Protein AF-A0A964K9G8-F1 (afdb_monomer_lite)

Foldseek 3Di:
DVLVVCVVQVQCLQLVLVLVVLVCCLPPNDPPVVDPVSVVVCVSSVVVLVVQLVVCCVPPVGSQLVVLPDPVLVVVLVVCVLQLVCCLQQVDNDDDPPDPSVVVVVVVCCVLVVLVVVCVVPDPQPPSLVVLLCSLPPVQLCSQSVSVSRVVDDHSVSCPSVSVSVVVSLCSSLVRCCPPNDPVSVVVSVVVVVCSVVSNVVSCVLLVQLVVQLVVLLVVLLVVVVVVLVPFAFAEEEQEEEQDCPLDVSNVSLVCLLCVCVCQDPPNDPDNSVNRYLYQYAPSNDPDLVVSLVSLLVSLVSSVPDPDNGKYKYWYAQPVPSDIQIDICVRDPCLNVLSNCLNVQPGSVSSNVSSVVSNCVSCVVPVRSDDD

pLDDT: mean 81.02, std 13.66, range [33.75, 97.88]

Radius of gyration: 26.53 Å; chains: 1; bounding box: 64×42×74 Å

Secondary structure (DSSP, 8-state):
-HHHHHHHSTTHHHHHHHHHHHHHHHHHSSSGGGSHHHHHHHHHHHHHHHHHHHHHHHHHS-SS-GGG-SHHHHHHHHHHHHHHHHHHHH--SSPPTT--HHHHHHHHHHHHHHHHHHHHHH--PPTTHHHHHHIIIIIHHHHHHHHHHHH----GGG-HHHHHHHHHHHHHHHHHHHHHS-HHHHHHHHHHHHHHHHHHHHHHHHHHHHHHHHHHHHHHHHHHHHHHHHHSPTT-EEEEEPPPTTS-GGG-THHHHHHHHHHTSTTTSSS-HHHHSEEEE-GGGSSSHHHHHHHHHHHHHHHHHSTT---EEEEEE-TTT-PEEEEETTTSTTHHHHHHGGGG-SSHHHHHHHHHHHHHHHHHTSTT----

Sequence (372 aa):
MSCFLALFSKQSAIVLPVALVCWDLVHGGCPRLRTRAAWGALAPFVLLTVGYLILRLLLFSNAVREDLLGMGLVEQFLRRQPTYLVAALTGLERPVAGWDTLSVVLGLARLGGAFVVACVRRAVLPKGTWWRLLYLGPFWWLATVGPLAVVGYFTAHHLYLTSAGLALCCALLAWVPWDRGSRVARGSVAGGGLLLLLGSYALLRTTSGEWEAAGDFSSVIARDVREQLNAAPAGTLVVLGAPPTGSDPALRTWLWGFSSPFALLPPFSAVDFTQRAGVITRSEVHCCASQCADHVRSAVSTWRAAPGGLPVIVLGWDAGTQRLLKLTNQDTPGLRQQVEALLDAATAGDLSGGVDAVLMRLGENQARFRLD

Structure (mmCIF, N/CA/C/O backbone):
data_AF-A0A964K9G8-F1
#
_entry.id   AF-A0A964K9G8-F1
#
loop_
_atom_site.group_PDB
_atom_site.id
_atom_site.type_symbol
_atom_site.label_atom_id
_atom_site.label_alt_id
_atom_site.label_comp_id
_atom_site.label_asym_id
_atom_site.label_entity_id
_atom_site.label_seq_id
_atom_site.pdbx_PDB_ins_code
_atom_site.Cartn_x
_atom_site.Cartn_y
_atom_site.Cartn_z
_atom_site.occupancy
_atom_site.B_iso_or_equiv
_atom_site.auth_seq_id
_atom_site.auth_comp_id
_atom_site.auth_asym_id
_atom_site.auth_atom_id
_atom_site.pdbx_PDB_model_num
ATOM 1 N N . MET A 1 1 ? 6.099 -23.198 -14.004 1.00 35.66 1 MET A N 1
ATOM 2 C CA . MET A 1 1 ? 6.380 -22.191 -12.951 1.00 35.66 1 MET A CA 1
ATOM 3 C C . MET A 1 1 ? 5.973 -20.772 -13.351 1.00 35.66 1 MET A C 1
ATOM 5 O O . MET A 1 1 ? 5.290 -20.126 -12.570 1.00 35.66 1 MET A O 1
ATOM 9 N N . SER A 1 2 ? 6.279 -20.293 -14.564 1.00 33.75 2 SER A N 1
ATOM 10 C CA . SER A 1 2 ? 5.983 -18.908 -14.991 1.00 33.75 2 SER A CA 1
ATOM 11 C C . SER A 1 2 ? 4.490 -18.524 -15.014 1.00 33.75 2 SER A C 1
ATOM 13 O O . SER A 1 2 ? 4.158 -17.376 -14.747 1.00 33.75 2 SER A O 1
ATOM 15 N N . CYS A 1 3 ? 3.575 -19.476 -15.253 1.00 36.59 3 CYS A N 1
ATOM 16 C CA . CYS A 1 3 ? 2.122 -19.234 -15.191 1.00 36.59 3 CYS A CA 1
ATOM 17 C C . CYS A 1 3 ? 1.598 -18.989 -13.761 1.00 36.59 3 CYS A C 1
ATOM 19 O O . CYS A 1 3 ? 0.594 -18.309 -13.591 1.00 36.59 3 CYS A O 1
ATOM 21 N N . PHE A 1 4 ? 2.286 -19.500 -12.732 1.00 37.50 4 PHE A N 1
ATOM 22 C CA . PHE A 1 4 ? 1.888 -19.319 -11.331 1.00 37.50 4 PHE A CA 1
ATOM 23 C C . PHE A 1 4 ? 2.276 -17.925 -10.808 1.00 37.50 4 PHE A C 1
ATOM 25 O O . PHE A 1 4 ? 1.533 -17.312 -10.051 1.00 37.50 4 PHE A O 1
ATOM 32 N N . LEU A 1 5 ? 3.397 -17.370 -11.289 1.00 36.97 5 LEU A N 1
ATOM 33 C CA . LEU A 1 5 ? 3.830 -16.002 -10.968 1.00 36.97 5 LEU A CA 1
ATOM 34 C C . LEU A 1 5 ? 2.921 -14.928 -11.595 1.00 36.97 5 LEU A C 1
ATOM 36 O O . LEU A 1 5 ? 2.737 -13.863 -11.012 1.00 36.97 5 LEU A O 1
ATOM 40 N N . ALA A 1 6 ? 2.290 -15.219 -12.740 1.00 40.72 6 ALA A N 1
ATOM 41 C CA . ALA A 1 6 ? 1.332 -14.318 -13.386 1.00 40.72 6 ALA A CA 1
ATOM 42 C C . ALA A 1 6 ? 0.056 -14.093 -12.545 1.00 40.72 6 ALA A C 1
ATOM 44 O O . ALA A 1 6 ? -0.530 -13.014 -12.598 1.00 40.72 6 ALA A O 1
ATOM 45 N N . LEU A 1 7 ? -0.340 -15.065 -11.712 1.00 39.84 7 LEU A N 1
ATOM 46 C CA . LEU A 1 7 ? -1.484 -14.926 -10.799 1.00 39.84 7 LEU A CA 1
ATOM 47 C C . LEU A 1 7 ? -1.219 -13.932 -9.653 1.00 39.84 7 LEU A C 1
ATOM 49 O O . LEU A 1 7 ? -2.164 -13.321 -9.152 1.00 39.84 7 LEU A O 1
ATOM 53 N N . PHE A 1 8 ? 0.047 -13.724 -9.267 1.00 40.16 8 PHE A N 1
ATOM 54 C CA . PHE A 1 8 ? 0.419 -12.820 -8.172 1.00 40.16 8 PHE A CA 1
ATOM 55 C C . PHE A 1 8 ? 0.497 -11.344 -8.582 1.00 40.16 8 PHE A C 1
ATOM 57 O O . PHE A 1 8 ? 0.367 -10.471 -7.730 1.00 40.16 8 PHE A O 1
ATOM 64 N N . SER A 1 9 ? 0.613 -11.037 -9.878 1.00 51.78 9 SER A N 1
ATOM 65 C CA . SER A 1 9 ? 0.512 -9.664 -10.382 1.00 51.78 9 SER A CA 1
ATOM 66 C C . SER A 1 9 ? -0.598 -9.556 -11.422 1.00 51.78 9 SER A C 1
ATOM 68 O O . SER A 1 9 ? -0.365 -9.463 -12.629 1.00 51.78 9 SER A O 1
ATOM 70 N N . LYS A 1 10 ? -1.834 -9.579 -10.909 1.00 66.38 10 LYS A N 1
ATOM 71 C CA . LYS A 1 10 ? -3.098 -9.630 -11.665 1.00 66.38 10 LYS A CA 1
ATOM 72 C C . LYS A 1 10 ? -3.189 -8.628 -12.824 1.00 66.38 10 LYS A C 1
ATOM 74 O O . LYS A 1 10 ? -3.878 -8.904 -13.793 1.00 66.38 10 LYS A O 1
ATOM 79 N N . GLN A 1 11 ? -2.507 -7.485 -12.746 1.00 66.31 11 GLN A N 1
ATOM 80 C CA . GLN A 1 11 ? -2.568 -6.436 -13.771 1.00 66.31 11 GLN A CA 1
ATOM 81 C C . GLN A 1 11 ? -1.531 -6.614 -14.885 1.00 66.31 11 GLN A C 1
ATOM 83 O O . GLN A 1 11 ? -1.859 -6.510 -16.064 1.00 66.31 11 GLN A O 1
ATOM 88 N N . SER A 1 12 ? -0.293 -6.950 -14.525 1.00 65.44 12 SER A N 1
ATOM 89 C CA . SER A 1 12 ? 0.804 -7.170 -15.470 1.00 65.44 12 SER A CA 1
ATOM 90 C C . SER A 1 12 ? 0.556 -8.365 -16.390 1.00 65.44 12 SER A C 1
ATOM 92 O O . SER A 1 12 ? 0.916 -8.331 -17.564 1.00 65.44 12 SER A O 1
ATOM 94 N N . ALA A 1 13 ? -0.099 -9.412 -15.878 1.00 67.75 13 ALA A N 1
ATOM 95 C CA . ALA A 1 13 ? -0.448 -10.599 -16.657 1.00 67.75 13 ALA A CA 1
ATOM 96 C C . ALA A 1 13 ? -1.413 -10.301 -17.817 1.00 67.75 13 ALA A C 1
ATOM 98 O O . ALA A 1 13 ? -1.315 -10.942 -18.861 1.00 67.75 13 ALA A O 1
ATOM 99 N N . ILE A 1 14 ? -2.297 -9.311 -17.652 1.00 71.88 14 ILE A N 1
ATOM 100 C CA . ILE A 1 14 ? -3.284 -8.911 -18.666 1.00 71.88 14 ILE A CA 1
ATOM 101 C C . ILE A 1 14 ? -2.595 -8.198 -19.836 1.00 71.88 14 ILE A C 1
ATOM 103 O O . ILE A 1 14 ? -2.943 -8.408 -20.995 1.00 71.88 14 ILE A O 1
ATOM 107 N N . VAL A 1 15 ? -1.592 -7.366 -19.544 1.00 75.69 15 VAL A N 1
ATOM 108 C CA . VAL A 1 15 ? -0.948 -6.501 -20.547 1.00 75.69 15 VAL A CA 1
ATOM 109 C C . VAL A 1 15 ? 0.271 -7.131 -21.212 1.00 75.69 15 VAL A C 1
ATOM 111 O O . VAL A 1 15 ? 0.631 -6.748 -22.326 1.00 75.69 15 VAL A O 1
ATOM 114 N N . LEU A 1 16 ? 0.887 -8.130 -20.575 1.00 76.56 16 LEU A N 1
ATOM 115 C CA . LEU A 1 16 ? 2.102 -8.770 -21.074 1.00 76.56 16 LEU A CA 1
ATOM 116 C C . LEU A 1 16 ? 1.937 -9.421 -22.464 1.00 76.56 16 LEU A C 1
ATOM 118 O O . LEU A 1 16 ? 2.818 -9.206 -23.296 1.00 76.56 16 LEU A O 1
ATOM 122 N N . PRO A 1 17 ? 0.848 -10.154 -22.787 1.00 78.12 17 PRO A N 1
ATOM 123 C CA . PRO A 1 17 ? 0.669 -10.730 -24.123 1.00 78.12 17 PRO A CA 1
ATOM 124 C C . PRO A 1 17 ? 0.631 -9.664 -25.220 1.00 78.12 17 PRO A C 1
ATOM 126 O O . PRO A 1 17 ? 1.291 -9.811 -26.247 1.00 78.12 17 PRO A O 1
ATOM 129 N N . VAL A 1 18 ? -0.098 -8.569 -24.978 1.00 80.69 18 VAL A N 1
ATOM 130 C CA . VAL A 1 18 ? -0.206 -7.444 -25.917 1.00 80.69 18 VAL A CA 1
ATOM 131 C C . VAL A 1 18 ? 1.152 -6.775 -26.095 1.00 80.69 18 VAL A C 1
ATOM 133 O O . VAL A 1 18 ? 1.573 -6.544 -27.226 1.00 80.69 18 VAL A O 1
ATOM 136 N N . ALA A 1 19 ? 1.874 -6.535 -24.997 1.00 82.69 19 ALA A N 1
ATOM 137 C CA . ALA A 1 19 ? 3.218 -5.979 -25.049 1.00 82.69 19 ALA A CA 1
ATOM 138 C C . ALA A 1 19 ? 4.145 -6.860 -25.908 1.00 82.69 19 ALA A C 1
ATOM 140 O O . ALA A 1 19 ? 4.711 -6.387 -26.890 1.00 82.69 19 ALA A O 1
ATOM 141 N N . LEU A 1 20 ? 4.230 -8.164 -25.632 1.00 82.00 20 LEU A N 1
ATOM 142 C CA . LEU A 1 20 ? 5.091 -9.085 -26.387 1.00 82.00 20 LEU A CA 1
ATOM 143 C C . LEU A 1 20 ? 4.768 -9.112 -27.891 1.00 82.00 20 LEU A C 1
ATOM 145 O O . LEU A 1 20 ? 5.682 -9.075 -28.714 1.00 82.00 20 LEU A O 1
ATOM 149 N N . VAL A 1 21 ? 3.483 -9.110 -28.257 1.00 82.69 21 VAL A N 1
ATOM 150 C CA . VAL A 1 21 ? 3.055 -9.033 -29.663 1.00 82.69 21 VAL A CA 1
ATOM 151 C C . VAL A 1 21 ? 3.501 -7.720 -30.311 1.00 82.69 21 VAL A C 1
ATOM 153 O O . VAL A 1 21 ? 4.055 -7.719 -31.412 1.00 82.69 21 VAL A O 1
ATOM 156 N N . CYS A 1 22 ? 3.305 -6.594 -29.623 1.00 85.12 22 CYS A N 1
ATOM 157 C CA . CYS A 1 22 ? 3.734 -5.283 -30.099 1.00 85.12 22 CYS A CA 1
ATOM 158 C C . CYS A 1 22 ? 5.263 -5.180 -30.233 1.00 85.12 22 CYS A C 1
ATOM 160 O O . CYS A 1 22 ? 5.750 -4.560 -31.180 1.00 85.12 22 CYS A O 1
ATOM 162 N N . TRP A 1 23 ? 6.031 -5.826 -29.352 1.00 84.88 23 TRP A N 1
ATOM 163 C CA . TRP A 1 23 ? 7.488 -5.900 -29.473 1.00 84.88 23 TRP A CA 1
ATOM 164 C C . TRP A 1 23 ? 7.927 -6.633 -30.743 1.00 84.88 23 TRP A C 1
ATOM 166 O O . TRP A 1 23 ? 8.773 -6.127 -31.482 1.00 84.88 23 TRP A O 1
ATOM 176 N N . ASP A 1 24 ? 7.331 -7.792 -31.027 1.00 82.94 24 ASP A N 1
ATOM 177 C CA . ASP A 1 24 ? 7.651 -8.592 -32.214 1.00 82.94 24 ASP A CA 1
ATOM 178 C C . ASP A 1 24 ? 7.325 -7.845 -33.521 1.00 82.94 24 ASP A C 1
ATOM 180 O O . ASP A 1 24 ? 8.079 -7.934 -34.501 1.00 82.94 24 ASP A O 1
ATOM 184 N N . LEU A 1 25 ? 6.242 -7.058 -33.527 1.00 83.12 25 LEU A N 1
ATOM 185 C CA . LEU A 1 25 ? 5.896 -6.161 -34.635 1.00 83.12 25 LEU A CA 1
ATOM 186 C C . LEU A 1 25 ? 6.982 -5.100 -34.861 1.00 83.12 25 LEU A C 1
ATOM 188 O O . LEU A 1 25 ? 7.402 -4.883 -35.998 1.00 83.12 25 LEU A O 1
ATOM 192 N N . VAL A 1 26 ? 7.480 -4.488 -33.783 1.00 83.94 26 VAL A N 1
ATOM 193 C CA . VAL A 1 26 ? 8.521 -3.447 -33.824 1.00 83.94 26 VAL A CA 1
ATOM 194 C C . VAL A 1 26 ? 9.893 -4.001 -34.230 1.00 83.94 26 VAL A C 1
ATOM 196 O O . VAL A 1 26 ? 10.674 -3.292 -34.868 1.00 83.94 26 VAL A O 1
ATOM 199 N N . HIS A 1 27 ? 10.219 -5.247 -33.873 1.00 79.12 27 HIS A N 1
ATOM 200 C CA . HIS A 1 27 ? 11.567 -5.796 -34.056 1.00 79.12 27 HIS A CA 1
ATOM 201 C C . HIS A 1 27 ? 11.826 -6.507 -35.389 1.00 79.12 27 HIS A C 1
ATOM 203 O O . HIS A 1 27 ? 12.990 -6.595 -35.785 1.00 79.12 27 HIS A O 1
ATOM 209 N N . GLY A 1 28 ? 10.809 -7.024 -36.083 1.00 67.31 28 GLY A N 1
ATOM 210 C CA . GLY A 1 28 ? 11.083 -7.845 -37.270 1.00 67.31 28 GLY A CA 1
ATOM 211 C C . GLY A 1 28 ? 9.895 -8.288 -38.118 1.00 67.31 28 GLY A C 1
ATOM 212 O O . GLY A 1 28 ? 10.059 -9.221 -38.898 1.00 67.31 28 GLY A O 1
ATOM 213 N N . GLY A 1 29 ? 8.716 -7.666 -37.996 1.00 61.41 29 GLY A N 1
ATOM 214 C CA . GLY A 1 29 ? 7.602 -7.917 -38.923 1.00 61.41 29 GLY A CA 1
ATOM 215 C C . GLY A 1 29 ? 6.870 -9.258 -38.743 1.00 61.41 29 GLY A C 1
ATOM 216 O O . GLY A 1 29 ? 6.313 -9.785 -39.701 1.00 61.41 29 GLY A O 1
ATOM 217 N N . CYS A 1 30 ? 6.827 -9.809 -37.524 1.00 58.66 30 CYS A N 1
ATOM 218 C CA . CYS A 1 30 ? 6.029 -10.997 -37.168 1.00 58.66 30 CYS A CA 1
ATOM 219 C C . CYS A 1 30 ? 6.306 -12.343 -37.893 1.00 58.66 30 CYS A C 1
ATOM 221 O O . CYS A 1 30 ? 5.352 -13.030 -38.268 1.00 58.66 30 CYS A O 1
ATOM 223 N N . PRO A 1 31 ? 7.548 -12.853 -38.018 1.00 59.38 31 PRO A N 1
ATOM 224 C CA . PRO A 1 31 ? 7.750 -14.250 -38.421 1.00 59.38 31 PRO A CA 1
ATOM 225 C C . PRO A 1 31 ? 7.268 -15.240 -37.346 1.00 59.38 31 PRO A C 1
ATOM 227 O O . PRO A 1 31 ? 6.706 -16.284 -37.663 1.00 59.38 31 PRO A O 1
ATOM 230 N N . ARG A 1 32 ? 7.454 -14.904 -36.058 1.00 60.69 32 ARG A N 1
ATOM 231 C CA . ARG A 1 32 ? 7.154 -15.798 -34.924 1.00 60.69 32 ARG A CA 1
ATOM 232 C C . ARG A 1 32 ? 5.653 -16.003 -34.724 1.00 60.69 32 ARG A C 1
ATOM 234 O O . ARG A 1 32 ? 5.205 -17.144 -34.653 1.00 60.69 32 ARG A O 1
ATOM 241 N N . LEU A 1 33 ? 4.871 -14.923 -34.760 1.00 63.44 33 LEU A N 1
ATOM 242 C CA . LEU A 1 33 ? 3.408 -14.940 -34.601 1.00 63.44 33 LEU A CA 1
ATOM 243 C C . LEU A 1 33 ? 2.642 -15.575 -35.775 1.00 63.44 33 LEU A C 1
ATOM 245 O O . LEU A 1 33 ? 1.438 -15.796 -35.681 1.00 63.44 33 LEU A O 1
ATOM 249 N N . ARG A 1 34 ? 3.319 -15.917 -36.878 1.00 65.69 34 ARG A N 1
ATOM 250 C CA . ARG A 1 34 ? 2.720 -16.688 -37.981 1.00 65.69 34 ARG A CA 1
ATOM 251 C C . ARG A 1 34 ? 2.641 -18.187 -37.701 1.00 65.69 34 ARG A C 1
ATOM 253 O O . ARG A 1 34 ? 1.987 -18.913 -38.442 1.00 65.69 34 ARG A O 1
ATOM 260 N N . THR A 1 35 ? 3.295 -18.664 -36.645 1.00 76.81 35 THR A N 1
ATOM 261 C CA . THR A 1 35 ? 3.299 -20.086 -36.296 1.00 76.81 35 THR A CA 1
ATOM 262 C C . THR A 1 35 ? 2.208 -20.402 -35.277 1.00 76.81 35 THR A C 1
ATOM 264 O O . THR A 1 35 ? 1.998 -19.657 -34.319 1.00 76.81 35 THR A O 1
ATOM 267 N N . ARG A 1 36 ? 1.539 -21.554 -35.428 1.00 79.88 36 ARG A N 1
ATOM 268 C CA . ARG A 1 36 ? 0.609 -22.070 -34.403 1.00 79.88 36 ARG A CA 1
ATOM 269 C C . ARG A 1 36 ? 1.293 -22.232 -33.042 1.00 79.88 36 ARG A C 1
ATOM 271 O O . ARG A 1 36 ? 0.654 -22.031 -32.018 1.00 79.88 36 ARG A O 1
ATOM 278 N N . ALA A 1 37 ? 2.592 -22.540 -33.035 1.00 80.19 37 ALA A N 1
ATOM 279 C CA . ALA A 1 37 ? 3.390 -22.668 -31.820 1.00 80.19 37 ALA A CA 1
ATOM 280 C C . ALA A 1 37 ? 3.470 -21.354 -31.020 1.00 80.19 37 ALA A C 1
ATOM 282 O O . ALA A 1 37 ? 3.343 -21.382 -29.800 1.00 80.19 37 ALA A O 1
ATOM 283 N N . ALA A 1 38 ? 3.611 -20.201 -31.684 1.00 76.75 38 ALA A N 1
ATOM 284 C CA . ALA A 1 38 ? 3.632 -18.907 -31.000 1.00 76.75 38 ALA A CA 1
ATOM 285 C C . ALA A 1 38 ? 2.272 -18.543 -30.387 1.00 76.75 38 ALA A C 1
ATOM 287 O O . ALA A 1 38 ? 2.219 -18.080 -29.251 1.00 76.75 38 ALA A O 1
ATOM 288 N N . TRP A 1 39 ? 1.169 -18.822 -31.088 1.00 80.31 39 TRP A N 1
ATOM 289 C CA . TRP A 1 39 ? -0.174 -18.675 -30.513 1.00 80.31 39 TRP A CA 1
ATOM 290 C C . TRP A 1 39 ? -0.407 -19.639 -29.347 1.00 80.31 39 TRP A C 1
ATOM 292 O O . TRP A 1 39 ? -0.953 -19.241 -28.321 1.00 80.31 39 TRP A O 1
ATOM 302 N N . GLY A 1 40 ? 0.085 -20.876 -29.459 1.00 83.38 40 GLY A N 1
ATOM 303 C CA . GLY A 1 40 ? 0.083 -21.847 -28.366 1.00 83.38 40 GLY A CA 1
ATOM 304 C C . GLY A 1 40 ? 0.851 -21.360 -27.133 1.00 83.38 40 GLY A C 1
ATOM 305 O O . GLY A 1 40 ? 0.406 -21.592 -26.014 1.00 83.38 40 GLY A O 1
ATOM 306 N N . ALA A 1 41 ? 1.949 -20.621 -27.315 1.00 80.44 41 ALA A N 1
ATOM 307 C CA . ALA A 1 41 ? 2.710 -20.030 -26.212 1.00 80.44 41 ALA A CA 1
ATOM 308 C C . ALA A 1 41 ? 1.974 -18.868 -25.514 1.00 80.44 41 ALA A C 1
ATOM 310 O O . ALA A 1 41 ? 2.190 -18.636 -24.325 1.00 80.44 41 ALA A O 1
ATOM 311 N N . LEU A 1 42 ? 1.091 -18.156 -26.225 1.00 78.94 42 LEU A N 1
ATOM 312 C CA . LEU A 1 42 ? 0.257 -17.085 -25.663 1.00 78.94 42 LEU A CA 1
ATOM 313 C C . LEU A 1 42 ? -1.027 -17.610 -25.005 1.00 78.94 42 LEU A C 1
ATOM 315 O O . LEU A 1 42 ? -1.561 -16.957 -24.107 1.00 78.94 42 LEU A O 1
ATOM 319 N N . ALA A 1 43 ? -1.508 -18.785 -25.421 1.00 84.38 43 ALA A N 1
ATOM 320 C CA . ALA A 1 43 ? -2.772 -19.354 -24.961 1.00 84.38 43 ALA A CA 1
ATOM 321 C C . ALA A 1 43 ? -2.908 -19.428 -23.426 1.00 84.38 43 ALA A C 1
ATOM 323 O O . ALA A 1 43 ? -3.950 -18.999 -22.933 1.00 84.38 43 ALA A O 1
ATOM 324 N N . PRO A 1 44 ? -1.896 -19.854 -22.636 1.00 82.31 44 PRO A N 1
ATOM 325 C CA . PRO A 1 44 ? -2.015 -19.869 -21.177 1.00 82.31 44 PRO A CA 1
ATOM 326 C C . PRO A 1 44 ? -2.309 -18.488 -20.582 1.00 82.31 44 PRO A C 1
ATOM 328 O O . PRO A 1 44 ? -3.124 -18.374 -19.673 1.00 82.31 44 PRO A O 1
ATOM 331 N N . PHE A 1 45 ? -1.695 -17.427 -21.112 1.00 77.31 45 PHE A N 1
ATOM 332 C CA . PHE A 1 45 ? -1.894 -16.063 -20.617 1.00 77.31 45 PHE A CA 1
ATOM 333 C C . PHE A 1 45 ? -3.279 -15.523 -20.969 1.00 77.31 45 PHE A C 1
ATOM 335 O O . PHE A 1 45 ? -3.932 -14.901 -20.130 1.00 77.31 45 PHE A O 1
ATOM 342 N N . VAL A 1 46 ? -3.746 -15.794 -22.190 1.00 81.62 46 VAL A N 1
ATOM 343 C CA . VAL A 1 46 ? -5.095 -15.418 -22.631 1.00 81.62 46 VAL A CA 1
ATOM 344 C C . VAL A 1 46 ? -6.147 -16.161 -21.808 1.00 81.62 46 VAL A C 1
ATOM 346 O O . VAL A 1 46 ? -7.053 -15.529 -21.275 1.00 81.62 46 VAL A O 1
ATOM 349 N N . LEU A 1 47 ? -6.001 -17.478 -21.636 1.00 85.56 47 LEU A N 1
ATOM 350 C CA . LEU A 1 47 ? -6.928 -18.297 -20.851 1.00 85.56 47 LEU A CA 1
ATOM 351 C C . LEU A 1 47 ? -6.973 -17.863 -19.383 1.00 85.56 47 LEU A C 1
ATOM 353 O O . LEU A 1 47 ? -8.059 -17.735 -18.826 1.00 85.56 47 LEU A O 1
ATOM 357 N N . LEU A 1 48 ? -5.819 -17.581 -18.768 1.00 81.94 48 LEU A N 1
ATOM 358 C CA . LEU A 1 48 ? -5.756 -17.049 -17.403 1.00 81.94 48 LEU A CA 1
ATOM 359 C C . LEU A 1 48 ? -6.428 -15.678 -17.294 1.00 81.94 48 LEU A C 1
ATOM 361 O O . LEU A 1 48 ? -7.154 -15.434 -16.334 1.00 81.94 48 LEU A O 1
ATOM 365 N N . THR A 1 49 ? -6.223 -14.803 -18.279 1.00 79.38 49 THR A N 1
ATOM 366 C CA . THR A 1 49 ? -6.852 -13.476 -18.316 1.00 79.38 49 THR A CA 1
ATOM 367 C C . THR A 1 49 ? -8.370 -13.596 -18.415 1.00 79.38 49 THR A C 1
ATOM 369 O O . THR A 1 49 ? -9.085 -13.020 -17.602 1.00 79.38 49 THR A O 1
ATOM 372 N N . VAL A 1 50 ? -8.870 -14.394 -19.361 1.00 85.00 50 VAL A N 1
ATOM 373 C CA . VAL A 1 50 ? -10.308 -14.641 -19.537 1.00 85.00 50 VAL A CA 1
ATOM 374 C C . VAL A 1 50 ? -10.907 -15.282 -18.284 1.00 85.00 50 VAL A C 1
ATOM 376 O O . VAL A 1 50 ? -11.917 -14.799 -17.783 1.00 85.00 50 VAL A O 1
ATOM 379 N N . GLY A 1 51 ? -10.265 -16.313 -17.728 1.00 85.94 51 GLY A N 1
ATOM 380 C CA . GLY A 1 51 ? -10.718 -16.974 -16.504 1.00 85.94 51 GLY A CA 1
ATOM 381 C C . GLY A 1 51 ? -10.774 -16.027 -15.304 1.00 85.94 51 GLY A C 1
ATOM 382 O O . GLY A 1 51 ? -11.746 -16.044 -14.553 1.00 85.94 51 GLY A O 1
ATOM 383 N N . TYR A 1 52 ? -9.779 -15.150 -15.153 1.00 81.81 52 TYR A N 1
ATOM 384 C CA . TYR A 1 52 ? -9.776 -14.116 -14.120 1.00 81.81 52 TYR A CA 1
ATOM 385 C C . TYR A 1 52 ? -10.923 -13.111 -14.298 1.00 81.81 52 TYR A C 1
ATOM 387 O O . TYR A 1 52 ? -11.613 -12.801 -13.327 1.00 81.81 52 TYR A O 1
ATOM 395 N N . LEU A 1 53 ? -11.151 -12.625 -15.523 1.00 83.00 53 LEU A N 1
ATOM 396 C CA . LEU A 1 53 ? -12.236 -11.685 -15.817 1.00 83.00 53 LEU A CA 1
ATOM 397 C C . LEU A 1 53 ? -13.615 -12.315 -15.576 1.00 83.00 53 LEU A C 1
ATOM 399 O O . LEU A 1 53 ? -14.473 -11.670 -14.981 1.00 83.00 53 LEU A O 1
ATOM 403 N N . ILE A 1 54 ? -13.806 -13.584 -15.957 1.00 87.38 54 ILE A N 1
ATOM 404 C CA . ILE A 1 54 ? -15.033 -14.343 -15.670 1.00 87.38 54 ILE A CA 1
ATOM 405 C C . ILE A 1 54 ? -15.227 -14.492 -14.162 1.00 87.38 54 ILE A C 1
ATOM 407 O O . ILE A 1 54 ? -16.295 -14.173 -13.651 1.00 87.38 54 ILE A O 1
ATOM 411 N N . LEU A 1 55 ? -14.199 -14.937 -13.431 1.00 85.19 55 LEU A N 1
ATOM 412 C CA . LEU A 1 55 ? -14.282 -15.102 -11.980 1.00 85.19 55 LEU A CA 1
ATOM 413 C C . LEU A 1 55 ? -14.662 -13.785 -11.296 1.00 85.19 55 LEU A C 1
ATOM 415 O O . LEU A 1 55 ? -15.489 -13.766 -10.390 1.00 85.19 55 LEU A O 1
ATOM 419 N N . ARG A 1 56 ? -14.083 -12.672 -11.748 1.00 80.94 56 ARG A N 1
ATOM 420 C CA . ARG A 1 56 ? -14.388 -11.351 -11.206 1.00 80.94 56 ARG A CA 1
ATOM 421 C C . ARG A 1 56 ? -15.814 -10.908 -11.530 1.00 80.94 56 ARG A C 1
ATOM 423 O O . ARG A 1 56 ? -16.494 -10.425 -10.630 1.00 80.94 56 ARG A O 1
ATOM 430 N N . LEU A 1 57 ? -16.278 -11.137 -12.758 1.00 83.88 57 LEU A N 1
ATOM 431 C CA . LEU A 1 57 ? -17.658 -10.864 -13.151 1.00 83.88 57 LEU A CA 1
ATOM 432 C C . LEU A 1 57 ? -18.644 -11.646 -12.274 1.00 83.88 57 LEU A C 1
ATOM 434 O O . LEU A 1 57 ? -19.625 -11.079 -11.813 1.00 83.88 57 LEU A O 1
ATOM 438 N N . LEU A 1 58 ? -18.353 -12.916 -11.986 1.00 88.00 58 LEU A N 1
ATOM 439 C CA . LEU A 1 58 ? -19.196 -13.757 -11.133 1.00 88.00 58 LEU A CA 1
ATOM 440 C C . LEU A 1 58 ? -19.183 -13.322 -9.658 1.00 88.00 58 LEU A C 1
ATOM 442 O O . LEU A 1 58 ? -20.226 -13.346 -9.014 1.00 88.00 58 LEU A O 1
ATOM 446 N N . LEU A 1 59 ? -18.024 -12.931 -9.117 1.00 80.12 59 LEU A N 1
ATOM 447 C CA . LEU A 1 59 ? -17.881 -12.575 -7.697 1.00 80.12 59 LEU A CA 1
ATOM 448 C C . LEU A 1 59 ? -18.290 -11.132 -7.376 1.00 80.12 59 LEU A C 1
ATOM 450 O O . LEU A 1 59 ? -18.746 -10.860 -6.270 1.00 80.12 59 LEU A O 1
ATOM 454 N N . PHE A 1 60 ? -18.094 -10.203 -8.312 1.00 77.62 60 PHE A N 1
ATOM 455 C CA . PHE A 1 60 ? -18.231 -8.764 -8.067 1.00 77.62 60 PHE A CA 1
ATOM 456 C C . PHE A 1 60 ? -19.200 -8.068 -9.027 1.00 77.62 60 PHE A C 1
ATOM 458 O O . PHE A 1 60 ? -19.351 -6.852 -8.946 1.00 77.62 60 PHE A O 1
ATOM 465 N N . SER A 1 61 ? -19.839 -8.801 -9.949 1.00 82.88 61 SER A N 1
ATOM 466 C CA . SER A 1 61 ? -20.708 -8.237 -11.000 1.00 82.88 61 SER A CA 1
ATOM 467 C C . SER A 1 61 ? -20.021 -7.179 -11.879 1.00 82.88 61 SER A C 1
ATOM 469 O O . SER A 1 61 ? -20.684 -6.364 -12.511 1.00 82.88 61 SER A O 1
ATOM 471 N N . ASN A 1 62 ? -18.684 -7.191 -11.932 1.00 77.25 62 ASN A N 1
ATOM 472 C CA . ASN A 1 62 ? -17.861 -6.316 -12.765 1.00 77.25 62 ASN A CA 1
ATOM 473 C C . ASN A 1 62 ? -16.650 -7.089 -13.300 1.00 77.25 62 ASN A C 1
ATOM 475 O O . ASN A 1 62 ? -16.046 -7.879 -12.573 1.00 77.25 62 ASN A O 1
ATOM 479 N N . ALA A 1 63 ? -16.271 -6.874 -14.561 1.00 74.31 63 ALA A N 1
ATOM 480 C CA . ALA A 1 63 ? -15.076 -7.504 -15.125 1.00 74.31 63 ALA A CA 1
ATOM 481 C C . ALA A 1 63 ? -13.849 -6.596 -14.954 1.00 74.31 63 ALA A C 1
ATOM 483 O O . ALA A 1 63 ? -12.734 -7.074 -14.724 1.00 74.31 63 ALA A O 1
ATOM 484 N N . VAL A 1 64 ? -14.038 -5.276 -15.026 1.00 70.25 64 VAL A N 1
ATOM 485 C CA . VAL A 1 64 ? -12.934 -4.305 -15.046 1.00 70.25 64 VAL A CA 1
ATOM 486 C C . VAL A 1 64 ? -13.204 -3.078 -14.159 1.00 70.25 64 VAL A C 1
ATOM 488 O O . VAL A 1 64 ? -12.490 -2.097 -14.287 1.00 70.25 64 VAL A O 1
ATOM 491 N N . ARG A 1 65 ? -14.135 -3.126 -13.185 1.00 72.69 65 ARG A N 1
ATOM 492 C CA . ARG A 1 65 ? -14.542 -1.927 -12.396 1.00 72.69 65 ARG A CA 1
ATOM 493 C C . ARG A 1 65 ? -14.999 -0.800 -13.331 1.00 72.69 65 ARG A C 1
ATOM 495 O O . ARG A 1 65 ? -14.509 0.327 -13.295 1.00 72.69 65 ARG A O 1
ATOM 502 N N . GLU A 1 66 ? -15.896 -1.153 -14.242 1.00 74.69 66 GLU A N 1
ATOM 503 C CA . GLU A 1 66 ? -16.442 -0.267 -15.264 1.00 74.69 66 GLU A CA 1
ATOM 504 C C . GLU A 1 66 ? -17.128 0.962 -14.644 1.00 74.69 66 GLU A C 1
ATOM 506 O O . GLU A 1 66 ? -17.103 2.044 -15.220 1.00 74.69 66 GLU A O 1
ATOM 511 N N . ASP A 1 67 ? -17.654 0.808 -13.429 1.00 75.19 67 ASP A N 1
ATOM 512 C CA . ASP A 1 67 ? -18.251 1.841 -12.583 1.00 75.19 67 ASP A CA 1
ATOM 513 C C . ASP A 1 67 ? -17.268 2.943 -12.154 1.00 75.19 67 ASP A C 1
ATOM 515 O O . ASP A 1 67 ? -17.679 4.071 -11.886 1.00 75.19 67 ASP A O 1
ATOM 519 N N . LEU A 1 68 ? -15.965 2.650 -12.131 1.00 70.94 68 LEU A N 1
ATOM 520 C CA . LEU A 1 68 ? -14.923 3.624 -11.798 1.00 70.94 68 LEU A CA 1
ATOM 521 C C . LEU A 1 68 ? -14.357 4.343 -13.030 1.00 70.94 68 LEU A C 1
ATOM 523 O O . LEU A 1 68 ? -13.613 5.317 -12.883 1.00 70.94 68 LEU A O 1
ATOM 527 N N . LEU A 1 69 ? -14.677 3.883 -14.245 1.00 76.19 69 LEU A N 1
ATOM 528 C CA . LEU A 1 69 ? -14.166 4.458 -15.489 1.00 76.19 69 LEU A CA 1
ATOM 529 C C . LEU A 1 69 ? -14.901 5.768 -15.816 1.00 76.19 69 LEU A C 1
ATOM 531 O O . LEU A 1 69 ? -15.872 5.796 -16.565 1.00 76.19 69 LEU A O 1
ATOM 535 N N . GLY A 1 70 ? -14.408 6.878 -15.265 1.00 82.94 70 GLY A N 1
ATOM 536 C CA . GLY A 1 70 ? -14.899 8.229 -15.550 1.00 82.94 70 GLY A CA 1
ATOM 537 C C . GLY A 1 70 ? -13.779 9.223 -15.864 1.00 82.94 70 GLY A C 1
ATOM 538 O O . GLY A 1 70 ? -12.598 8.951 -15.647 1.00 82.94 70 GLY A O 1
ATOM 539 N N . MET A 1 71 ? -14.144 10.424 -16.327 1.00 87.00 71 MET A N 1
ATOM 540 C CA . MET A 1 71 ? -13.176 11.500 -16.609 1.00 87.00 71 MET A CA 1
ATOM 541 C C . MET A 1 71 ? -12.339 11.880 -15.379 1.00 87.00 71 MET A C 1
ATOM 543 O O . MET A 1 71 ? -11.150 12.162 -15.513 1.00 87.00 71 MET A O 1
ATOM 547 N N . GLY A 1 72 ? -12.924 11.803 -14.177 1.00 85.69 72 GLY A N 1
ATOM 548 C CA . GLY A 1 72 ? -12.195 12.020 -12.926 1.00 85.69 72 GLY A CA 1
ATOM 549 C C . GLY A 1 72 ? -11.072 11.001 -12.700 1.00 85.69 72 GLY A C 1
ATOM 550 O O . GLY A 1 72 ? -10.011 11.365 -12.197 1.00 85.69 72 GLY A O 1
ATOM 551 N N . LEU A 1 73 ? -11.248 9.748 -13.135 1.00 81.56 73 LEU A N 1
ATOM 552 C CA . LEU A 1 73 ? -10.200 8.729 -13.057 1.00 81.56 73 LEU A CA 1
ATOM 553 C C . LEU A 1 73 ? -9.047 9.041 -14.015 1.00 81.56 73 LEU A C 1
ATOM 555 O O . LEU A 1 73 ? -7.884 8.921 -13.638 1.00 81.56 73 LEU A O 1
ATOM 559 N N . VAL A 1 74 ? -9.366 9.472 -15.239 1.00 84.00 74 VAL A N 1
ATOM 560 C CA . VAL A 1 74 ? -8.364 9.878 -16.237 1.00 84.00 74 VAL A CA 1
ATOM 561 C C . VAL A 1 74 ? -7.563 11.073 -15.727 1.00 84.00 74 VAL A C 1
ATOM 563 O O . VAL A 1 74 ? -6.336 11.062 -15.790 1.00 84.00 74 VAL A O 1
ATOM 566 N N . GLU A 1 75 ? -8.230 12.077 -15.158 1.00 87.31 75 GLU A N 1
ATOM 567 C CA . GLU A 1 75 ? -7.559 13.228 -14.558 1.00 87.31 75 GLU A CA 1
ATOM 568 C C . GLU A 1 75 ? -6.636 12.810 -13.404 1.00 87.31 75 GLU A C 1
ATOM 570 O O . GLU A 1 75 ? -5.464 13.193 -13.378 1.00 87.31 75 GLU A O 1
ATOM 575 N N . GLN A 1 76 ? -7.127 11.986 -12.472 1.00 83.12 76 GLN A N 1
ATOM 576 C CA . GLN A 1 76 ? -6.310 11.465 -11.374 1.00 83.12 76 GLN A CA 1
ATOM 577 C C . GLN A 1 76 ? -5.111 10.665 -11.891 1.00 83.12 76 GLN A C 1
ATOM 579 O O . GLN A 1 76 ? -3.997 10.831 -11.393 1.00 83.12 76 GLN A O 1
ATOM 584 N N . PHE A 1 77 ? -5.310 9.831 -12.910 1.00 85.44 77 PHE A N 1
ATOM 585 C CA . PHE A 1 77 ? -4.243 9.068 -13.542 1.00 85.44 77 PHE A CA 1
ATOM 586 C C . PHE A 1 77 ? -3.172 9.978 -14.150 1.00 85.44 77 PHE A C 1
ATOM 588 O O . PHE A 1 77 ? -1.982 9.755 -13.919 1.00 85.44 77 PHE A O 1
ATOM 595 N N . LEU A 1 78 ? -3.572 11.023 -14.880 1.00 86.19 78 LEU A N 1
ATOM 596 C CA . LEU A 1 78 ? -2.651 11.997 -15.469 1.00 86.19 78 LEU A CA 1
ATOM 597 C C . LEU A 1 78 ? -1.885 12.777 -14.392 1.00 86.19 78 LEU A C 1
ATOM 599 O O . LEU A 1 78 ? -0.665 12.919 -14.485 1.00 86.19 78 LEU A O 1
ATOM 603 N N . ARG A 1 79 ? -2.566 13.205 -13.322 1.00 84.69 79 ARG A N 1
ATOM 604 C CA . ARG A 1 79 ? -1.935 13.880 -12.175 1.00 84.69 79 ARG A CA 1
ATOM 605 C C . ARG A 1 79 ? -0.937 12.982 -11.435 1.00 84.69 79 ARG A C 1
ATOM 607 O O . ARG A 1 79 ? 0.026 13.495 -10.874 1.00 84.69 79 ARG A O 1
ATOM 614 N N . ARG A 1 80 ? -1.128 11.657 -11.452 1.00 84.75 80 ARG A N 1
ATOM 615 C CA . ARG A 1 80 ? -0.241 10.677 -10.797 1.00 84.75 80 ARG A CA 1
ATOM 616 C C . ARG A 1 80 ? 0.991 10.283 -11.622 1.00 84.75 80 ARG A C 1
ATOM 618 O O . ARG A 1 80 ? 1.885 9.653 -11.066 1.00 84.75 80 ARG A O 1
ATOM 625 N N . GLN A 1 81 ? 1.097 10.657 -12.902 1.00 86.62 81 GLN A N 1
ATOM 626 C CA . GLN A 1 81 ? 2.254 10.298 -13.749 1.00 86.62 81 GLN A CA 1
ATOM 627 C C . GLN A 1 81 ? 3.618 10.694 -13.158 1.00 86.62 81 GLN A C 1
ATOM 629 O O . GLN A 1 81 ? 4.519 9.852 -13.167 1.00 86.62 81 GLN A O 1
ATOM 634 N N . PRO A 1 82 ? 3.799 11.901 -12.586 1.00 83.00 82 PRO A N 1
ATOM 635 C CA . PRO A 1 82 ? 5.065 12.264 -11.955 1.00 83.00 82 PRO A CA 1
ATOM 636 C C . PRO A 1 82 ? 5.384 11.377 -10.745 1.00 83.00 82 PRO A C 1
ATOM 638 O O . PRO A 1 82 ? 6.523 10.949 -10.579 1.00 83.00 82 PRO A O 1
ATOM 641 N N . THR A 1 83 ? 4.373 11.038 -9.940 1.00 82.25 83 THR A N 1
ATOM 642 C CA . THR A 1 83 ? 4.513 10.135 -8.790 1.00 82.25 83 THR A CA 1
ATOM 643 C C . THR A 1 83 ? 4.873 8.718 -9.231 1.00 82.25 83 THR A C 1
ATOM 645 O O . THR A 1 83 ? 5.777 8.122 -8.654 1.00 82.25 83 THR A O 1
ATOM 648 N N . TYR A 1 84 ? 4.234 8.194 -10.287 1.00 86.19 84 TYR A N 1
ATOM 649 C CA . TYR A 1 84 ? 4.618 6.913 -10.889 1.00 86.19 84 TYR A CA 1
ATOM 650 C C . TYR A 1 84 ? 6.072 6.941 -11.363 1.00 86.19 84 TYR A C 1
ATOM 652 O O . TYR A 1 84 ? 6.795 5.972 -11.160 1.00 86.19 84 TYR A O 1
ATOM 660 N N . LEU A 1 85 ? 6.520 8.038 -11.980 1.00 84.44 85 LEU A N 1
ATOM 661 C CA . LEU A 1 85 ? 7.880 8.135 -12.509 1.00 84.44 85 LEU A CA 1
ATOM 662 C C . LEU A 1 85 ? 8.913 8.175 -11.388 1.00 84.44 85 LEU A C 1
ATOM 664 O O . LEU A 1 85 ? 9.901 7.450 -11.458 1.00 84.44 85 LEU A O 1
ATOM 668 N N . VAL A 1 86 ? 8.663 8.953 -10.333 1.00 80.25 86 VAL A N 1
ATOM 669 C CA . VAL A 1 86 ? 9.511 8.936 -9.136 1.00 80.25 86 VAL A CA 1
ATOM 670 C C . VAL A 1 86 ? 9.547 7.533 -8.549 1.00 80.25 86 VAL A C 1
ATOM 672 O O . VAL A 1 86 ? 10.628 6.969 -8.447 1.00 80.25 86 VAL A O 1
ATOM 675 N N . ALA A 1 87 ? 8.396 6.924 -8.267 1.00 83.31 87 ALA A N 1
ATOM 676 C CA . ALA A 1 87 ? 8.336 5.593 -7.669 1.00 83.31 87 ALA A CA 1
ATOM 677 C C . ALA A 1 87 ? 9.017 4.512 -8.523 1.00 83.31 87 ALA A C 1
ATOM 679 O O . ALA A 1 87 ? 9.694 3.645 -7.979 1.00 83.31 87 ALA A O 1
ATOM 680 N N . ALA A 1 88 ? 8.904 4.575 -9.853 1.00 85.25 88 ALA A N 1
ATOM 681 C CA . ALA A 1 88 ? 9.568 3.635 -10.755 1.00 85.25 88 ALA A CA 1
ATOM 682 C C . ALA A 1 88 ? 11.102 3.779 -10.755 1.00 85.25 88 ALA A C 1
ATOM 684 O O . ALA A 1 88 ? 11.804 2.803 -11.028 1.00 85.25 88 ALA A O 1
ATOM 685 N N . LEU A 1 89 ? 11.621 4.979 -10.479 1.00 78.31 89 LEU A N 1
ATOM 686 C CA . LEU A 1 89 ? 13.054 5.287 -10.493 1.00 78.31 89 LEU A CA 1
ATOM 687 C C . LEU A 1 89 ? 13.711 5.157 -9.115 1.00 78.31 89 LEU A C 1
ATOM 689 O O . LEU A 1 89 ? 14.875 4.769 -9.023 1.00 78.31 89 LEU A O 1
ATOM 693 N N . THR A 1 90 ? 12.985 5.512 -8.057 1.00 75.44 90 THR A N 1
ATOM 694 C CA . THR A 1 90 ? 13.510 5.618 -6.691 1.00 75.44 90 THR A CA 1
ATOM 695 C C . THR A 1 90 ? 12.990 4.530 -5.762 1.00 75.44 90 THR A C 1
ATOM 697 O O . THR A 1 90 ? 13.581 4.315 -4.711 1.00 75.44 90 THR A O 1
ATOM 700 N N . GLY A 1 91 ? 11.885 3.865 -6.113 1.00 76.31 91 GLY A N 1
ATOM 701 C CA . GLY A 1 91 ? 11.150 2.978 -5.210 1.00 76.31 91 GLY A CA 1
ATOM 702 C C . GLY A 1 91 ? 10.311 3.714 -4.159 1.00 76.31 91 GLY A C 1
ATOM 703 O O . GLY A 1 91 ? 9.587 3.070 -3.402 1.00 76.31 91 GLY A O 1
ATOM 704 N N . LEU A 1 92 ? 10.363 5.050 -4.114 1.00 75.00 92 LEU A N 1
ATOM 705 C CA . LEU A 1 92 ? 9.656 5.843 -3.112 1.00 75.00 92 LEU A CA 1
ATOM 706 C C . LEU A 1 92 ? 8.198 6.074 -3.510 1.00 75.00 92 LEU A C 1
ATOM 708 O O . LEU A 1 92 ? 7.904 6.594 -4.583 1.00 75.00 92 LEU A O 1
ATOM 712 N N . GLU A 1 93 ? 7.274 5.748 -2.607 1.00 71.00 93 GLU A N 1
ATOM 713 C CA . GLU A 1 93 ? 5.838 5.991 -2.807 1.00 71.00 93 GLU A CA 1
ATOM 714 C C . GLU A 1 93 ? 5.450 7.460 -2.590 1.00 71.00 93 GLU A C 1
ATOM 716 O O . GLU A 1 93 ? 4.419 7.912 -3.090 1.00 71.00 93 GLU A O 1
ATOM 721 N N . ARG A 1 94 ? 6.282 8.213 -1.864 1.00 67.19 94 ARG A N 1
ATOM 722 C CA . ARG A 1 94 ? 6.131 9.651 -1.638 1.00 67.19 94 ARG A CA 1
ATOM 723 C C . ARG A 1 94 ? 7.433 10.361 -2.002 1.00 67.19 94 ARG A C 1
ATOM 725 O O . ARG A 1 94 ? 8.505 9.836 -1.703 1.00 67.19 94 ARG A O 1
ATOM 732 N N . PRO A 1 95 ? 7.371 11.539 -2.638 1.00 61.12 95 PRO A N 1
ATOM 733 C CA . PRO A 1 95 ? 8.568 12.337 -2.845 1.00 61.12 95 PRO A CA 1
ATOM 734 C C . PRO A 1 95 ? 9.184 12.726 -1.496 1.00 61.12 95 PRO A C 1
ATOM 736 O O . PRO A 1 95 ? 8.467 13.024 -0.540 1.00 61.12 95 PRO A O 1
ATOM 739 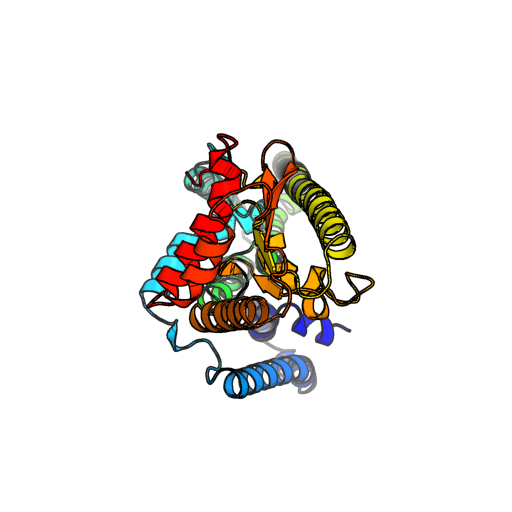N N . VAL A 1 96 ? 10.516 12.707 -1.423 1.00 60.97 96 VAL A N 1
ATOM 740 C CA . VAL A 1 96 ? 11.266 13.156 -0.241 1.00 60.97 96 VAL A CA 1
ATOM 741 C C . VAL A 1 96 ? 10.948 14.632 0.016 1.00 60.97 96 VAL A C 1
ATOM 743 O O . VAL A 1 96 ? 10.851 15.416 -0.929 1.00 60.97 96 VAL A O 1
ATOM 746 N N . ALA A 1 97 ? 10.786 15.030 1.280 1.00 55.59 97 ALA A N 1
ATOM 747 C CA . ALA A 1 97 ? 10.554 16.429 1.637 1.00 55.59 97 ALA A CA 1
ATOM 748 C C . ALA A 1 97 ? 11.638 17.338 1.019 1.00 55.59 97 ALA A C 1
ATOM 750 O O . ALA A 1 97 ? 12.833 17.070 1.136 1.00 55.59 97 ALA A O 1
ATOM 751 N N . GLY A 1 98 ? 11.215 18.395 0.317 1.00 56.50 98 GLY A N 1
ATOM 752 C CA . GLY A 1 98 ? 12.108 19.307 -0.410 1.00 56.50 98 GLY A CA 1
ATOM 753 C C . GLY A 1 98 ? 12.454 18.880 -1.843 1.00 56.50 98 GLY A C 1
ATOM 754 O O . GLY A 1 98 ? 13.041 19.670 -2.580 1.00 56.50 98 GLY A O 1
ATOM 755 N N . TRP A 1 99 ? 12.063 17.679 -2.282 1.00 60.69 99 TRP A N 1
ATOM 756 C CA . TRP A 1 99 ? 12.116 17.308 -3.694 1.00 60.69 99 TRP A CA 1
ATOM 757 C C . TRP A 1 99 ? 10.843 17.794 -4.368 1.00 60.69 99 TRP A C 1
ATOM 759 O O . TRP A 1 99 ? 9.788 17.162 -4.280 1.00 60.69 99 TRP A O 1
ATOM 769 N N . ASP A 1 100 ? 10.941 18.905 -5.092 1.00 65.31 100 ASP A N 1
ATOM 770 C CA . ASP A 1 100 ? 9.929 19.195 -6.092 1.00 65.31 100 ASP A CA 1
ATOM 771 C C . ASP A 1 100 ? 9.997 18.089 -7.156 1.00 65.31 100 ASP A C 1
ATOM 773 O O . ASP A 1 100 ? 10.946 17.982 -7.938 1.00 65.31 100 ASP A O 1
ATOM 777 N N . THR A 1 101 ? 8.993 17.214 -7.139 1.00 62.12 101 THR A N 1
ATOM 778 C CA . THR A 1 101 ? 8.865 16.084 -8.066 1.00 62.12 101 THR A CA 1
ATOM 779 C C . THR A 1 101 ? 8.955 16.565 -9.511 1.00 62.12 101 THR A C 1
ATOM 781 O O . THR A 1 101 ? 9.551 15.895 -10.355 1.00 62.12 101 THR A O 1
ATOM 784 N N . LEU A 1 102 ? 8.440 17.766 -9.786 1.00 64.50 102 LEU A N 1
ATOM 785 C CA . LEU A 1 102 ? 8.533 18.394 -11.091 1.00 64.50 102 LEU A CA 1
ATOM 786 C C . LEU A 1 102 ? 9.988 18.709 -11.457 1.00 64.50 102 LEU A C 1
ATOM 788 O O . LEU A 1 102 ? 10.401 18.422 -12.575 1.00 64.50 102 LEU A O 1
ATOM 792 N N . SER A 1 103 ? 10.795 19.210 -10.525 1.00 64.75 103 SER A N 1
ATOM 793 C CA . SER A 1 103 ? 12.216 19.506 -10.744 1.00 64.75 103 SER A CA 1
ATOM 794 C C . SER A 1 103 ? 13.051 18.256 -11.051 1.00 64.75 103 SER A C 1
ATOM 796 O O . SER A 1 103 ? 13.882 18.288 -11.961 1.00 64.75 103 SER A O 1
ATOM 798 N N . VAL A 1 104 ? 12.799 17.130 -10.371 1.00 65.06 104 VAL A N 1
ATOM 799 C CA . VAL A 1 104 ? 13.475 15.847 -10.664 1.00 65.06 104 VAL A CA 1
ATOM 800 C C . VAL A 1 104 ? 13.074 15.325 -12.044 1.00 65.06 104 VAL A C 1
ATOM 802 O O . VAL A 1 104 ? 13.937 14.979 -12.853 1.00 65.06 104 VAL A O 1
ATOM 805 N N . VAL A 1 105 ? 11.774 15.328 -12.351 1.00 64.12 105 VAL A N 1
ATOM 806 C CA . VAL A 1 105 ? 11.255 14.889 -13.654 1.00 64.12 105 VAL A CA 1
ATOM 807 C C . VAL A 1 105 ? 11.775 15.778 -14.785 1.00 64.12 105 VAL A C 1
ATOM 809 O O . VAL A 1 105 ? 12.240 15.263 -15.800 1.00 64.12 105 VAL A O 1
ATOM 812 N N . LEU A 1 106 ? 11.775 17.101 -14.609 1.00 68.19 106 LEU A N 1
ATOM 813 C CA . LEU A 1 106 ? 12.326 18.052 -15.576 1.00 68.19 106 LEU A CA 1
ATOM 814 C C . LEU A 1 106 ? 13.841 17.894 -15.732 1.00 68.19 106 LEU A C 1
ATOM 816 O O . LEU A 1 106 ? 14.344 18.004 -16.849 1.00 68.19 106 LEU A O 1
ATOM 820 N N . GLY A 1 107 ? 14.571 17.611 -14.652 1.00 69.31 107 GLY A N 1
ATOM 821 C CA . GLY A 1 107 ? 16.004 17.321 -14.692 1.00 69.31 107 GLY A CA 1
ATOM 822 C C . GLY A 1 107 ? 16.310 16.081 -15.531 1.00 69.31 107 GLY A C 1
ATOM 823 O O . GLY A 1 107 ? 17.128 16.138 -16.451 1.00 69.31 107 GLY A O 1
ATOM 824 N N . LEU A 1 108 ? 15.588 14.986 -15.285 1.00 67.19 108 LEU A N 1
ATOM 825 C CA . LEU A 1 108 ? 15.713 13.744 -16.050 1.00 67.19 108 LEU A CA 1
ATOM 826 C C . LEU A 1 108 ? 15.274 13.913 -17.507 1.00 67.19 108 LEU A C 1
ATOM 828 O O . LEU A 1 108 ? 15.957 13.434 -18.409 1.00 67.19 108 LEU A O 1
ATOM 832 N N . ALA A 1 109 ? 14.185 14.641 -17.758 1.00 67.19 109 ALA A N 1
ATOM 833 C CA . ALA A 1 109 ? 13.707 14.934 -19.106 1.00 67.19 109 ALA A CA 1
ATOM 834 C C . ALA A 1 109 ? 14.696 15.812 -19.887 1.00 67.19 109 ALA A C 1
ATOM 836 O O . ALA A 1 109 ? 14.923 15.573 -21.071 1.00 67.19 109 ALA A O 1
ATOM 837 N N . ARG A 1 110 ? 15.334 16.796 -19.239 1.00 71.12 110 ARG A N 1
ATOM 838 C CA . ARG A 1 110 ? 16.384 17.626 -19.852 1.00 71.12 110 ARG A CA 1
ATOM 839 C C . ARG A 1 110 ? 17.648 16.825 -20.127 1.00 71.12 110 ARG A C 1
ATOM 841 O O . ARG A 1 110 ? 18.201 16.962 -21.212 1.00 71.12 110 ARG A O 1
ATOM 848 N N . LEU A 1 111 ? 18.087 15.977 -19.197 1.00 66.25 111 LEU A N 1
ATOM 849 C CA . LEU A 1 111 ? 19.248 15.104 -19.391 1.00 66.25 111 LEU A CA 1
ATOM 850 C C . LEU A 1 111 ? 18.997 14.085 -20.506 1.00 66.25 111 LEU A C 1
ATOM 852 O O . LEU A 1 111 ? 19.806 13.975 -21.424 1.00 66.25 111 LEU A O 1
ATOM 856 N N . GLY A 1 112 ? 17.848 13.407 -20.479 1.00 68.69 112 GLY A N 1
ATOM 857 C CA . GLY A 1 112 ? 17.425 12.475 -21.521 1.00 68.69 112 GLY A CA 1
ATOM 858 C C . GLY A 1 112 ? 17.249 13.165 -22.873 1.00 68.69 112 GLY A C 1
ATOM 859 O O . GLY A 1 112 ? 17.764 12.685 -23.877 1.00 68.69 112 GLY A O 1
ATOM 860 N N . GLY A 1 113 ? 16.604 14.332 -22.904 1.00 69.44 113 GLY A N 1
ATOM 861 C CA . GLY A 1 113 ? 16.406 15.134 -24.111 1.00 69.44 113 GLY A CA 1
ATOM 862 C C . GLY A 1 113 ? 17.716 15.650 -24.703 1.00 69.44 113 GLY A C 1
ATOM 863 O O . GLY A 1 113 ? 17.953 15.484 -25.896 1.00 69.44 113 GLY A O 1
ATOM 864 N N . ALA A 1 114 ? 18.611 16.209 -23.886 1.00 66.81 114 ALA A N 1
ATOM 865 C CA . ALA A 1 114 ? 19.930 16.662 -24.324 1.00 66.81 114 ALA A CA 1
ATOM 866 C C . ALA A 1 114 ? 20.787 15.497 -24.833 1.00 66.81 114 ALA A C 1
ATOM 868 O O . ALA A 1 114 ? 21.469 15.630 -25.849 1.00 66.81 114 ALA A O 1
ATOM 869 N N . PHE A 1 115 ? 20.710 14.340 -24.175 1.00 66.56 115 PHE A N 1
ATOM 870 C CA . PHE A 1 115 ? 21.390 13.122 -24.594 1.00 66.56 115 PHE A CA 1
ATOM 871 C C . PHE A 1 115 ? 20.843 12.580 -25.922 1.00 66.56 115 PHE A C 1
ATOM 873 O O . PHE A 1 115 ? 21.622 12.273 -26.823 1.00 66.56 115 PHE A O 1
ATOM 880 N N . VAL A 1 116 ? 19.516 12.518 -26.083 1.00 66.56 116 VAL A N 1
ATOM 881 C CA . VAL A 1 116 ? 18.854 12.126 -27.336 1.00 66.56 116 VAL A CA 1
ATOM 882 C C . VAL A 1 116 ? 19.240 13.089 -28.452 1.00 66.56 116 VAL A C 1
ATOM 884 O O . VAL A 1 116 ? 19.679 12.641 -29.504 1.00 66.56 116 VAL A O 1
ATOM 887 N N . VAL A 1 117 ? 19.169 14.401 -28.223 1.00 70.75 117 VAL A N 1
ATOM 888 C CA . VAL A 1 117 ? 19.570 15.419 -29.205 1.00 70.75 117 VAL A CA 1
ATOM 889 C C . VAL A 1 117 ? 21.051 15.289 -29.560 1.00 70.75 117 VAL A C 1
ATOM 891 O O . VAL A 1 117 ? 21.398 15.361 -30.736 1.00 70.75 117 VAL A O 1
ATOM 894 N N . ALA A 1 118 ? 21.933 15.048 -28.588 1.00 66.75 118 ALA A N 1
ATOM 895 C CA . ALA A 1 118 ? 23.356 14.834 -28.839 1.00 66.75 118 ALA A CA 1
ATOM 896 C C . ALA A 1 118 ? 23.616 13.551 -29.646 1.00 66.75 118 ALA A C 1
ATOM 898 O O . ALA A 1 118 ? 24.436 13.571 -30.565 1.00 66.75 118 ALA A O 1
ATOM 899 N N . CYS A 1 119 ? 22.899 12.462 -29.352 1.00 62.25 119 CYS A N 1
ATOM 900 C CA . CYS A 1 119 ? 22.986 11.206 -30.094 1.00 62.25 119 CYS A CA 1
ATOM 901 C C . CYS A 1 119 ? 22.441 11.353 -31.517 1.00 62.25 119 CYS A C 1
ATOM 903 O O . CYS A 1 119 ? 23.108 10.937 -32.452 1.00 62.25 119 CYS A O 1
ATOM 905 N N . VAL A 1 120 ? 21.293 12.007 -31.701 1.00 65.44 120 VAL A N 1
ATOM 906 C CA . VAL A 1 120 ? 20.697 12.284 -33.021 1.00 65.44 120 VAL A CA 1
ATOM 907 C C . VAL A 1 120 ? 21.597 13.185 -33.859 1.00 65.44 120 VAL A C 1
ATOM 909 O O . VAL A 1 120 ? 21.761 12.955 -35.052 1.00 65.44 120 VAL A O 1
ATOM 912 N N . ARG A 1 121 ? 22.211 14.202 -33.243 1.00 69.44 121 ARG A N 1
ATOM 913 C CA . ARG A 1 121 ? 23.111 15.132 -33.938 1.00 69.44 121 ARG A CA 1
ATOM 914 C C . ARG A 1 121 ? 24.457 14.510 -34.309 1.00 69.44 121 ARG A C 1
ATOM 916 O O . ARG A 1 121 ? 25.081 14.990 -35.248 1.00 69.44 121 ARG A O 1
ATOM 923 N N . ARG A 1 122 ? 24.935 13.500 -33.572 1.00 64.50 122 ARG A N 1
ATOM 924 C CA . ARG A 1 122 ? 26.278 12.912 -33.767 1.00 64.50 122 ARG A CA 1
ATOM 925 C C . ARG A 1 122 ? 26.283 11.499 -34.346 1.00 64.50 122 ARG A C 1
ATOM 927 O O . ARG A 1 122 ? 27.324 11.068 -34.828 1.00 64.50 122 ARG A O 1
ATOM 934 N N . ALA A 1 123 ? 25.171 10.774 -34.305 1.00 56.72 123 ALA A N 1
ATOM 935 C CA . ALA A 1 123 ? 25.093 9.391 -34.746 1.00 56.72 123 ALA A CA 1
ATOM 936 C C . ALA A 1 123 ? 23.823 9.147 -35.564 1.00 56.72 123 ALA A C 1
ATOM 938 O O . ALA A 1 123 ? 22.705 9.391 -35.112 1.00 56.72 123 ALA A O 1
ATOM 939 N N . VAL A 1 124 ? 23.996 8.562 -36.752 1.00 66.44 124 VAL A N 1
ATOM 940 C CA . VAL A 1 124 ? 22.910 7.854 -37.432 1.00 66.44 124 VAL A CA 1
ATOM 941 C C . VAL A 1 124 ? 22.552 6.678 -36.533 1.00 66.44 124 VAL A C 1
ATOM 943 O O . VAL A 1 124 ? 23.286 5.688 -36.447 1.00 66.44 124 VAL A O 1
ATOM 946 N N . LEU A 1 125 ? 21.460 6.813 -35.788 1.00 74.94 125 LEU A N 1
ATOM 947 C CA . LEU A 1 125 ? 20.944 5.712 -34.994 1.00 74.94 125 LEU A CA 1
ATOM 948 C C . LEU A 1 125 ? 20.693 4.518 -35.913 1.00 74.94 125 LEU A C 1
ATOM 950 O O . LEU A 1 125 ? 20.201 4.709 -37.030 1.00 74.94 125 LEU A O 1
ATOM 954 N N . PRO A 1 126 ? 21.037 3.292 -35.479 1.00 80.00 126 PRO A N 1
ATOM 955 C CA . PRO A 1 126 ? 20.737 2.109 -36.266 1.00 80.00 126 PRO A CA 1
ATOM 956 C C . PRO A 1 126 ? 19.268 2.108 -36.703 1.00 80.00 126 PRO A C 1
ATOM 958 O O . PRO A 1 126 ? 18.381 2.534 -35.952 1.00 80.00 126 PRO A O 1
ATOM 961 N N . LYS A 1 127 ? 19.006 1.639 -37.929 1.00 83.31 127 LYS A N 1
ATOM 962 C CA . LYS A 1 127 ? 17.637 1.532 -38.449 1.00 83.31 127 LYS A CA 1
ATOM 963 C C . LYS A 1 127 ? 16.765 0.783 -37.433 1.00 83.31 127 LYS A C 1
ATOM 965 O O . LYS A 1 127 ? 17.136 -0.287 -36.961 1.00 83.31 127 LYS A O 1
ATOM 970 N N . GLY A 1 128 ? 15.618 1.365 -37.087 1.00 84.38 128 GLY A N 1
ATOM 971 C CA . GLY A 1 128 ? 14.659 0.783 -36.144 1.00 84.38 128 GLY A CA 1
ATOM 972 C C . GLY A 1 128 ? 14.879 1.119 -34.663 1.00 84.38 128 GLY A C 1
ATOM 973 O O . GLY A 1 128 ? 13.980 0.859 -33.867 1.00 84.38 128 GLY A O 1
ATOM 974 N N . THR A 1 129 ? 15.991 1.753 -34.265 1.00 85.00 129 THR A N 1
ATOM 975 C CA . THR A 1 129 ? 16.206 2.145 -32.855 1.00 85.00 129 THR A CA 1
ATOM 976 C C . THR A 1 129 ? 15.120 3.095 -32.345 1.00 85.00 129 THR A C 1
ATOM 978 O O . THR A 1 129 ? 14.676 2.950 -31.211 1.00 85.00 129 THR A O 1
ATOM 981 N N . TRP A 1 130 ? 14.625 4.011 -33.185 1.00 85.12 130 TRP A N 1
ATOM 982 C CA . TRP A 1 130 ? 13.536 4.931 -32.818 1.00 85.12 130 TRP A CA 1
ATOM 983 C C . TRP A 1 130 ? 12.260 4.196 -32.417 1.00 85.12 130 TRP A C 1
ATOM 985 O O . TRP A 1 130 ? 11.667 4.511 -31.390 1.00 85.12 130 TRP A O 1
ATOM 995 N N . TRP A 1 131 ? 11.879 3.164 -33.170 1.00 87.88 131 TRP A N 1
ATOM 996 C CA . TRP A 1 131 ? 10.702 2.364 -32.839 1.00 87.88 131 TRP A CA 1
ATOM 997 C C . TRP A 1 131 ? 10.887 1.569 -31.551 1.00 87.88 131 TRP A C 1
ATOM 999 O O . TRP A 1 131 ? 9.953 1.464 -30.764 1.00 87.88 131 TRP A O 1
ATOM 1009 N N . ARG A 1 132 ? 12.104 1.084 -31.278 1.00 89.50 132 ARG A N 1
ATOM 1010 C CA . ARG A 1 132 ? 12.427 0.415 -30.009 1.00 89.50 132 ARG A CA 1
ATOM 1011 C C . ARG A 1 132 ? 12.344 1.369 -28.820 1.00 89.50 132 ARG A C 1
ATOM 1013 O O . ARG A 1 132 ? 11.843 0.966 -27.778 1.00 89.50 132 ARG A O 1
ATOM 1020 N N . LEU A 1 133 ? 12.795 2.615 -28.976 1.00 88.38 133 LEU A N 1
ATOM 1021 C CA . LEU A 1 133 ? 12.700 3.644 -27.935 1.00 88.38 133 LEU A CA 1
ATOM 1022 C C . LEU A 1 133 ? 11.250 4.067 -27.684 1.00 88.38 133 LEU A C 1
ATOM 1024 O O . LEU A 1 133 ? 10.837 4.159 -26.533 1.00 88.38 133 LEU A O 1
ATOM 1028 N N . LEU A 1 134 ? 10.456 4.271 -28.739 1.00 89.00 134 LEU A N 1
ATOM 1029 C CA . LEU A 1 134 ? 9.025 4.569 -28.607 1.00 89.00 134 LEU A CA 1
ATOM 1030 C C . LEU A 1 134 ? 8.259 3.403 -27.971 1.00 89.00 134 LEU A C 1
ATOM 1032 O O . LEU A 1 134 ? 7.365 3.620 -27.155 1.00 89.00 134 LEU A O 1
ATOM 1036 N N . TYR A 1 135 ? 8.643 2.171 -28.305 1.00 92.12 135 TYR A N 1
ATOM 1037 C CA . TYR A 1 135 ? 8.073 0.985 -27.693 1.00 92.12 135 TYR A CA 1
ATOM 1038 C C . TYR A 1 135 ? 8.448 0.875 -26.206 1.00 92.12 135 TYR A C 1
ATOM 1040 O O . TYR A 1 135 ? 7.554 0.826 -25.373 1.00 92.12 135 TYR A O 1
ATOM 1048 N N . LEU A 1 136 ? 9.742 0.869 -25.853 1.00 90.88 136 LEU A N 1
ATOM 1049 C CA . LEU A 1 136 ? 10.218 0.663 -24.472 1.00 90.88 136 LEU A CA 1
ATOM 1050 C C . LEU A 1 136 ? 9.996 1.869 -23.550 1.00 90.88 136 LEU A C 1
ATOM 1052 O O . LEU A 1 136 ? 10.016 1.715 -22.333 1.00 90.88 136 LEU A O 1
ATOM 1056 N N . GLY A 1 137 ? 9.816 3.062 -24.116 1.00 89.62 137 GLY A N 1
ATOM 1057 C CA . GLY A 1 137 ? 9.475 4.276 -23.385 1.00 89.62 137 GLY A CA 1
ATOM 1058 C C . GLY A 1 137 ? 7.957 4.442 -23.260 1.00 89.62 137 GLY A C 1
ATOM 1059 O O . GLY A 1 137 ? 7.341 3.771 -22.433 1.00 89.62 137 GLY A O 1
ATOM 1060 N N . PRO A 1 138 ? 7.329 5.332 -24.050 1.00 90.12 138 PRO A N 1
ATOM 1061 C CA . PRO A 1 138 ? 5.939 5.737 -23.846 1.00 90.12 138 PRO A CA 1
ATOM 1062 C C . PRO A 1 138 ? 4.924 4.600 -24.004 1.00 90.12 138 PRO A C 1
ATOM 1064 O O . PRO A 1 138 ? 3.994 4.518 -23.207 1.00 90.12 138 PRO A O 1
ATOM 1067 N N . PHE A 1 139 ? 5.079 3.707 -24.987 1.00 91.19 139 PHE A N 1
ATOM 1068 C CA . PHE A 1 139 ? 4.120 2.611 -25.164 1.00 91.19 139 PHE A CA 1
ATOM 1069 C C . PHE A 1 139 ? 4.178 1.621 -23.997 1.00 91.19 139 PHE A C 1
ATOM 1071 O O . PHE A 1 139 ? 3.151 1.310 -23.402 1.00 91.19 139 PHE A O 1
ATOM 1078 N N . TRP A 1 140 ? 5.376 1.163 -23.632 1.00 91.31 140 TRP A N 1
ATOM 1079 C CA . TRP A 1 140 ? 5.579 0.258 -22.505 1.00 91.31 140 TRP A CA 1
ATOM 1080 C C . TRP A 1 140 ? 5.114 0.881 -21.191 1.00 91.31 140 TRP A C 1
ATOM 1082 O O . TRP A 1 140 ? 4.465 0.218 -20.383 1.00 91.31 140 TRP A O 1
ATOM 1092 N N . TRP A 1 141 ? 5.398 2.169 -20.994 1.00 91.19 141 TRP A N 1
ATOM 1093 C CA . TRP A 1 141 ? 4.898 2.941 -19.865 1.00 91.19 141 TRP A CA 1
ATOM 1094 C C . TRP A 1 141 ? 3.370 2.895 -19.794 1.00 91.19 141 TRP A C 1
ATOM 1096 O O . TRP A 1 141 ? 2.819 2.452 -18.793 1.00 91.19 141 TRP A O 1
ATOM 1106 N N . LEU A 1 142 ? 2.671 3.265 -20.871 1.00 89.25 142 LEU A N 1
ATOM 1107 C CA . LEU A 1 142 ? 1.206 3.244 -20.903 1.00 89.25 142 LEU A CA 1
ATOM 1108 C C . LEU A 1 142 ? 0.640 1.831 -20.722 1.00 89.25 142 LEU A C 1
ATOM 1110 O O . LEU A 1 142 ? -0.331 1.657 -19.992 1.00 89.25 142 LEU A O 1
ATOM 1114 N N . ALA A 1 143 ? 1.262 0.822 -21.332 1.00 87.25 143 ALA A N 1
ATOM 1115 C CA . ALA A 1 143 ? 0.833 -0.566 -21.213 1.00 87.25 143 ALA A CA 1
ATOM 1116 C C . ALA A 1 143 ? 0.978 -1.099 -19.780 1.00 87.25 143 ALA A C 1
ATOM 1118 O O . ALA A 1 143 ? 0.123 -1.843 -19.317 1.00 87.25 143 ALA A O 1
ATOM 1119 N N . THR A 1 144 ? 2.039 -0.720 -19.064 1.00 86.75 144 THR A N 1
ATOM 1120 C CA . THR A 1 144 ? 2.318 -1.236 -17.712 1.00 86.75 144 THR A CA 1
ATOM 1121 C C . THR A 1 144 ? 1.684 -0.402 -16.600 1.00 86.75 144 THR A C 1
ATOM 1123 O O . THR A 1 144 ? 1.267 -0.960 -15.589 1.00 86.75 144 THR A O 1
ATOM 1126 N N . VAL A 1 145 ? 1.555 0.913 -16.789 1.00 87.44 145 VAL A N 1
ATOM 1127 C CA . VAL A 1 145 ? 0.987 1.842 -15.798 1.00 87.44 145 VAL A CA 1
ATOM 1128 C C . VAL A 1 145 ? -0.519 2.030 -15.999 1.00 87.44 145 VAL A C 1
ATOM 1130 O O . VAL A 1 145 ? -1.241 2.219 -15.026 1.00 87.44 145 VAL A O 1
ATOM 1133 N N . GLY A 1 146 ? -1.028 1.932 -17.231 1.00 85.56 146 GLY A N 1
ATOM 1134 C CA . GLY A 1 146 ? -2.450 2.108 -17.560 1.00 85.56 146 GLY A CA 1
ATOM 1135 C C . GLY A 1 146 ? -3.416 1.270 -16.708 1.00 85.56 146 GLY A C 1
ATOM 1136 O O . GLY A 1 146 ? -4.371 1.835 -16.174 1.00 85.56 146 GLY A O 1
ATOM 1137 N N . PRO A 1 147 ? -3.165 -0.036 -16.484 1.00 82.00 147 PRO A N 1
ATOM 1138 C CA . PRO A 1 147 ? -3.996 -0.857 -15.599 1.00 82.00 147 PRO A CA 1
ATOM 1139 C C . PRO A 1 147 ? -4.118 -0.319 -14.164 1.00 82.00 147 PRO A C 1
ATOM 1141 O O . PRO A 1 147 ? -5.157 -0.505 -13.527 1.00 82.00 147 PRO A O 1
ATOM 1144 N N . LEU A 1 148 ? -3.105 0.407 -13.673 1.00 79.94 148 LEU A N 1
ATOM 1145 C CA . LEU A 1 148 ? -3.115 0.988 -12.327 1.00 79.94 148 LEU A CA 1
ATOM 1146 C C . LEU A 1 148 ? -4.132 2.118 -12.187 1.00 79.94 148 LEU A C 1
ATOM 1148 O O . LEU A 1 148 ? -4.592 2.368 -11.074 1.00 79.94 148 LEU A O 1
ATOM 1152 N N . ALA A 1 149 ? -4.523 2.762 -13.294 1.00 75.94 149 ALA A N 1
ATOM 1153 C CA . ALA A 1 149 ? -5.623 3.719 -13.296 1.00 75.94 149 ALA A CA 1
ATOM 1154 C C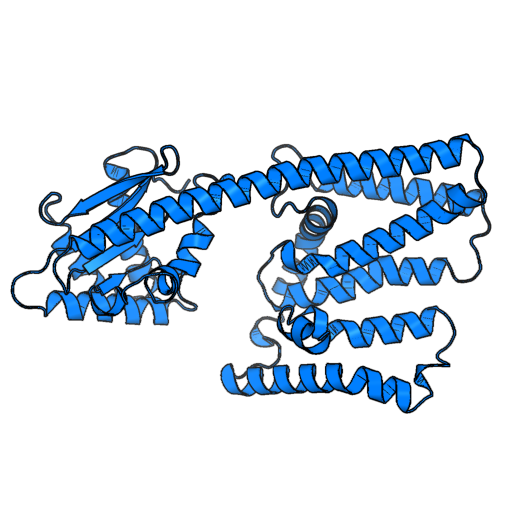 . ALA A 1 149 ? -6.908 3.044 -12.807 1.00 75.94 149 ALA A C 1
ATOM 1156 O O . ALA A 1 149 ? -7.557 3.519 -11.887 1.00 75.94 149 ALA A O 1
ATOM 1157 N N . VAL A 1 150 ? -7.227 1.883 -13.376 1.00 73.00 150 VAL A N 1
ATOM 1158 C CA . VAL A 1 150 ? -8.491 1.166 -13.160 1.00 73.00 150 VAL A CA 1
ATOM 1159 C C . VAL A 1 150 ? -8.608 0.598 -11.743 1.00 73.00 150 VAL A C 1
ATOM 1161 O O . VAL A 1 150 ? -9.696 0.470 -11.181 1.00 73.00 150 VAL A O 1
ATOM 1164 N N . VAL A 1 151 ? -7.480 0.236 -11.137 1.00 69.81 151 VAL A N 1
ATOM 1165 C CA . VAL A 1 151 ? -7.469 -0.437 -9.835 1.00 69.81 151 VAL A CA 1
ATOM 1166 C C . VAL A 1 151 ? -7.537 0.538 -8.651 1.00 69.81 151 VAL A C 1
ATOM 1168 O O . VAL A 1 151 ? -7.872 0.130 -7.537 1.00 69.81 151 VAL A O 1
ATOM 1171 N N . GLY A 1 152 ? -7.330 1.834 -8.882 1.00 65.44 152 GLY A N 1
ATOM 1172 C CA . GLY A 1 152 ? -7.632 2.898 -7.917 1.00 65.44 152 GLY A CA 1
ATOM 1173 C C . GLY A 1 152 ? -6.642 3.041 -6.754 1.00 65.44 152 GLY A C 1
ATOM 1174 O O . GLY A 1 152 ? -6.565 4.121 -6.168 1.00 65.44 152 GLY A O 1
ATOM 1175 N N . TYR A 1 153 ? -5.820 2.028 -6.458 1.00 65.12 153 TYR A N 1
ATOM 1176 C CA . TYR A 1 153 ? -4.764 2.110 -5.444 1.00 65.12 153 TYR A CA 1
ATOM 1177 C C . TYR A 1 153 ? -3.362 2.184 -6.070 1.00 65.12 153 TYR A C 1
ATOM 1179 O O . TYR A 1 153 ? -3.071 1.563 -7.092 1.00 65.12 153 TYR A O 1
ATOM 1187 N N . PHE A 1 154 ? -2.493 2.986 -5.454 1.00 70.62 154 PHE A N 1
ATOM 1188 C CA . PHE A 1 154 ? -1.116 3.232 -5.882 1.00 70.62 154 PHE A CA 1
ATOM 1189 C C . PHE A 1 154 ? -0.151 2.529 -4.927 1.00 70.62 154 PHE A C 1
ATOM 1191 O O . PHE A 1 154 ? -0.219 2.746 -3.722 1.00 70.62 154 PHE A O 1
ATOM 1198 N N . THR A 1 155 ? 0.767 1.725 -5.459 1.00 72.12 155 THR A N 1
ATOM 1199 C CA . THR A 1 155 ? 1.958 1.279 -4.722 1.00 72.12 155 THR A CA 1
ATOM 1200 C C . THR A 1 155 ? 3.087 1.014 -5.708 1.00 72.12 155 THR A C 1
ATOM 1202 O O . THR A 1 155 ? 2.855 0.463 -6.793 1.00 72.12 155 THR A O 1
ATOM 1205 N N . ALA A 1 156 ? 4.308 1.403 -5.330 1.00 75.50 156 ALA A N 1
ATOM 1206 C CA . ALA A 1 156 ? 5.509 1.247 -6.152 1.00 75.50 156 ALA A CA 1
ATOM 1207 C C . ALA A 1 156 ? 5.739 -0.219 -6.565 1.00 75.50 156 ALA A C 1
ATOM 1209 O O . ALA A 1 156 ? 6.268 -0.491 -7.642 1.00 75.50 156 ALA A O 1
ATOM 1210 N N . HIS A 1 157 ? 5.237 -1.171 -5.771 1.00 74.25 157 HIS A N 1
ATOM 1211 C CA . HIS A 1 157 ? 5.309 -2.605 -6.048 1.00 74.25 157 HIS A CA 1
ATOM 1212 C C . HIS A 1 157 ? 4.651 -3.047 -7.358 1.00 74.25 157 HIS A C 1
ATOM 1214 O O . HIS A 1 157 ? 4.922 -4.154 -7.807 1.00 74.25 157 HIS A O 1
ATOM 1220 N N . HIS A 1 158 ? 3.802 -2.233 -7.993 1.00 81.56 158 HIS A N 1
ATOM 1221 C CA . HIS A 1 158 ? 3.236 -2.571 -9.307 1.00 81.56 158 HIS A CA 1
ATOM 1222 C C . HIS A 1 158 ? 4.060 -2.042 -10.486 1.00 81.56 158 HIS A C 1
ATOM 1224 O O . HIS A 1 158 ? 3.761 -2.369 -11.631 1.00 81.56 158 HIS A O 1
ATOM 1230 N N . LEU A 1 159 ? 5.104 -1.251 -10.231 1.00 87.31 159 LEU A N 1
ATOM 1231 C CA . LEU A 1 159 ? 5.880 -0.578 -11.272 1.00 87.31 159 LEU A CA 1
ATOM 1232 C C . LEU A 1 159 ? 7.110 -1.369 -11.724 1.00 87.31 159 LEU A C 1
ATOM 1234 O O . LEU A 1 159 ? 7.841 -0.894 -12.581 1.00 87.31 159 LEU A O 1
ATOM 1238 N N . TYR A 1 160 ? 7.339 -2.587 -11.224 1.00 85.56 160 TYR A N 1
ATOM 1239 C CA . TYR A 1 160 ? 8.526 -3.381 -11.576 1.00 85.56 160 TYR A CA 1
ATOM 1240 C C . TYR A 1 160 ? 8.670 -3.619 -13.092 1.00 85.56 160 TYR A C 1
ATOM 1242 O O . TYR A 1 160 ? 9.773 -3.498 -13.626 1.00 85.56 160 TYR A O 1
ATOM 1250 N N . LEU A 1 161 ? 7.571 -3.899 -13.814 1.00 86.81 161 LEU A N 1
ATOM 1251 C CA . LEU A 1 161 ? 7.617 -4.004 -15.279 1.00 86.81 161 LEU A CA 1
ATOM 1252 C C . LEU A 1 161 ? 7.921 -2.652 -15.918 1.00 86.81 161 LEU A C 1
ATOM 1254 O O . LEU A 1 161 ? 8.731 -2.584 -16.840 1.00 86.81 161 LEU A O 1
ATOM 1258 N N . THR A 1 162 ? 7.300 -1.578 -15.435 1.00 89.88 162 THR A N 1
ATOM 1259 C CA . THR A 1 162 ? 7.553 -0.212 -15.904 1.00 89.88 162 THR A CA 1
ATOM 1260 C C . THR A 1 162 ? 9.032 0.148 -15.755 1.00 89.88 162 THR A C 1
ATOM 1262 O O . THR A 1 162 ? 9.661 0.556 -16.731 1.00 89.88 162 THR A O 1
ATOM 1265 N N . SER A 1 163 ? 9.618 -0.100 -14.581 1.00 88.69 163 SER A N 1
ATOM 1266 C CA . SER A 1 163 ? 11.040 0.097 -14.293 1.00 88.69 163 SER A CA 1
ATOM 1267 C C . SER A 1 163 ? 11.935 -0.737 -15.211 1.00 88.69 163 SER A C 1
ATOM 1269 O O . SER A 1 163 ? 12.935 -0.223 -15.707 1.00 88.69 163 SER A O 1
ATOM 1271 N N . ALA A 1 164 ? 11.568 -1.989 -15.514 1.00 89.12 164 ALA A N 1
ATOM 1272 C CA . ALA A 1 164 ? 12.320 -2.823 -16.454 1.00 89.12 164 ALA A CA 1
ATOM 1273 C C . ALA A 1 164 ? 12.347 -2.228 -17.875 1.00 89.12 164 ALA A C 1
ATOM 1275 O O . ALA A 1 164 ? 13.403 -2.179 -18.506 1.00 89.12 164 ALA A O 1
ATOM 1276 N N . GLY A 1 165 ? 11.214 -1.722 -18.372 1.00 90.00 165 GLY A N 1
ATOM 1277 C CA . GLY A 1 165 ? 11.152 -1.057 -19.679 1.00 90.00 165 GLY A CA 1
ATOM 1278 C C . GLY A 1 165 ? 11.965 0.234 -19.726 1.00 90.00 165 GLY A C 1
ATOM 1279 O O . GLY A 1 165 ? 12.727 0.443 -20.671 1.00 90.00 165 GLY A O 1
ATOM 1280 N N . LEU A 1 166 ? 11.888 1.051 -18.670 1.00 88.62 166 LEU A N 1
ATOM 1281 C CA . LEU A 1 166 ? 12.722 2.246 -18.529 1.00 88.62 166 LEU A CA 1
ATOM 1282 C C . LEU A 1 166 ? 14.214 1.899 -18.510 1.00 88.62 166 LEU A C 1
ATOM 1284 O O . LEU A 1 166 ? 14.990 2.542 -19.212 1.00 88.62 166 LEU A O 1
ATOM 1288 N N . ALA A 1 167 ? 14.618 0.857 -17.780 1.00 89.12 167 ALA A N 1
ATOM 1289 C CA . ALA A 1 167 ? 16.004 0.399 -17.744 1.00 89.12 167 ALA A CA 1
ATOM 1290 C C . ALA A 1 167 ? 16.496 -0.042 -19.133 1.00 89.12 167 ALA A C 1
ATOM 1292 O O . ALA A 1 167 ? 17.584 0.351 -19.555 1.00 89.12 167 ALA A O 1
ATOM 1293 N N . LEU A 1 168 ? 15.680 -0.793 -19.881 1.00 90.62 168 LEU A N 1
ATOM 1294 C CA . LEU A 1 168 ? 15.990 -1.186 -21.259 1.00 90.62 168 LEU A CA 1
ATOM 1295 C C . LEU A 1 168 ? 16.070 0.025 -22.199 1.00 90.62 168 LEU A C 1
ATOM 1297 O O . LEU A 1 168 ? 16.966 0.092 -23.040 1.00 90.62 168 LEU A O 1
ATOM 1301 N N . CYS A 1 169 ? 15.172 0.999 -22.047 1.00 88.94 169 CYS A N 1
ATOM 1302 C CA . CYS A 1 169 ? 15.202 2.250 -22.802 1.00 88.94 169 CYS A CA 1
ATOM 1303 C C . CYS A 1 169 ? 16.502 3.027 -22.530 1.00 88.94 169 CYS A C 1
ATOM 1305 O O . CYS A 1 169 ? 17.213 3.394 -23.467 1.00 88.94 169 CYS A O 1
ATOM 1307 N N . CYS A 1 170 ? 16.878 3.184 -21.257 1.00 85.06 170 CYS A N 1
ATOM 1308 C CA . CYS A 1 170 ? 18.138 3.799 -20.841 1.00 85.06 170 CYS A CA 1
ATOM 1309 C C . CYS A 1 170 ? 19.358 3.046 -21.388 1.00 85.06 170 CYS A C 1
ATOM 1311 O O . CYS A 1 170 ? 20.293 3.678 -21.874 1.00 85.06 170 CYS A O 1
ATOM 1313 N N . ALA A 1 171 ? 19.344 1.711 -21.368 1.00 87.75 171 ALA A N 1
ATOM 1314 C CA . ALA A 1 171 ? 20.423 0.895 -21.917 1.00 87.75 171 ALA A CA 1
ATOM 1315 C C . ALA A 1 171 ? 20.574 1.082 -23.436 1.00 87.75 171 ALA A C 1
ATOM 1317 O O . ALA A 1 171 ? 21.691 1.239 -23.925 1.00 87.75 171 ALA A O 1
ATOM 1318 N N . LEU A 1 172 ? 19.468 1.130 -24.190 1.00 87.31 172 LEU A N 1
ATOM 1319 C CA . LEU A 1 172 ? 19.500 1.405 -25.632 1.00 87.31 172 LEU A CA 1
ATOM 1320 C C . LEU A 1 172 ? 20.023 2.807 -25.948 1.00 87.31 172 LEU A C 1
ATOM 1322 O O . LEU A 1 172 ? 20.768 2.981 -26.912 1.00 87.31 172 LEU A O 1
ATOM 1326 N N . LEU A 1 173 ? 19.639 3.796 -25.141 1.00 83.94 173 LEU A N 1
ATOM 1327 C CA . LEU A 1 173 ? 20.159 5.154 -25.246 1.00 83.94 173 LEU A CA 1
ATOM 1328 C C . LEU A 1 173 ? 21.671 5.167 -24.978 1.00 83.94 173 LEU A C 1
ATOM 1330 O O . LEU A 1 173 ? 22.432 5.673 -25.800 1.00 83.94 173 LEU A O 1
ATOM 1334 N N . ALA A 1 174 ? 22.116 4.540 -23.890 1.00 84.75 174 ALA A N 1
ATOM 1335 C CA . ALA A 1 174 ? 23.521 4.446 -23.502 1.00 84.75 174 ALA A CA 1
ATOM 1336 C C . ALA A 1 174 ? 24.386 3.651 -24.497 1.00 84.75 174 ALA A C 1
ATOM 1338 O O . ALA A 1 174 ? 25.574 3.944 -24.639 1.00 84.75 174 ALA A O 1
ATOM 1339 N N . TRP A 1 175 ? 23.801 2.685 -25.213 1.00 86.81 175 TRP A N 1
ATOM 1340 C CA . TRP A 1 175 ? 24.518 1.806 -26.139 1.00 86.81 175 TRP A CA 1
ATOM 1341 C C . TRP A 1 175 ? 25.258 2.567 -27.243 1.00 86.81 175 TRP A C 1
ATOM 1343 O O . TRP A 1 175 ? 26.392 2.234 -27.568 1.00 86.81 175 TRP A O 1
ATOM 1353 N N . VAL A 1 176 ? 24.655 3.610 -27.819 1.00 81.31 176 VAL A N 1
ATOM 1354 C CA . VAL A 1 176 ? 25.255 4.336 -28.954 1.00 81.31 176 VAL A CA 1
ATOM 1355 C C . VAL A 1 176 ? 26.551 5.072 -28.582 1.00 81.31 176 VAL A C 1
ATOM 1357 O O . VAL A 1 176 ? 27.563 4.840 -29.248 1.00 81.31 176 VAL A O 1
ATOM 1360 N N . PRO A 1 177 ? 26.591 5.932 -27.544 1.00 81.38 177 PRO A N 1
ATOM 1361 C CA . PRO A 1 177 ? 27.848 6.527 -27.093 1.00 81.38 177 PRO A CA 1
ATOM 1362 C C . PRO A 1 177 ? 28.790 5.519 -26.435 1.00 81.38 177 PRO A C 1
ATOM 1364 O O . PRO A 1 177 ? 29.990 5.779 -26.381 1.00 81.38 177 PRO A O 1
ATOM 1367 N N . TRP A 1 178 ? 28.286 4.380 -25.956 1.00 86.44 178 TRP A N 1
ATOM 1368 C CA . TRP A 1 178 ? 29.139 3.302 -25.471 1.00 86.44 178 TRP A CA 1
ATOM 1369 C C . TRP A 1 178 ? 29.926 2.626 -26.604 1.00 86.44 178 TRP A C 1
ATOM 1371 O O . TRP A 1 178 ? 31.148 2.535 -26.532 1.00 86.44 178 TRP A O 1
ATOM 1381 N N . ASP A 1 179 ? 29.236 2.202 -27.663 1.00 86.81 179 ASP A N 1
ATOM 1382 C CA . ASP A 1 179 ? 29.799 1.469 -28.804 1.00 86.81 179 ASP A CA 1
ATOM 1383 C C . ASP A 1 179 ? 30.647 2.374 -29.711 1.00 86.81 179 ASP A C 1
ATOM 1385 O O . ASP A 1 179 ? 31.751 2.018 -30.120 1.00 86.81 179 ASP A O 1
ATOM 1389 N N . ARG A 1 180 ? 30.151 3.584 -30.004 1.00 83.50 180 ARG A N 1
ATOM 1390 C CA . ARG A 1 180 ? 30.711 4.464 -31.050 1.00 83.50 180 ARG A CA 1
ATOM 1391 C C . ARG A 1 180 ? 31.233 5.799 -30.533 1.00 83.50 180 ARG A C 1
ATOM 1393 O O . ARG A 1 180 ? 31.678 6.633 -31.318 1.00 83.50 180 ARG A O 1
ATOM 1400 N N . GLY A 1 181 ? 31.134 6.048 -29.230 1.00 80.69 181 GLY A N 1
ATOM 1401 C CA . GLY A 1 181 ? 31.521 7.324 -28.640 1.00 80.69 181 GLY A CA 1
ATOM 1402 C C . GLY A 1 181 ? 33.019 7.453 -28.367 1.00 80.69 181 GLY A C 1
ATOM 1403 O O . GLY A 1 181 ? 33.784 6.487 -28.306 1.00 80.69 181 GLY A O 1
ATOM 1404 N N . SER A 1 182 ? 33.447 8.696 -28.138 1.00 85.62 182 SER A N 1
ATOM 1405 C CA . SER A 1 182 ? 34.794 8.993 -27.647 1.00 85.62 182 SER A CA 1
ATOM 1406 C C . SER A 1 182 ? 35.037 8.367 -26.263 1.00 85.62 182 SER A C 1
ATOM 1408 O O . SER A 1 182 ? 34.105 7.952 -25.572 1.00 85.62 182 SER A O 1
ATOM 1410 N N . ARG A 1 183 ? 36.299 8.322 -25.807 1.00 87.25 183 ARG A N 1
ATOM 1411 C CA . ARG A 1 183 ? 36.619 7.895 -24.426 1.00 87.25 183 ARG A CA 1
ATOM 1412 C C . ARG A 1 183 ? 35.850 8.711 -23.380 1.00 87.25 183 ARG A C 1
ATOM 1414 O O . ARG A 1 183 ? 35.373 8.138 -22.410 1.00 87.25 183 ARG A O 1
ATOM 1421 N N . VAL A 1 184 ? 35.680 10.015 -23.619 1.00 80.69 184 VAL A N 1
ATOM 1422 C CA . VAL A 1 184 ? 34.896 10.903 -22.747 1.00 80.69 184 VAL A CA 1
ATOM 1423 C C . VAL A 1 184 ? 33.431 10.470 -22.712 1.00 80.69 184 VAL A C 1
ATOM 1425 O O . VAL A 1 184 ? 32.885 10.312 -21.630 1.00 80.69 184 VAL A O 1
ATOM 1428 N N . ALA A 1 185 ? 32.813 10.198 -23.867 1.00 79.06 185 ALA A N 1
ATOM 1429 C CA . ALA A 1 185 ? 31.418 9.757 -23.929 1.00 79.06 185 ALA A CA 1
ATOM 1430 C C . ALA A 1 185 ? 31.194 8.423 -23.194 1.00 79.06 185 ALA A C 1
ATOM 1432 O O . ALA A 1 185 ? 30.245 8.299 -22.423 1.00 79.06 185 ALA A O 1
ATOM 1433 N N . ARG A 1 186 ? 32.103 7.455 -23.366 1.00 84.50 186 ARG A N 1
ATOM 1434 C CA . ARG A 1 186 ? 32.084 6.188 -22.617 1.00 84.50 186 ARG A CA 1
ATOM 1435 C C . ARG A 1 186 ? 32.247 6.403 -21.114 1.00 84.50 186 ARG A C 1
ATOM 1437 O O . ARG A 1 186 ? 31.501 5.816 -20.337 1.00 84.50 186 ARG A O 1
ATOM 1444 N N . GLY A 1 187 ? 33.176 7.272 -20.716 1.00 79.62 187 GLY A N 1
ATOM 1445 C CA . GLY A 1 187 ? 33.369 7.667 -19.321 1.00 79.62 187 GLY A CA 1
ATOM 1446 C C . GLY A 1 187 ? 32.118 8.309 -18.718 1.00 79.62 187 GLY A C 1
ATOM 1447 O O . GLY A 1 187 ? 31.742 7.967 -17.604 1.00 79.62 187 GLY A O 1
ATOM 1448 N N . SER A 1 188 ? 31.419 9.165 -19.469 1.00 79.25 188 SER A N 1
ATOM 1449 C CA . SER A 1 188 ? 30.148 9.760 -19.039 1.00 79.25 188 SER A CA 1
ATOM 1450 C C . SER A 1 188 ? 29.035 8.723 -18.887 1.00 79.25 188 SER A C 1
ATOM 1452 O O . SER A 1 188 ? 28.292 8.788 -17.914 1.00 79.25 188 SER A O 1
ATOM 1454 N N . VAL A 1 189 ? 28.925 7.754 -19.805 1.00 82.25 189 VAL A N 1
ATOM 1455 C CA . VAL A 1 189 ? 27.959 6.646 -19.687 1.00 82.25 189 VAL A CA 1
ATOM 1456 C C . VAL A 1 189 ? 28.259 5.795 -18.453 1.00 82.25 189 VAL A C 1
ATOM 1458 O O . VAL A 1 189 ? 27.356 5.541 -17.661 1.00 82.25 189 VAL A O 1
ATOM 1461 N N . ALA A 1 190 ? 29.520 5.397 -18.255 1.00 85.75 190 ALA A N 1
ATOM 1462 C CA . ALA A 1 190 ? 29.935 4.616 -17.091 1.00 85.75 190 ALA A CA 1
ATOM 1463 C C . ALA A 1 190 ? 29.703 5.379 -15.778 1.00 85.75 190 ALA A C 1
ATOM 1465 O O . ALA A 1 190 ? 29.122 4.834 -14.845 1.00 85.75 190 ALA A O 1
ATOM 1466 N N . GLY A 1 191 ? 30.103 6.653 -15.723 1.00 80.69 191 GLY A N 1
ATOM 1467 C CA . GLY A 1 191 ? 29.899 7.518 -14.564 1.00 80.69 191 GLY A CA 1
ATOM 1468 C C . GLY A 1 191 ? 28.419 7.739 -14.256 1.00 80.69 191 GLY A C 1
ATOM 1469 O O . GLY A 1 191 ? 28.012 7.605 -13.108 1.00 80.69 191 GLY A O 1
ATOM 1470 N N . GLY A 1 192 ? 27.592 7.999 -15.273 1.00 79.88 192 GLY A N 1
ATOM 1471 C CA . GLY A 1 192 ? 26.142 8.126 -15.118 1.00 79.88 192 GLY A CA 1
ATOM 1472 C C . GLY A 1 192 ? 25.482 6.830 -14.643 1.00 79.88 192 GLY A C 1
ATOM 1473 O O . GLY A 1 192 ? 24.644 6.867 -13.748 1.00 79.88 192 GLY A O 1
ATOM 1474 N N . GLY A 1 193 ? 25.899 5.681 -15.184 1.00 81.19 193 GLY A N 1
ATOM 1475 C CA . GLY A 1 193 ? 25.438 4.366 -14.737 1.00 81.19 193 GLY A CA 1
ATOM 1476 C C . GLY A 1 193 ? 25.826 4.065 -13.287 1.00 81.19 193 GLY A C 1
ATOM 1477 O O . GLY A 1 193 ? 24.991 3.595 -12.519 1.00 81.19 193 GLY A O 1
ATOM 1478 N N . LEU A 1 194 ? 27.059 4.395 -12.888 1.00 83.06 194 LEU A N 1
ATOM 1479 C CA . LEU A 1 194 ? 27.523 4.249 -11.508 1.00 83.06 194 LEU A CA 1
ATOM 1480 C C . LEU A 1 194 ? 26.754 5.168 -10.550 1.00 83.06 194 LEU A C 1
ATOM 1482 O O . LEU A 1 194 ? 26.326 4.716 -9.493 1.00 83.06 194 LEU A O 1
ATOM 1486 N N . LEU A 1 195 ? 26.541 6.434 -10.920 1.00 79.12 195 LEU A N 1
ATOM 1487 C CA . LEU A 1 195 ? 25.751 7.378 -10.125 1.00 79.12 195 LEU A CA 1
ATOM 1488 C C . LEU A 1 195 ? 24.304 6.908 -9.962 1.00 79.12 195 LEU A C 1
ATOM 1490 O O . LEU A 1 195 ? 23.771 6.975 -8.857 1.00 79.12 195 LEU A O 1
ATOM 1494 N N . LEU A 1 196 ? 23.688 6.395 -11.032 1.00 81.12 196 LEU A N 1
ATOM 1495 C CA . LEU A 1 196 ? 22.347 5.818 -10.973 1.00 81.12 196 LEU A CA 1
ATOM 1496 C C . LEU A 1 196 ? 22.314 4.616 -10.023 1.00 81.12 196 LEU A C 1
ATOM 1498 O O . LEU A 1 196 ? 21.451 4.558 -9.156 1.00 81.12 196 LEU A O 1
ATOM 1502 N N . LEU A 1 197 ? 23.280 3.700 -10.134 1.00 81.88 197 LEU A N 1
ATOM 1503 C CA . LEU A 1 197 ? 23.369 2.522 -9.272 1.00 81.88 197 LEU A CA 1
ATOM 1504 C C . LEU A 1 197 ? 23.535 2.899 -7.793 1.00 81.88 197 LEU A C 1
ATOM 1506 O O . LEU A 1 197 ? 22.800 2.389 -6.950 1.00 81.88 197 LEU A O 1
ATOM 1510 N N . LEU A 1 198 ? 24.475 3.794 -7.472 1.00 82.69 198 LEU A N 1
ATOM 1511 C CA . LEU A 1 198 ? 24.720 4.242 -6.098 1.00 82.69 198 LEU A CA 1
ATOM 1512 C C . LEU A 1 198 ? 23.523 5.015 -5.533 1.00 82.69 198 LEU A C 1
ATOM 1514 O O . LEU A 1 198 ? 23.150 4.800 -4.382 1.00 82.69 198 LEU A O 1
ATOM 1518 N N . GLY A 1 199 ? 22.896 5.871 -6.345 1.00 80.88 199 GLY A N 1
ATOM 1519 C CA . GLY A 1 199 ? 21.686 6.600 -5.970 1.00 80.88 199 GLY A CA 1
ATOM 1520 C C . GLY A 1 199 ? 20.516 5.661 -5.682 1.00 80.88 199 GLY A C 1
ATOM 1521 O O . GLY A 1 199 ? 19.906 5.751 -4.619 1.00 80.88 199 GLY A O 1
ATOM 1522 N N . SER A 1 200 ? 20.242 4.709 -6.579 1.00 79.44 200 SER A N 1
ATOM 1523 C CA . SER A 1 200 ? 19.210 3.687 -6.377 1.00 79.44 200 SER A CA 1
ATOM 1524 C C . SER A 1 200 ? 19.505 2.803 -5.165 1.00 79.44 200 SER A C 1
ATOM 1526 O O . SER A 1 200 ? 18.586 2.492 -4.417 1.00 79.44 200 SER A O 1
ATOM 1528 N N . TYR A 1 201 ? 20.766 2.431 -4.925 1.00 83.00 201 TYR A N 1
ATOM 1529 C CA . TYR A 1 201 ? 21.154 1.657 -3.744 1.00 83.00 201 TYR A CA 1
ATOM 1530 C C . TYR A 1 201 ? 20.928 2.433 -2.440 1.00 83.00 201 TYR A C 1
ATOM 1532 O O . TYR A 1 201 ? 20.385 1.878 -1.486 1.00 83.00 201 TYR A O 1
ATOM 1540 N N . ALA A 1 202 ? 21.302 3.715 -2.395 1.00 83.56 202 ALA A N 1
ATOM 1541 C CA . ALA A 1 202 ? 21.072 4.564 -1.228 1.00 83.56 202 ALA A CA 1
ATOM 1542 C C . ALA A 1 202 ? 19.572 4.718 -0.929 1.00 83.56 202 ALA A C 1
ATOM 1544 O O . ALA A 1 202 ? 19.155 4.541 0.212 1.00 83.56 202 ALA A O 1
ATOM 1545 N N . LEU A 1 203 ? 18.761 4.966 -1.962 1.00 81.69 203 LEU A N 1
ATOM 1546 C CA . LEU A 1 203 ? 17.305 5.065 -1.835 1.00 81.69 203 LEU A CA 1
ATOM 1547 C C . LEU A 1 203 ? 16.683 3.744 -1.378 1.00 81.69 203 LEU A C 1
ATOM 1549 O O . LEU A 1 203 ? 15.888 3.737 -0.441 1.00 81.69 203 LEU A O 1
ATOM 1553 N N . LEU A 1 204 ? 17.107 2.622 -1.968 1.00 81.94 204 LEU A N 1
ATOM 1554 C CA . LEU A 1 204 ? 16.664 1.293 -1.562 1.00 81.94 204 LEU A CA 1
ATOM 1555 C C . LEU A 1 204 ? 17.000 1.021 -0.094 1.00 81.94 204 LEU A C 1
ATOM 1557 O O . LEU A 1 204 ? 16.152 0.517 0.627 1.00 81.94 204 LEU A O 1
ATOM 1561 N N . ARG A 1 205 ? 18.200 1.383 0.377 1.00 83.94 205 ARG A N 1
ATOM 1562 C CA . ARG A 1 205 ? 18.584 1.240 1.791 1.00 83.94 205 ARG A CA 1
ATOM 1563 C C . ARG A 1 205 ? 17.658 2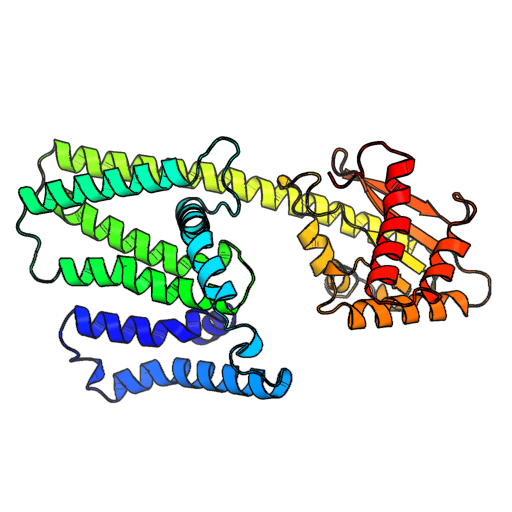.024 2.719 1.00 83.94 205 ARG A C 1
ATOM 1565 O O . ARG A 1 205 ? 17.272 1.489 3.752 1.00 83.94 205 ARG A O 1
ATOM 1572 N N . THR A 1 206 ? 17.288 3.251 2.353 1.00 81.69 206 THR A N 1
ATOM 1573 C CA . THR A 1 206 ? 16.332 4.055 3.126 1.00 81.69 206 THR A CA 1
ATOM 1574 C C . THR A 1 206 ? 14.951 3.406 3.145 1.00 81.69 206 THR A C 1
ATOM 1576 O O . THR A 1 206 ? 14.403 3.181 4.218 1.00 81.69 206 THR A O 1
ATOM 1579 N N . THR A 1 207 ? 14.412 3.038 1.979 1.00 78.06 207 THR A N 1
ATOM 1580 C CA . THR A 1 207 ? 13.084 2.416 1.888 1.00 78.06 207 THR A CA 1
ATOM 1581 C C . THR A 1 207 ? 13.038 1.069 2.603 1.00 78.06 207 THR A C 1
ATOM 1583 O O . THR A 1 207 ? 12.097 0.813 3.346 1.00 78.06 207 THR A O 1
ATOM 1586 N N . SER A 1 208 ? 14.053 0.217 2.439 1.00 83.44 208 SER A N 1
ATOM 1587 C CA . SER A 1 208 ? 14.152 -1.053 3.166 1.00 83.44 208 SER A CA 1
ATOM 1588 C C . SER A 1 208 ? 14.207 -0.837 4.676 1.00 83.44 208 SER A C 1
ATOM 1590 O O . SER A 1 208 ? 13.530 -1.561 5.394 1.00 83.44 208 SER A O 1
ATOM 1592 N N . GLY A 1 209 ? 14.929 0.182 5.154 1.00 84.06 209 GLY A N 1
ATOM 1593 C CA . GLY A 1 209 ? 14.961 0.527 6.577 1.00 84.06 209 GLY A CA 1
ATOM 1594 C C . GLY A 1 209 ? 13.587 0.913 7.140 1.00 84.06 209 GLY A C 1
ATOM 1595 O O . GLY A 1 209 ? 13.250 0.506 8.246 1.00 84.06 209 GLY A O 1
ATOM 1596 N N . GLU A 1 210 ? 12.757 1.633 6.375 1.00 80.31 210 GLU A N 1
ATOM 1597 C CA . GLU A 1 210 ? 11.362 1.913 6.765 1.00 80.31 210 GLU A CA 1
ATOM 1598 C C . GLU A 1 210 ? 10.525 0.628 6.862 1.00 80.31 210 GLU A C 1
ATOM 1600 O O . GLU A 1 210 ? 9.733 0.465 7.789 1.00 80.31 210 GLU A O 1
ATOM 1605 N N . TRP A 1 211 ? 10.689 -0.299 5.912 1.00 82.56 211 TRP A N 1
ATOM 1606 C CA . TRP A 1 211 ? 9.989 -1.589 5.936 1.00 82.56 211 TRP A CA 1
ATOM 1607 C C . TRP A 1 211 ? 10.442 -2.480 7.094 1.00 82.56 211 TRP A C 1
ATOM 1609 O O . TRP A 1 211 ? 9.600 -3.121 7.721 1.00 82.56 211 TRP A O 1
ATOM 1619 N N . GLU A 1 212 ? 11.741 -2.502 7.394 1.00 86.56 212 GLU A N 1
ATOM 1620 C CA . GLU A 1 212 ? 12.309 -3.199 8.552 1.00 86.56 212 GLU A CA 1
ATOM 1621 C C . GLU A 1 212 ? 11.740 -2.620 9.855 1.00 86.56 212 GLU A C 1
ATOM 1623 O O . GLU A 1 212 ? 11.162 -3.364 10.645 1.00 86.56 212 GLU A O 1
ATOM 1628 N N . ALA A 1 213 ? 11.765 -1.293 10.028 1.00 84.38 213 ALA A N 1
ATOM 1629 C CA . ALA A 1 213 ? 11.208 -0.627 11.207 1.00 84.38 213 ALA A CA 1
ATOM 1630 C C . ALA A 1 213 ? 9.700 -0.888 11.383 1.00 84.38 213 ALA A C 1
ATOM 1632 O O . ALA A 1 213 ? 9.229 -1.138 12.496 1.00 84.38 213 ALA A O 1
ATOM 1633 N N . ALA A 1 214 ? 8.931 -0.874 10.290 1.00 82.94 214 ALA A N 1
ATOM 1634 C CA . ALA A 1 214 ? 7.511 -1.214 10.313 1.00 82.94 214 ALA A CA 1
ATOM 1635 C C . ALA A 1 214 ? 7.269 -2.691 10.679 1.00 82.94 214 ALA A C 1
ATOM 1637 O O . ALA A 1 214 ? 6.309 -3.002 11.391 1.00 82.94 214 ALA A O 1
ATOM 1638 N N . GLY A 1 215 ? 8.127 -3.604 10.214 1.00 86.44 215 GLY A N 1
ATOM 1639 C CA . GLY A 1 215 ? 8.088 -5.027 10.558 1.00 86.44 215 GLY A CA 1
ATOM 1640 C C . GLY A 1 215 ? 8.410 -5.289 12.032 1.00 86.44 215 GLY A C 1
ATOM 1641 O O . GLY A 1 215 ? 7.684 -6.033 12.702 1.00 86.44 215 GLY A O 1
ATOM 1642 N N . ASP A 1 216 ? 9.436 -4.622 12.558 1.00 88.56 216 ASP A N 1
ATOM 1643 C CA . ASP A 1 216 ? 9.813 -4.682 13.972 1.00 88.56 216 ASP A CA 1
ATOM 1644 C C . ASP A 1 216 ? 8.676 -4.167 14.859 1.00 88.56 216 ASP A C 1
ATOM 1646 O O . ASP A 1 216 ? 8.252 -4.842 15.803 1.00 88.56 216 ASP A O 1
ATOM 1650 N N . PHE A 1 217 ? 8.094 -3.016 14.510 1.00 87.19 217 PHE A N 1
ATOM 1651 C CA . PHE A 1 217 ? 6.978 -2.462 15.267 1.00 87.19 217 PHE A CA 1
ATOM 1652 C C . PHE A 1 217 ? 5.716 -3.330 15.161 1.00 87.19 217 PHE A C 1
ATOM 1654 O O . PHE A 1 217 ? 5.055 -3.588 16.164 1.00 87.19 217 PHE A O 1
ATOM 1661 N N . SER A 1 218 ? 5.412 -3.879 13.983 1.00 86.88 218 SER A N 1
ATOM 1662 C CA . SER A 1 218 ? 4.304 -4.833 13.816 1.00 86.88 218 SER A CA 1
ATOM 1663 C C . SER A 1 218 ? 4.478 -6.080 14.690 1.00 86.88 218 SER A C 1
ATOM 1665 O O . SER A 1 218 ? 3.496 -6.606 15.216 1.00 86.88 218 SER A O 1
ATOM 1667 N N . SER A 1 219 ? 5.720 -6.531 14.890 1.00 88.81 219 SER A N 1
ATOM 1668 C CA . SER A 1 219 ? 6.045 -7.655 15.774 1.00 88.81 219 SER A CA 1
ATOM 1669 C C . SER A 1 219 ? 5.810 -7.314 17.248 1.00 88.81 219 SER A C 1
ATOM 1671 O O . SER A 1 219 ? 5.288 -8.150 17.989 1.00 88.81 219 SER A O 1
ATOM 1673 N N . VAL A 1 220 ? 6.126 -6.080 17.663 1.00 90.94 220 VAL A N 1
ATOM 1674 C CA . VAL A 1 220 ? 5.778 -5.543 18.992 1.00 90.94 220 VAL A CA 1
ATOM 1675 C C . VAL A 1 220 ? 4.263 -5.533 19.182 1.00 90.94 220 VAL A C 1
ATOM 1677 O O . VAL A 1 220 ? 3.773 -6.131 20.136 1.00 90.94 220 VAL A O 1
ATOM 1680 N N . ILE A 1 221 ? 3.516 -4.957 18.236 1.00 90.75 221 ILE A N 1
ATOM 1681 C CA . ILE A 1 221 ? 2.050 -4.899 18.290 1.00 90.75 221 ILE A CA 1
ATOM 1682 C C . ILE A 1 221 ? 1.456 -6.313 18.396 1.00 90.75 221 ILE A C 1
ATOM 1684 O O . ILE A 1 221 ? 0.643 -6.582 19.277 1.00 90.75 221 ILE A O 1
ATOM 1688 N N . ALA A 1 222 ? 1.883 -7.247 17.540 1.00 91.69 222 ALA A N 1
ATOM 1689 C CA . ALA A 1 222 ? 1.376 -8.620 17.545 1.00 91.69 222 ALA A CA 1
ATOM 1690 C C . ALA A 1 222 ? 1.665 -9.356 18.865 1.00 91.69 222 ALA A C 1
ATOM 1692 O O . ALA A 1 222 ? 0.812 -10.099 19.357 1.00 91.69 222 ALA A O 1
ATOM 1693 N N . ARG A 1 223 ? 2.855 -9.156 19.449 1.00 93.31 223 ARG A N 1
ATOM 1694 C CA . ARG A 1 223 ? 3.209 -9.708 20.763 1.00 93.31 223 ARG A CA 1
ATOM 1695 C C . ARG A 1 223 ? 2.325 -9.113 21.857 1.00 93.31 223 ARG A C 1
ATOM 1697 O O . ARG A 1 223 ? 1.704 -9.873 22.593 1.00 93.31 223 ARG A O 1
ATOM 1704 N N . ASP A 1 224 ? 2.232 -7.791 21.930 1.00 95.38 224 ASP A N 1
ATOM 1705 C CA . ASP A 1 224 ? 1.494 -7.093 22.981 1.00 95.38 224 ASP A CA 1
ATOM 1706 C C . ASP A 1 224 ? -0.004 -7.450 22.931 1.00 95.38 224 ASP A C 1
ATOM 1708 O O . ASP A 1 224 ? -0.606 -7.776 23.953 1.00 95.38 224 ASP A O 1
ATOM 1712 N N . VAL A 1 225 ? -0.603 -7.487 21.735 1.00 94.31 225 VAL A N 1
ATOM 1713 C CA . VAL A 1 225 ? -1.996 -7.923 21.532 1.00 94.31 225 VAL A CA 1
ATOM 1714 C C . VAL A 1 225 ? -2.209 -9.351 22.027 1.00 94.31 225 VAL A C 1
ATOM 1716 O O . VAL A 1 225 ? -3.176 -9.620 22.741 1.00 94.31 225 VAL A O 1
ATOM 1719 N N . ARG A 1 226 ? -1.292 -10.265 21.695 1.00 95.00 226 ARG A N 1
ATOM 1720 C CA . ARG A 1 226 ? -1.347 -11.662 22.137 1.00 95.00 226 ARG A CA 1
ATOM 1721 C C . ARG A 1 226 ? -1.269 -11.776 23.657 1.00 95.00 226 ARG A C 1
ATOM 1723 O O . ARG A 1 226 ? -2.037 -12.529 24.248 1.00 95.00 226 ARG A O 1
ATOM 1730 N N . GLU A 1 227 ? -0.362 -11.037 24.288 1.00 95.94 227 GLU A N 1
ATOM 1731 C CA . GLU A 1 227 ? -0.226 -10.998 25.746 1.00 95.94 227 GLU A CA 1
ATOM 1732 C C . GLU A 1 227 ? -1.511 -10.491 26.411 1.00 95.94 227 GLU A C 1
ATOM 1734 O O . GLU A 1 227 ? -2.019 -11.134 27.332 1.00 95.94 227 GLU A O 1
ATOM 1739 N N . GLN A 1 228 ? -2.097 -9.401 25.901 1.00 96.50 228 GLN A N 1
ATOM 1740 C CA . GLN A 1 228 ? -3.341 -8.852 26.444 1.00 96.50 228 GLN A CA 1
ATOM 1741 C C . GLN A 1 228 ? -4.535 -9.797 26.255 1.00 96.50 228 GLN A C 1
ATOM 1743 O O . GLN A 1 228 ? -5.308 -9.993 27.190 1.00 96.50 228 GLN A O 1
ATOM 1748 N N . LEU A 1 229 ? -4.682 -10.422 25.085 1.00 95.44 229 LEU A N 1
ATOM 1749 C CA . LEU A 1 229 ? -5.787 -11.348 24.801 1.00 95.44 229 LEU A CA 1
ATOM 1750 C C . LEU A 1 229 ? -5.680 -12.671 25.571 1.00 95.44 229 LEU A C 1
ATOM 1752 O O . LEU A 1 229 ? -6.700 -13.249 25.954 1.00 95.44 229 LEU A O 1
ATOM 1756 N N . ASN A 1 230 ? -4.458 -13.144 25.825 1.00 95.62 230 ASN A N 1
ATOM 1757 C CA . ASN A 1 230 ? -4.224 -14.311 26.674 1.00 95.62 230 ASN A CA 1
ATOM 1758 C C . ASN A 1 230 ? -4.551 -14.018 28.143 1.00 95.62 230 ASN A C 1
ATOM 1760 O O . ASN A 1 230 ? -5.139 -14.867 28.814 1.00 95.62 230 ASN A O 1
ATOM 1764 N N . ALA A 1 231 ? -4.195 -12.826 28.632 1.00 96.06 231 ALA A N 1
ATOM 1765 C CA . ALA A 1 231 ? -4.487 -12.400 29.998 1.00 96.06 231 ALA A CA 1
ATOM 1766 C C . ALA A 1 231 ? -5.973 -12.056 30.217 1.00 96.06 231 ALA A C 1
ATOM 1768 O O . ALA A 1 231 ? -6.470 -12.149 31.339 1.00 96.06 231 ALA A O 1
ATOM 1769 N N . ALA A 1 232 ? -6.689 -11.659 29.163 1.00 95.75 232 ALA A N 1
ATOM 1770 C CA . ALA A 1 232 ? -8.097 -11.297 29.244 1.00 95.75 232 ALA A CA 1
ATOM 1771 C C . ALA A 1 232 ? -9.018 -12.530 29.395 1.00 95.75 232 ALA A C 1
ATOM 1773 O O . ALA A 1 232 ? -8.759 -13.582 28.789 1.00 95.75 232 ALA A O 1
ATOM 1774 N N . PRO A 1 233 ? -10.135 -12.409 30.143 1.00 95.50 233 PRO A N 1
ATOM 1775 C CA . PRO A 1 233 ? -11.193 -13.416 30.153 1.00 95.50 233 PRO A CA 1
ATOM 1776 C C . PRO A 1 233 ? -11.760 -13.667 28.750 1.00 95.50 233 PRO A C 1
ATOM 1778 O O . PRO A 1 233 ? -11.850 -12.748 27.931 1.00 95.50 233 PRO A O 1
ATOM 1781 N N . ALA A 1 234 ? -12.192 -14.899 28.477 1.00 94.88 234 ALA A N 1
ATOM 1782 C CA . ALA A 1 234 ? -12.910 -15.205 27.242 1.00 94.88 234 ALA A CA 1
ATOM 1783 C C . ALA A 1 234 ? -14.211 -14.382 27.146 1.00 94.88 234 ALA A C 1
ATOM 1785 O O . ALA A 1 234 ? -14.877 -14.137 28.150 1.00 94.88 234 ALA A O 1
ATOM 1786 N N . GLY A 1 235 ? -14.543 -13.937 25.935 1.00 95.56 235 GLY A N 1
ATOM 1787 C CA . GLY A 1 235 ? -15.662 -13.046 25.628 1.00 95.56 235 GLY A CA 1
ATOM 1788 C C . GLY A 1 235 ? -15.384 -11.555 25.861 1.00 95.56 235 GLY A C 1
ATOM 1789 O O . GLY A 1 235 ? -16.271 -10.739 25.625 1.00 95.56 235 GLY A O 1
ATOM 1790 N N . THR A 1 236 ? -14.179 -11.176 26.307 1.00 97.12 236 THR A N 1
ATOM 1791 C CA . THR A 1 236 ? -13.759 -9.764 26.393 1.00 97.12 236 THR A CA 1
ATOM 1792 C C . THR A 1 236 ? -13.923 -9.072 25.040 1.00 97.12 236 THR A C 1
ATOM 1794 O O . THR A 1 236 ? -13.644 -9.672 24.000 1.00 97.12 236 THR A O 1
ATOM 1797 N N . LEU A 1 237 ? -14.338 -7.804 25.054 1.00 97.88 237 LEU A N 1
ATOM 1798 C CA . LEU A 1 237 ? -14.339 -6.963 23.861 1.00 97.88 237 LEU A CA 1
ATOM 1799 C C . LEU A 1 237 ? -13.054 -6.140 23.810 1.00 97.88 237 LEU A C 1
ATOM 1801 O O . LEU A 1 237 ? -12.733 -5.410 24.749 1.00 97.88 237 LEU A O 1
ATOM 1805 N N . VAL A 1 238 ? -12.329 -6.256 22.706 1.00 97.25 238 VAL A N 1
ATOM 1806 C CA . VAL A 1 238 ? -11.096 -5.520 22.448 1.00 97.25 238 VAL A CA 1
ATOM 1807 C C . VAL A 1 238 ? -11.326 -4.538 21.311 1.00 97.25 238 VAL A C 1
ATOM 1809 O O . VAL A 1 238 ? -11.668 -4.940 20.203 1.00 97.25 238 VAL A O 1
ATOM 1812 N N . VAL A 1 239 ? -11.119 -3.252 21.582 1.00 96.25 239 VAL A N 1
ATOM 1813 C CA . VAL A 1 239 ? -11.092 -2.198 20.562 1.00 96.25 239 VAL A CA 1
ATOM 1814 C C . VAL A 1 239 ? -9.635 -1.907 20.236 1.00 96.25 239 VAL A C 1
ATOM 1816 O O . VAL A 1 239 ? -8.845 -1.569 21.115 1.00 96.25 239 VAL A O 1
ATOM 1819 N N . LEU A 1 240 ? -9.269 -2.086 18.977 1.00 93.19 240 LEU A N 1
ATOM 1820 C CA . LEU A 1 240 ? -7.892 -2.248 18.551 1.00 93.19 240 LEU A CA 1
ATOM 1821 C C . LEU A 1 240 ? -7.543 -1.208 17.488 1.00 93.19 240 LEU A C 1
ATOM 1823 O O . LEU A 1 240 ? -8.090 -1.220 16.384 1.00 93.19 240 LEU A O 1
ATOM 1827 N N . GLY A 1 241 ? -6.631 -0.299 17.829 1.00 86.88 241 GLY A N 1
ATOM 1828 C CA . GLY A 1 241 ? -6.203 0.778 16.945 1.00 86.88 241 GLY A CA 1
ATOM 1829 C C . GLY A 1 241 ? -4.693 0.826 16.802 1.00 86.88 241 GLY A C 1
ATOM 1830 O O . GLY A 1 241 ? -3.993 1.254 17.716 1.00 86.88 241 GLY A O 1
ATOM 1831 N N . ALA A 1 242 ? -4.183 0.464 15.626 1.00 77.00 242 ALA A N 1
ATOM 1832 C CA . ALA A 1 242 ? -2.834 0.873 15.255 1.00 77.00 242 ALA A CA 1
ATOM 1833 C C . ALA A 1 242 ? -2.776 2.407 15.103 1.00 77.00 242 ALA A C 1
ATOM 1835 O O . ALA A 1 242 ? -3.806 3.027 14.805 1.00 77.00 242 ALA A O 1
ATOM 1836 N N . PRO A 1 243 ? -1.596 3.028 15.290 1.00 69.00 243 PRO A N 1
ATOM 1837 C CA . PRO A 1 243 ? -1.422 4.450 15.028 1.00 69.00 243 PRO A CA 1
ATOM 1838 C C . PRO A 1 243 ? -1.944 4.799 13.630 1.00 69.00 243 PRO A C 1
ATOM 1840 O O . PRO A 1 243 ? -1.640 4.066 12.678 1.00 69.00 243 PRO A O 1
ATOM 1843 N N . PRO A 1 244 ? -2.731 5.875 13.483 1.00 62.19 244 PRO A N 1
ATOM 1844 C CA . PRO A 1 244 ? -3.304 6.236 12.200 1.00 62.19 244 PRO A CA 1
ATOM 1845 C C . PRO A 1 244 ? -2.248 6.509 11.126 1.00 62.19 244 PRO A C 1
ATOM 1847 O O . PRO A 1 244 ? -1.084 6.808 11.395 1.00 62.19 244 PRO A O 1
ATOM 1850 N N . THR A 1 245 ? -2.691 6.473 9.871 1.00 52.44 245 THR A N 1
ATOM 1851 C CA . THR A 1 245 ? -1.874 6.870 8.724 1.00 52.44 245 THR A CA 1
ATOM 1852 C C . THR A 1 245 ? -1.574 8.371 8.810 1.00 52.44 245 THR A C 1
ATOM 1854 O O . THR A 1 245 ? -2.443 9.178 8.514 1.00 52.44 245 THR A O 1
ATOM 1857 N N . GLY A 1 246 ? -0.361 8.763 9.209 1.00 50.56 246 GLY A N 1
ATOM 1858 C CA . GLY A 1 246 ? 0.045 10.178 9.205 1.00 50.56 246 GLY A CA 1
ATOM 1859 C C . GLY A 1 246 ? 0.955 10.622 10.347 1.00 50.56 246 GLY A C 1
ATOM 1860 O O . GLY A 1 246 ? 1.723 11.553 10.142 1.00 50.56 246 GLY A O 1
ATOM 1861 N N . SER A 1 247 ? 0.945 9.937 11.497 1.00 50.38 247 SER A N 1
ATOM 1862 C CA . SER A 1 247 ? 1.747 10.343 12.667 1.00 50.38 247 SER A CA 1
ATOM 1863 C C . SER A 1 247 ? 3.257 10.164 12.463 1.00 50.38 247 SER A C 1
ATOM 1865 O O . SER A 1 247 ? 4.049 10.921 13.012 1.00 50.38 247 SER A O 1
ATOM 1867 N N . ASP A 1 248 ? 3.649 9.182 11.649 1.00 54.41 248 ASP A N 1
ATOM 1868 C CA . ASP A 1 248 ? 4.978 9.069 11.045 1.00 54.41 248 ASP A CA 1
ATOM 1869 C C . ASP A 1 248 ? 4.874 8.147 9.810 1.00 54.41 248 ASP A C 1
ATOM 1871 O O . ASP A 1 248 ? 4.548 6.961 9.956 1.00 54.41 248 ASP A O 1
ATOM 1875 N N . PRO A 1 249 ? 5.098 8.643 8.578 1.00 55.28 249 PRO A N 1
ATOM 1876 C CA . PRO A 1 249 ? 5.069 7.804 7.383 1.00 55.28 249 PRO A CA 1
ATOM 1877 C C . PRO A 1 249 ? 6.078 6.643 7.420 1.00 55.28 249 PRO A C 1
ATOM 1879 O O . PRO A 1 249 ? 5.832 5.639 6.747 1.00 55.28 249 PRO A O 1
ATOM 1882 N N . ALA A 1 250 ? 7.150 6.733 8.218 1.00 53.97 250 ALA A N 1
ATOM 1883 C CA . ALA A 1 250 ? 8.147 5.674 8.360 1.00 53.97 250 ALA A CA 1
ATOM 1884 C C . ALA A 1 250 ? 7.602 4.425 9.070 1.00 53.97 250 ALA A C 1
ATOM 1886 O O . ALA A 1 250 ? 8.041 3.317 8.779 1.00 53.97 250 ALA A O 1
ATOM 1887 N N . LEU A 1 251 ? 6.611 4.569 9.957 1.00 59.06 251 LEU A N 1
ATOM 1888 C CA . LEU A 1 251 ? 6.107 3.440 10.748 1.00 59.06 251 LEU A CA 1
ATOM 1889 C C . LEU A 1 251 ? 5.161 2.521 9.967 1.00 59.06 251 LEU A C 1
ATOM 1891 O O . LEU A 1 251 ? 4.892 1.410 10.416 1.00 59.06 251 LEU A O 1
ATOM 1895 N N . ARG A 1 252 ? 4.633 2.980 8.819 1.00 69.88 252 ARG A N 1
ATOM 1896 C CA . ARG A 1 252 ? 3.710 2.241 7.928 1.00 69.88 252 ARG A CA 1
ATOM 1897 C C . ARG A 1 252 ? 2.621 1.441 8.672 1.00 69.88 252 ARG A C 1
ATOM 1899 O O . ARG A 1 252 ? 2.166 0.405 8.194 1.00 69.88 252 ARG A O 1
ATOM 1906 N N . THR A 1 253 ? 2.149 1.948 9.811 1.00 64.81 253 THR A N 1
ATOM 1907 C CA . THR A 1 253 ? 1.211 1.281 10.739 1.00 64.81 253 THR A CA 1
ATOM 1908 C C . THR A 1 253 ? -0.137 0.944 10.114 1.00 64.81 253 THR A C 1
ATOM 1910 O O . THR A 1 253 ? -0.832 0.043 10.579 1.00 64.81 253 THR A O 1
ATOM 1913 N N . TRP A 1 254 ? -0.481 1.605 9.007 1.00 69.44 254 TRP A N 1
ATOM 1914 C CA . TRP A 1 254 ? -1.626 1.257 8.172 1.00 69.44 254 TRP A CA 1
ATOM 1915 C C . TRP A 1 254 ? -1.591 -0.209 7.711 1.00 69.44 254 TRP A C 1
ATOM 1917 O O . TRP A 1 254 ? -2.638 -0.849 7.679 1.00 69.44 254 TRP A O 1
ATOM 1927 N N . LEU A 1 255 ? -0.406 -0.776 7.434 1.00 74.38 255 LEU A N 1
ATOM 1928 C CA . LEU A 1 255 ? -0.241 -2.193 7.076 1.00 74.38 255 LEU A CA 1
ATOM 1929 C C . LEU A 1 255 ? -0.756 -3.113 8.178 1.00 74.38 255 LEU A C 1
ATOM 1931 O O . LEU A 1 255 ? -1.361 -4.150 7.895 1.00 74.38 255 LEU A O 1
ATOM 1935 N N . TRP A 1 256 ? -0.530 -2.727 9.435 1.00 79.19 256 TRP A N 1
ATOM 1936 C CA . TRP A 1 256 ? -1.009 -3.493 10.568 1.00 79.19 256 TRP A CA 1
ATOM 1937 C C . TRP A 1 256 ? -2.536 -3.490 10.618 1.00 79.19 256 TRP A C 1
ATOM 1939 O O . TRP A 1 256 ? -3.133 -4.546 10.783 1.00 79.19 256 TRP A O 1
ATOM 1949 N N . GLY A 1 257 ? -3.175 -2.342 10.367 1.00 77.88 257 GLY A N 1
ATOM 1950 C CA . GLY A 1 257 ? -4.632 -2.259 10.227 1.00 77.88 257 GLY A CA 1
ATOM 1951 C C . GLY A 1 257 ? -5.169 -3.326 9.268 1.00 77.88 257 GLY A C 1
ATOM 1952 O O . GLY A 1 257 ? -5.920 -4.204 9.692 1.00 77.88 257 GLY A O 1
ATOM 1953 N N . PHE A 1 258 ? -4.694 -3.338 8.018 1.00 77.00 258 PHE A N 1
ATOM 1954 C CA . PHE A 1 258 ? -5.122 -4.313 7.001 1.00 77.00 258 PHE A CA 1
ATOM 1955 C C . PHE A 1 258 ? -4.818 -5.778 7.348 1.00 77.00 258 PHE A C 1
ATOM 1957 O O . PHE A 1 258 ? -5.523 -6.677 6.891 1.00 77.00 258 PHE A O 1
ATOM 1964 N N . SER A 1 259 ? -3.758 -6.038 8.114 1.00 85.25 259 SER A N 1
ATOM 1965 C CA . SER A 1 259 ? -3.319 -7.397 8.459 1.00 85.25 259 SER A CA 1
ATOM 1966 C C . SER A 1 259 ? -3.847 -7.893 9.805 1.00 85.25 259 SER A C 1
ATOM 1968 O O . SER A 1 259 ? -3.774 -9.093 10.074 1.00 85.25 259 SER A O 1
ATOM 1970 N N . SER A 1 260 ? -4.423 -7.012 10.624 1.00 86.69 260 SER A N 1
ATOM 1971 C CA . SER A 1 260 ? -4.873 -7.327 11.980 1.00 86.69 260 SER A CA 1
ATOM 1972 C C . SER A 1 260 ? -5.859 -8.499 12.068 1.00 86.69 260 SER A C 1
ATOM 1974 O O . SER A 1 260 ? -5.661 -9.325 12.960 1.00 86.69 260 SER A O 1
ATOM 1976 N N . PRO A 1 261 ? -6.828 -8.703 11.144 1.00 85.38 261 PRO A N 1
ATOM 1977 C CA . PRO A 1 261 ? -7.704 -9.873 11.220 1.00 85.38 261 PRO A CA 1
ATOM 1978 C C . PRO A 1 261 ? -6.929 -11.181 11.051 1.00 85.38 261 PRO A C 1
ATOM 1980 O O . PRO A 1 261 ? -7.234 -12.173 11.701 1.00 85.38 261 PRO A O 1
ATOM 1983 N N . PHE A 1 262 ? -5.893 -11.180 10.209 1.00 88.94 262 PHE A N 1
ATOM 1984 C CA . PHE A 1 262 ? -5.061 -12.355 9.956 1.00 88.94 262 PHE A CA 1
ATOM 1985 C C . PHE A 1 262 ? -4.037 -12.581 11.069 1.00 88.94 262 PHE A C 1
ATOM 1987 O O . PHE A 1 262 ? -3.761 -13.724 11.415 1.00 88.94 262 PHE A O 1
ATOM 1994 N N . ALA A 1 263 ? -3.503 -11.510 11.663 1.00 91.25 263 ALA A N 1
ATOM 1995 C CA . ALA A 1 263 ? -2.535 -11.585 12.758 1.00 91.25 263 ALA A CA 1
ATOM 1996 C C . ALA A 1 263 ? -3.103 -12.255 14.027 1.00 91.25 263 ALA A C 1
ATOM 1998 O O . ALA A 1 263 ? -2.347 -12.749 14.865 1.00 91.25 263 ALA A O 1
ATOM 1999 N N . LEU A 1 264 ? -4.431 -12.273 14.160 1.00 92.69 264 LEU A N 1
ATOM 2000 C CA . LEU A 1 264 ? -5.173 -12.863 15.276 1.00 92.69 264 LEU A CA 1
ATOM 2001 C C . LEU A 1 264 ? -5.580 -14.328 15.044 1.00 92.69 264 LEU A C 1
ATOM 2003 O O . LEU A 1 264 ? -6.175 -14.941 15.935 1.00 92.69 264 LEU A O 1
ATOM 2007 N N . LEU A 1 265 ? -5.264 -14.881 13.870 1.00 93.81 265 LEU A N 1
ATOM 2008 C CA . LEU A 1 265 ? -5.647 -16.222 13.436 1.00 93.81 265 LEU A CA 1
ATOM 2009 C C . LEU A 1 265 ? -4.415 -17.108 13.176 1.00 93.81 265 LEU A C 1
ATOM 2011 O O . LEU A 1 265 ? -3.357 -16.613 12.766 1.00 93.81 265 LEU A O 1
ATOM 2015 N N . PRO A 1 266 ? -4.537 -18.441 13.318 1.00 93.38 266 PRO A N 1
ATOM 2016 C CA . PRO A 1 266 ? -3.542 -19.364 12.786 1.00 93.38 266 PRO A CA 1
ATOM 2017 C C . PRO A 1 266 ? -3.330 -19.160 11.272 1.00 93.38 266 PRO A C 1
ATOM 2019 O O . PRO A 1 266 ? -4.300 -18.924 10.549 1.00 93.38 266 PRO A O 1
ATOM 2022 N N . PRO A 1 267 ? -2.088 -19.263 10.754 1.00 92.19 267 PRO A N 1
ATOM 2023 C CA . PRO A 1 267 ? -0.854 -19.668 11.440 1.00 92.19 267 PRO A CA 1
ATOM 2024 C C . PRO A 1 267 ? -0.075 -18.517 12.109 1.00 92.19 267 PRO A C 1
ATOM 2026 O O . PRO A 1 267 ? 1.017 -18.747 12.624 1.00 92.19 267 PRO A O 1
ATOM 2029 N N . PHE A 1 268 ? -0.582 -17.282 12.085 1.00 89.00 268 PHE A N 1
ATOM 2030 C CA . PHE A 1 268 ? 0.123 -16.112 12.630 1.00 89.00 268 PHE A CA 1
ATOM 2031 C C . PHE A 1 268 ? 0.000 -16.002 14.158 1.00 89.00 268 PHE A C 1
ATOM 2033 O O . PHE A 1 268 ? 0.850 -15.404 14.828 1.00 89.00 268 PHE A O 1
ATOM 2040 N N . SER A 1 269 ? -1.019 -16.646 14.722 1.00 90.31 269 SER A N 1
ATOM 2041 C CA . SER A 1 269 ? -1.167 -16.924 16.146 1.00 90.31 269 SER A CA 1
ATOM 2042 C C . SER A 1 269 ? -1.286 -18.431 16.402 1.00 90.31 269 SER A C 1
ATOM 2044 O O . SER A 1 269 ? -1.748 -19.199 15.562 1.00 90.31 269 SER A O 1
ATOM 2046 N N . ALA A 1 270 ? -0.887 -18.873 17.598 1.00 91.69 270 ALA A N 1
ATOM 2047 C CA . ALA A 1 270 ? -1.074 -20.266 18.018 1.00 91.69 270 ALA A CA 1
ATOM 2048 C C . ALA A 1 270 ? -2.549 -20.610 18.315 1.00 91.69 270 ALA A C 1
ATOM 2050 O O . ALA A 1 270 ? -2.916 -21.781 18.346 1.00 91.69 270 ALA A O 1
ATOM 2051 N N . VAL A 1 271 ? -3.381 -19.592 18.556 1.00 92.81 271 VAL A N 1
ATOM 2052 C CA . VAL A 1 271 ? -4.794 -19.706 18.933 1.00 92.81 271 VAL A CA 1
ATOM 2053 C C . VAL A 1 271 ? -5.602 -18.736 18.083 1.00 92.81 271 VAL A C 1
ATOM 2055 O O . VAL A 1 271 ? -5.157 -17.615 17.847 1.00 92.81 271 VAL A O 1
ATOM 2058 N N . ASP A 1 272 ? -6.794 -19.143 17.661 1.00 94.94 272 ASP A N 1
ATOM 2059 C CA . ASP A 1 272 ? -7.771 -18.239 17.058 1.00 94.94 272 ASP A CA 1
ATOM 2060 C C . ASP A 1 272 ? -8.317 -17.277 18.127 1.00 94.94 272 ASP A C 1
ATOM 2062 O O . ASP A 1 272 ? -9.179 -17.625 18.939 1.00 94.94 272 ASP A O 1
ATOM 2066 N N . PHE A 1 273 ? -7.785 -16.056 18.151 1.00 94.62 273 PHE A N 1
ATOM 2067 C CA . PHE A 1 273 ? -8.211 -15.040 19.106 1.00 94.62 273 PHE A CA 1
ATOM 2068 C C . PHE A 1 273 ? -9.580 -14.446 18.779 1.00 94.62 273 PHE A C 1
ATOM 2070 O O . PHE A 1 273 ? -10.238 -13.933 19.683 1.00 94.62 273 PHE A O 1
ATOM 2077 N N . THR A 1 274 ? -10.029 -14.551 17.527 1.00 92.56 274 THR A N 1
ATOM 2078 C CA . THR A 1 274 ? -11.329 -14.026 17.088 1.00 92.56 274 THR A CA 1
ATOM 2079 C C . THR A 1 274 ? -12.494 -14.850 17.638 1.00 92.56 274 THR A C 1
ATOM 2081 O O . THR A 1 274 ? -13.587 -14.326 17.825 1.00 92.56 274 THR A O 1
ATOM 2084 N N . GLN A 1 275 ? -12.250 -16.119 17.981 1.00 93.50 275 GLN A N 1
ATOM 2085 C CA . GLN A 1 275 ? -13.211 -16.965 18.697 1.00 93.50 275 GLN A CA 1
ATOM 2086 C C . GLN A 1 275 ? -13.195 -16.746 20.215 1.00 93.50 275 GLN A C 1
ATOM 2088 O O . GLN A 1 275 ? -14.177 -17.038 20.896 1.00 93.50 275 GLN A O 1
ATOM 2093 N N . ARG A 1 276 ? -12.080 -16.253 20.770 1.00 94.25 276 ARG A N 1
ATOM 2094 C CA . ARG A 1 276 ? -11.924 -16.029 22.216 1.00 94.25 276 ARG A CA 1
ATOM 2095 C C . ARG A 1 276 ? -12.441 -14.662 22.654 1.00 94.25 276 ARG A C 1
ATOM 2097 O O . ARG A 1 276 ? -12.932 -14.551 23.774 1.00 94.25 276 ARG A O 1
ATOM 2104 N N . ALA A 1 277 ? -12.290 -13.633 21.828 1.00 95.81 277 ALA A N 1
ATOM 2105 C CA . ALA A 1 277 ? -12.631 -12.253 22.151 1.00 95.81 277 ALA A CA 1
ATOM 2106 C C . ALA A 1 277 ? -13.356 -11.587 20.978 1.00 95.81 277 ALA A C 1
ATOM 2108 O O . ALA A 1 277 ? -13.036 -11.839 19.818 1.00 95.81 277 ALA A O 1
ATOM 2109 N N . GLY A 1 278 ? -14.293 -10.688 21.283 1.00 96.12 278 GLY A N 1
ATOM 2110 C CA . GLY A 1 278 ? -14.817 -9.776 20.272 1.00 96.12 278 GLY A CA 1
ATOM 2111 C C . GLY A 1 278 ? -13.732 -8.761 19.935 1.00 96.12 278 GLY A C 1
ATOM 2112 O O . GLY A 1 278 ? -13.208 -8.118 20.840 1.00 96.12 278 GLY A O 1
ATOM 2113 N N . VAL A 1 279 ? -13.375 -8.609 18.662 1.00 95.31 279 VAL A N 1
ATOM 2114 C CA . VAL A 1 279 ? -12.346 -7.650 18.244 1.00 95.31 279 VAL A CA 1
ATOM 2115 C C . VAL A 1 279 ? -12.957 -6.628 17.304 1.00 95.31 279 VAL A C 1
ATOM 2117 O O . VAL A 1 279 ? -13.458 -6.976 16.238 1.00 95.31 279 VAL A O 1
ATOM 2120 N N . ILE A 1 280 ? -12.904 -5.364 17.706 1.00 95.06 280 ILE A N 1
ATOM 2121 C CA . ILE A 1 280 ? -13.281 -4.215 16.892 1.00 95.06 280 ILE A CA 1
ATOM 2122 C C . ILE A 1 280 ? -12.005 -3.543 16.413 1.00 95.06 280 ILE A C 1
ATOM 2124 O O . ILE A 1 280 ? -11.138 -3.196 17.210 1.00 95.06 280 ILE A O 1
ATOM 2128 N N . THR A 1 281 ? -11.921 -3.328 15.112 1.00 91.44 281 THR A N 1
ATOM 2129 C CA . THR A 1 281 ? -10.864 -2.563 14.455 1.00 91.44 281 THR A CA 1
ATOM 2130 C C . THR A 1 281 ? -11.473 -1.342 13.782 1.00 91.44 281 THR A C 1
ATOM 2132 O O . THR A 1 281 ? -12.695 -1.226 13.670 1.00 91.44 281 THR A O 1
ATOM 2135 N N . ARG A 1 282 ? -10.629 -0.423 13.321 1.00 88.25 282 ARG A N 1
ATOM 2136 C CA . ARG A 1 282 ? -11.093 0.724 12.544 1.00 88.25 282 ARG A CA 1
ATOM 2137 C C . ARG A 1 282 ? -11.641 0.313 11.169 1.00 88.25 282 ARG A C 1
ATOM 2139 O O . ARG A 1 282 ? -11.421 -0.806 10.697 1.00 88.25 282 ARG A O 1
ATOM 2146 N N . SER A 1 283 ? -12.347 1.238 10.522 1.00 84.88 283 SER A N 1
ATOM 2147 C CA . SER A 1 283 ? -13.053 0.983 9.262 1.00 84.88 283 SER A CA 1
ATOM 2148 C C . SER A 1 283 ? -12.141 0.645 8.077 1.00 84.88 283 SER A C 1
ATOM 2150 O O . SER A 1 283 ? -12.583 -0.050 7.164 1.00 84.88 283 SER A O 1
ATOM 2152 N N . GLU A 1 284 ? -10.865 1.043 8.103 1.00 78.81 284 GLU A N 1
ATOM 2153 C CA . GLU A 1 284 ? -9.913 0.843 7.002 1.00 78.81 284 GLU A CA 1
ATOM 2154 C C . GLU A 1 284 ? -9.574 -0.634 6.761 1.00 78.81 284 GLU A C 1
ATOM 2156 O O . GLU A 1 284 ? -9.088 -0.993 5.691 1.00 78.81 284 GLU A O 1
ATOM 2161 N N . VAL A 1 285 ? -9.840 -1.503 7.741 1.00 79.12 285 VAL A N 1
ATOM 2162 C CA . VAL A 1 285 ? -9.626 -2.955 7.635 1.00 79.12 285 VAL A CA 1
ATOM 2163 C C . VAL A 1 285 ? -10.722 -3.634 6.806 1.00 79.12 285 VAL A C 1
ATOM 2165 O O . VAL A 1 285 ? -10.537 -4.733 6.279 1.00 79.12 285 VAL A O 1
ATOM 2168 N N . HIS A 1 286 ? -11.873 -2.981 6.669 1.00 81.00 286 HIS A N 1
ATOM 2169 C CA . HIS A 1 286 ? -13.035 -3.512 5.974 1.00 81.00 286 HIS A CA 1
ATOM 2170 C C . HIS A 1 286 ? -13.085 -2.990 4.537 1.00 81.00 286 HIS A C 1
ATOM 2172 O O . HIS A 1 286 ? -12.659 -1.875 4.245 1.00 81.00 286 HIS A O 1
ATOM 2178 N N . CYS A 1 287 ? -13.653 -3.774 3.613 1.00 75.94 287 CYS A N 1
ATOM 2179 C CA . CYS A 1 287 ? -13.800 -3.307 2.228 1.00 75.94 287 CYS A CA 1
ATOM 2180 C C . CYS A 1 287 ? -14.721 -2.090 2.120 1.00 75.94 287 CYS A C 1
ATOM 2182 O O . CYS A 1 287 ? -14.661 -1.340 1.146 1.00 75.94 287 CYS A O 1
ATOM 2184 N N . CYS A 1 288 ? -15.655 -1.995 3.067 1.00 82.31 288 CYS A N 1
ATOM 2185 C CA . CYS A 1 288 ? -16.913 -1.306 2.897 1.00 82.31 288 CYS A CA 1
ATOM 2186 C C . CYS A 1 288 ? -17.432 -0.838 4.263 1.00 82.31 288 CYS A C 1
ATOM 2188 O O . CYS A 1 288 ? -17.383 -1.588 5.242 1.00 82.31 288 CYS A O 1
ATOM 2190 N N . ALA A 1 289 ? -17.997 0.370 4.317 1.00 84.12 289 ALA A N 1
ATOM 2191 C CA . ALA A 1 289 ? -18.512 0.949 5.558 1.00 84.12 289 ALA A CA 1
ATOM 2192 C C . ALA A 1 289 ? -19.633 0.101 6.192 1.00 84.12 289 ALA A C 1
ATOM 2194 O O . ALA A 1 289 ? -19.676 -0.049 7.409 1.00 84.12 289 ALA A O 1
ATOM 2195 N N . SER A 1 290 ? -20.503 -0.511 5.380 1.00 87.06 290 SER A N 1
ATOM 2196 C CA . SER A 1 290 ? -21.547 -1.427 5.862 1.00 87.06 290 SER A CA 1
ATOM 2197 C C . SER A 1 290 ? -20.965 -2.671 6.531 1.00 87.06 290 SER A C 1
ATOM 2199 O O . SER A 1 290 ? -21.380 -3.012 7.630 1.00 87.06 290 SER A O 1
ATOM 2201 N N . GLN A 1 291 ? -19.947 -3.293 5.929 1.00 89.19 291 GLN A N 1
ATOM 2202 C CA . GLN A 1 291 ? -19.277 -4.462 6.502 1.00 89.19 291 GLN A CA 1
ATOM 2203 C C . GLN A 1 291 ? -18.633 -4.133 7.854 1.00 89.19 291 GLN A C 1
ATOM 2205 O O . GLN A 1 291 ? -18.755 -4.911 8.798 1.00 89.19 291 GLN A O 1
ATOM 2210 N N . CYS A 1 292 ? -17.969 -2.976 7.954 1.00 90.25 292 CYS A N 1
ATOM 2211 C CA . CYS A 1 292 ? -17.460 -2.480 9.231 1.00 90.25 292 CYS A CA 1
ATOM 2212 C C . CYS A 1 292 ? -18.602 -2.312 10.239 1.00 90.25 292 CYS A C 1
ATOM 2214 O O . CYS A 1 292 ? -18.478 -2.724 11.391 1.00 90.25 292 CYS A O 1
ATOM 2216 N N . ALA A 1 293 ? -19.724 -1.728 9.810 1.00 94.06 293 ALA A N 1
ATOM 2217 C CA . ALA A 1 293 ? -20.838 -1.452 10.699 1.00 94.06 293 ALA A CA 1
ATOM 2218 C C . ALA A 1 293 ? -21.516 -2.704 11.244 1.00 94.06 293 ALA A C 1
ATOM 2220 O O . ALA A 1 293 ? -21.781 -2.787 12.445 1.00 94.06 293 ALA A O 1
ATOM 2221 N N . ASP A 1 294 ? -21.734 -3.692 10.387 1.00 94.44 294 ASP A N 1
ATOM 2222 C CA . ASP A 1 294 ? -22.307 -4.974 10.773 1.00 94.44 294 ASP A CA 1
ATOM 2223 C C . ASP A 1 294 ? -21.370 -5.719 11.731 1.00 94.44 294 ASP A C 1
ATOM 2225 O O . ASP A 1 294 ? -21.812 -6.218 12.767 1.00 94.44 294 ASP A O 1
ATOM 2229 N N . HIS A 1 295 ? -20.061 -5.717 11.444 1.00 94.25 295 HIS A N 1
ATOM 2230 C CA . HIS A 1 295 ? -19.044 -6.327 12.305 1.00 94.25 295 HIS A CA 1
ATOM 2231 C C . HIS A 1 295 ? -19.014 -5.696 13.701 1.00 94.25 295 HIS A C 1
ATOM 2233 O O . HIS A 1 295 ? -19.113 -6.402 14.705 1.00 94.25 295 HIS A O 1
ATOM 2239 N N . VAL A 1 296 ? -18.937 -4.364 13.778 1.00 96.12 296 VAL A N 1
ATOM 2240 C CA . VAL A 1 296 ? -18.900 -3.633 15.052 1.00 96.12 296 VAL A CA 1
ATOM 2241 C C . VAL A 1 296 ? -20.185 -3.858 15.845 1.00 96.12 296 VAL A C 1
ATOM 2243 O O . VAL A 1 296 ? -20.115 -4.222 17.018 1.00 96.12 296 VAL A O 1
ATOM 2246 N N . ARG A 1 297 ? -21.364 -3.714 15.226 1.00 97.31 297 ARG A N 1
ATOM 2247 C CA . ARG A 1 297 ? -22.643 -3.939 15.920 1.00 97.31 297 ARG A CA 1
ATOM 2248 C C . ARG A 1 297 ? -22.773 -5.376 16.414 1.00 97.31 297 ARG A C 1
ATOM 2250 O O . ARG A 1 297 ? -23.212 -5.591 17.545 1.00 97.31 297 ARG A O 1
ATOM 2257 N N . SER A 1 298 ? -22.354 -6.356 15.615 1.00 96.81 298 SER A N 1
ATOM 2258 C CA . SER A 1 298 ? -22.340 -7.765 16.016 1.00 96.81 298 SER A CA 1
ATOM 2259 C C . SER A 1 298 ? -21.407 -8.006 17.208 1.00 96.81 298 SER A C 1
ATOM 2261 O O . SER A 1 298 ? -21.808 -8.636 18.188 1.00 96.81 298 SER A O 1
ATOM 2263 N N . ALA A 1 299 ? -20.186 -7.464 17.177 1.00 96.56 299 ALA A N 1
ATOM 2264 C CA . ALA A 1 299 ? -19.217 -7.617 18.260 1.00 96.56 299 ALA A CA 1
ATOM 2265 C C . ALA A 1 299 ? -19.698 -6.960 19.566 1.00 96.56 299 ALA A C 1
ATOM 2267 O O . ALA A 1 299 ? -19.669 -7.600 20.620 1.00 96.56 299 ALA A O 1
ATOM 2268 N N . VAL A 1 300 ? -20.196 -5.717 19.503 1.00 97.62 300 VAL A N 1
ATOM 2269 C CA . VAL A 1 300 ? -20.695 -4.992 20.685 1.00 97.62 300 VAL A CA 1
ATOM 2270 C C . VAL A 1 300 ? -21.953 -5.652 21.251 1.00 97.62 300 VAL A C 1
ATOM 2272 O O . VAL A 1 300 ? -22.047 -5.825 22.463 1.00 97.62 300 VAL A O 1
ATOM 2275 N N . SER A 1 301 ? -22.912 -6.053 20.410 1.00 97.25 301 SER A N 1
ATOM 2276 C CA . SER A 1 301 ? -24.144 -6.707 20.879 1.00 97.25 301 SER A CA 1
ATOM 2277 C C . SER A 1 301 ? -23.868 -8.060 21.538 1.00 97.25 301 SER A C 1
ATOM 2279 O O . SER A 1 301 ? -24.392 -8.321 22.622 1.00 97.25 301 SER A O 1
ATOM 2281 N N . THR A 1 302 ? -22.989 -8.876 20.946 1.00 96.00 302 THR A N 1
ATOM 2282 C CA . THR A 1 302 ? -22.568 -10.170 21.510 1.00 96.00 302 THR A CA 1
ATOM 2283 C C . THR A 1 302 ? -21.892 -9.986 22.865 1.00 96.00 302 THR A C 1
ATOM 2285 O O . THR A 1 302 ? -22.250 -10.651 23.835 1.00 96.00 302 THR A O 1
ATOM 2288 N N . TRP A 1 303 ? -20.950 -9.044 22.960 1.00 97.00 303 TRP A N 1
ATOM 2289 C CA . TRP A 1 303 ? -20.270 -8.740 24.216 1.00 97.00 303 TRP A CA 1
ATOM 2290 C C . TRP A 1 303 ? -21.227 -8.186 25.283 1.00 97.00 303 TRP A C 1
ATOM 2292 O O . TRP A 1 303 ? -21.165 -8.600 26.440 1.00 97.00 303 TRP A O 1
ATOM 2302 N N . ARG A 1 304 ? -22.150 -7.291 24.908 1.00 96.81 304 ARG A N 1
ATOM 2303 C CA . ARG A 1 304 ? -23.141 -6.709 25.826 1.00 96.81 304 ARG A CA 1
ATOM 2304 C C . ARG A 1 304 ? -24.083 -7.768 26.400 1.00 96.81 304 ARG A C 1
ATOM 2306 O O . ARG A 1 304 ? -24.467 -7.663 27.562 1.00 96.81 304 ARG A O 1
ATOM 2313 N N . ALA A 1 305 ? -24.456 -8.762 25.596 1.00 95.38 305 ALA A N 1
ATOM 2314 C CA . ALA A 1 305 ? -25.322 -9.862 26.012 1.00 95.38 305 ALA A CA 1
ATOM 2315 C C . ALA A 1 305 ? -24.607 -10.901 26.898 1.00 95.38 305 ALA A C 1
ATOM 2317 O O . ALA A 1 305 ? -25.273 -11.725 27.527 1.00 95.38 305 ALA A O 1
ATOM 2318 N N . ALA A 1 306 ? -23.271 -10.883 26.957 1.00 93.31 306 ALA A N 1
ATOM 2319 C CA . ALA A 1 306 ? -22.513 -11.858 27.723 1.00 93.31 306 ALA A CA 1
ATOM 2320 C C . ALA A 1 306 ? -22.727 -11.682 29.245 1.00 93.31 306 ALA A C 1
ATOM 2322 O O . ALA A 1 306 ? -22.646 -10.564 29.770 1.00 93.31 306 ALA A O 1
ATOM 2323 N N . PRO A 1 307 ? -22.975 -12.776 29.987 1.00 87.12 307 PRO A N 1
ATOM 2324 C CA . PRO A 1 307 ? -23.197 -12.716 31.426 1.00 87.12 307 PRO A CA 1
ATOM 2325 C C . PRO A 1 307 ? -21.935 -12.267 32.178 1.00 87.12 307 PRO A C 1
ATOM 2327 O O . PRO A 1 307 ? -20.811 -12.561 31.780 1.00 87.12 307 PRO A O 1
ATOM 2330 N N . GLY A 1 308 ? -22.121 -11.571 33.303 1.00 81.56 308 GLY A N 1
ATOM 2331 C CA . GLY A 1 308 ? -21.023 -11.226 34.217 1.00 81.56 308 GLY A CA 1
ATOM 2332 C C . GLY A 1 308 ? -20.257 -9.941 33.893 1.00 81.56 308 GLY A C 1
ATOM 2333 O O . GLY A 1 308 ? -19.240 -9.681 34.525 1.00 81.56 308 GLY A O 1
ATOM 2334 N N . GLY A 1 309 ? -20.736 -9.116 32.954 1.00 83.75 309 GLY A N 1
ATOM 2335 C CA . GLY A 1 309 ? -20.174 -7.781 32.731 1.00 83.75 309 GLY A CA 1
ATOM 2336 C C . GLY A 1 309 ? -18.713 -7.819 32.282 1.00 83.75 309 GLY A C 1
ATOM 2337 O O . GLY A 1 309 ? -17.870 -7.147 32.874 1.00 83.75 309 GLY A O 1
ATOM 2338 N N . LEU A 1 310 ? -18.428 -8.592 31.228 1.00 94.44 310 LEU A N 1
ATOM 2339 C CA . LEU A 1 310 ? -17.078 -8.773 30.687 1.00 94.44 310 LEU A CA 1
ATOM 2340 C C . LEU A 1 310 ? -16.383 -7.430 30.395 1.00 94.44 310 LEU A C 1
ATOM 2342 O O . LEU A 1 310 ? -17.058 -6.456 30.033 1.00 94.44 310 LEU A O 1
ATOM 2346 N N . PRO A 1 311 ? -15.049 -7.357 30.555 1.00 95.75 311 PRO A N 1
ATOM 2347 C CA . PRO A 1 311 ? -14.326 -6.107 30.395 1.00 95.75 311 PRO A CA 1
ATOM 2348 C C . PRO A 1 311 ? -14.322 -5.630 28.940 1.00 95.75 311 PRO A C 1
ATOM 2350 O O . PRO A 1 311 ? -14.500 -6.410 28.000 1.00 95.75 311 PRO A O 1
ATOM 2353 N N . VAL A 1 312 ? -14.087 -4.328 28.783 1.00 97.12 312 VAL A N 1
ATOM 2354 C CA . VAL A 1 312 ? -13.670 -3.711 27.521 1.00 97.12 312 VAL A CA 1
ATOM 2355 C C . VAL A 1 312 ? -12.213 -3.327 27.672 1.00 97.12 312 VAL A C 1
ATOM 2357 O O . VAL A 1 312 ? -11.848 -2.681 28.658 1.00 97.12 312 VAL A O 1
ATOM 2360 N N . ILE A 1 313 ? -11.397 -3.690 26.689 1.00 97.31 313 ILE A N 1
ATOM 2361 C CA . ILE A 1 313 ? -9.999 -3.281 26.614 1.00 97.31 313 ILE A CA 1
ATOM 2362 C C . ILE A 1 313 ? -9.802 -2.491 25.324 1.00 97.31 313 ILE A C 1
ATOM 2364 O O . ILE A 1 313 ? -10.104 -2.982 24.242 1.00 97.31 313 ILE A O 1
ATOM 2368 N N . VAL A 1 314 ? -9.279 -1.274 25.429 1.00 96.75 314 VAL A N 1
ATOM 2369 C CA . VAL A 1 314 ? -8.857 -0.481 24.270 1.00 96.75 314 VAL A CA 1
ATOM 2370 C C . VAL A 1 314 ? -7.342 -0.541 24.198 1.00 96.75 314 VAL A C 1
ATOM 2372 O O . VAL A 1 314 ? -6.670 -0.213 25.178 1.00 96.75 314 VAL A O 1
ATOM 2375 N N . LEU A 1 315 ? -6.813 -0.977 23.060 1.00 95.38 315 LEU A N 1
ATOM 2376 C CA . LEU A 1 315 ? -5.381 -1.103 22.809 1.00 95.38 315 LEU A CA 1
ATOM 2377 C C . LEU A 1 315 ? -4.976 -0.187 21.656 1.00 95.38 315 LEU A C 1
ATOM 2379 O O . LEU A 1 315 ? -5.599 -0.197 20.591 1.00 95.38 315 LEU A O 1
ATOM 2383 N N . GLY A 1 316 ? -3.894 0.554 21.860 1.00 91.81 316 GLY A N 1
ATOM 2384 C CA . GLY A 1 316 ? -3.185 1.252 20.797 1.00 91.81 316 GLY A CA 1
ATOM 2385 C C . GLY A 1 316 ? -1.721 1.436 21.152 1.00 91.81 316 GLY A C 1
ATOM 2386 O O . GLY A 1 316 ? -1.271 0.953 22.184 1.00 91.81 316 GLY A O 1
ATOM 2387 N N . TRP A 1 317 ? -0.954 2.109 20.302 1.00 90.19 317 TRP A N 1
ATOM 2388 C CA . TRP A 1 317 ? 0.486 2.268 20.510 1.00 90.19 317 TRP A CA 1
ATOM 2389 C C . TRP A 1 317 ? 0.904 3.704 20.257 1.00 90.19 317 TRP A C 1
ATOM 2391 O O . TRP A 1 317 ? 0.478 4.307 19.280 1.00 90.19 317 TRP A O 1
ATOM 2401 N N . ASP A 1 318 ? 1.744 4.264 21.118 1.00 84.94 318 ASP A N 1
ATOM 2402 C CA . ASP A 1 318 ? 2.310 5.587 20.868 1.00 84.94 318 ASP A CA 1
ATOM 2403 C C . ASP A 1 318 ? 3.295 5.510 19.692 1.00 84.94 318 ASP A C 1
ATOM 2405 O O . ASP A 1 318 ? 4.225 4.706 19.709 1.00 84.94 318 ASP A O 1
ATOM 2409 N N . ALA A 1 319 ? 3.103 6.340 18.664 1.00 77.50 319 ALA A N 1
ATOM 2410 C CA . ALA A 1 319 ? 3.930 6.293 17.457 1.00 77.50 319 ALA A CA 1
ATOM 2411 C C . ALA A 1 319 ? 5.405 6.637 17.738 1.00 77.50 319 ALA A C 1
ATOM 2413 O O . ALA A 1 319 ? 6.299 6.055 17.132 1.00 77.50 319 ALA A O 1
ATOM 2414 N N . GLY A 1 320 ? 5.680 7.550 18.676 1.00 79.56 320 GLY A N 1
ATOM 2415 C CA . GLY A 1 320 ? 7.046 8.007 18.948 1.00 79.56 320 GLY A CA 1
ATOM 2416 C C . GLY A 1 320 ? 7.863 7.047 19.815 1.00 79.56 320 GLY A C 1
ATOM 2417 O O . GLY A 1 320 ? 9.067 6.912 19.628 1.00 79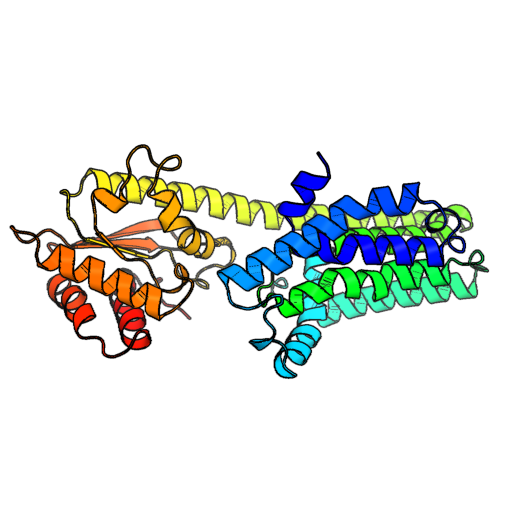.56 320 GLY A O 1
ATOM 2418 N N . THR A 1 321 ? 7.224 6.398 20.784 1.00 85.38 321 THR A N 1
ATOM 2419 C CA . THR A 1 321 ? 7.872 5.507 21.759 1.00 85.38 321 THR A CA 1
ATOM 2420 C C . THR A 1 321 ? 7.612 4.031 21.487 1.00 85.38 321 THR A C 1
ATOM 2422 O O . THR A 1 321 ? 8.232 3.187 22.131 1.00 85.38 321 THR A O 1
ATOM 2425 N N . GLN A 1 322 ? 6.693 3.717 20.568 1.00 86.19 322 GLN A N 1
ATOM 2426 C CA . GLN A 1 322 ? 6.241 2.365 20.228 1.00 86.19 322 GLN A CA 1
ATOM 2427 C C . GLN A 1 322 ? 5.684 1.579 21.425 1.00 86.19 322 GLN A C 1
ATOM 2429 O O . GLN A 1 322 ? 5.600 0.352 21.401 1.00 86.19 322 GLN A O 1
ATOM 2434 N N . ARG A 1 323 ? 5.296 2.278 22.497 1.00 90.75 323 ARG A N 1
ATOM 2435 C CA . ARG A 1 323 ? 4.776 1.662 23.718 1.00 90.75 323 ARG A CA 1
ATOM 2436 C C . ARG A 1 323 ? 3.284 1.396 23.605 1.00 90.75 323 ARG A C 1
ATOM 2438 O O . ARG A 1 323 ? 2.543 2.237 23.100 1.00 90.75 323 ARG A O 1
ATOM 2445 N N . LEU A 1 324 ? 2.855 0.257 24.146 1.00 93.06 324 LEU A N 1
ATOM 2446 C CA . LEU A 1 324 ? 1.444 -0.069 24.310 1.00 93.06 324 LEU A CA 1
ATOM 2447 C C . LEU A 1 324 ? 0.751 0.972 25.203 1.00 93.06 324 LEU A C 1
ATOM 2449 O O . LEU A 1 324 ? 1.143 1.200 26.348 1.00 93.06 324 LEU A O 1
ATOM 2453 N N . LEU A 1 325 ? -0.321 1.546 24.674 1.00 93.19 325 LEU A N 1
ATOM 2454 C CA . LEU A 1 325 ? -1.328 2.318 25.379 1.00 93.19 325 LEU A CA 1
ATOM 2455 C C . LEU A 1 325 ? -2.534 1.408 25.612 1.00 93.19 325 LEU A C 1
ATOM 2457 O O . LEU A 1 325 ? -3.016 0.738 24.696 1.00 93.19 325 LEU A O 1
ATOM 2461 N N . LYS A 1 326 ? -3.024 1.380 26.848 1.00 95.25 326 LYS A N 1
ATOM 2462 C CA . LYS A 1 326 ? -4.126 0.513 27.256 1.00 95.25 326 LYS A CA 1
ATOM 2463 C C . LYS A 1 326 ? -5.123 1.300 28.090 1.00 95.25 326 LYS A C 1
ATOM 2465 O O . LYS A 1 326 ? -4.730 1.954 29.051 1.00 95.25 326 LYS A O 1
ATOM 2470 N N . LEU A 1 327 ? -6.403 1.169 27.757 1.00 95.38 327 LEU A N 1
ATOM 2471 C CA . LEU A 1 327 ? -7.509 1.572 28.623 1.00 95.38 327 LEU A CA 1
ATOM 2472 C C . LEU A 1 327 ? -8.358 0.351 28.939 1.00 95.38 327 LEU A C 1
ATOM 2474 O O . LEU A 1 327 ? -8.576 -0.512 28.086 1.00 95.38 327 LEU A O 1
ATOM 2478 N N . THR A 1 328 ? -8.862 0.294 30.162 1.00 96.06 328 THR A N 1
ATOM 2479 C CA . THR A 1 328 ? -9.866 -0.688 30.558 1.00 96.06 328 THR A CA 1
ATOM 2480 C C . THR A 1 328 ? -11.060 0.032 31.153 1.00 96.06 328 THR A C 1
ATOM 2482 O O . THR A 1 328 ? -10.9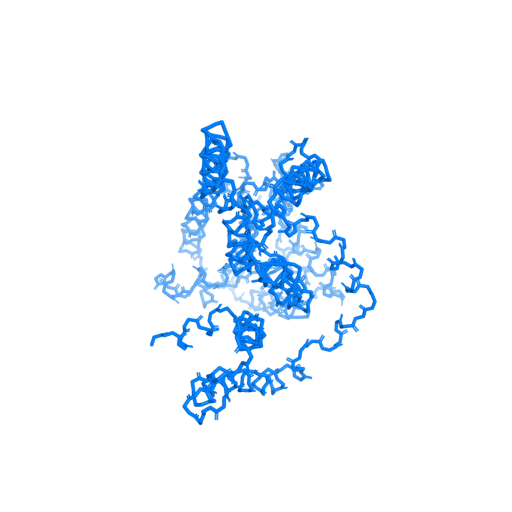49 1.152 31.652 1.00 96.06 328 THR A O 1
ATOM 2485 N N . ASN A 1 329 ? -12.224 -0.610 31.137 1.00 93.62 329 ASN A N 1
ATOM 2486 C CA . ASN A 1 329 ? -13.402 -0.052 31.799 1.00 93.62 329 ASN A CA 1
ATOM 2487 C C . ASN A 1 329 ? -13.264 -0.005 33.334 1.00 93.62 329 ASN A C 1
ATOM 2489 O O . ASN A 1 329 ? -14.103 0.621 33.975 1.00 93.62 329 ASN A O 1
ATOM 2493 N N . GLN A 1 330 ? -12.243 -0.652 33.913 1.00 91.56 330 GLN A N 1
ATOM 2494 C CA . GLN A 1 330 ? -11.894 -0.514 35.331 1.00 91.56 330 GLN A CA 1
ATOM 2495 C C . GLN A 1 330 ? -11.144 0.800 35.586 1.00 91.56 330 GLN A C 1
ATOM 2497 O O . GLN A 1 330 ? -11.465 1.512 36.532 1.00 91.56 330 GLN A O 1
ATOM 2502 N N . ASP A 1 331 ? -10.203 1.146 34.705 1.00 92.62 331 ASP A N 1
ATOM 2503 C CA . ASP A 1 331 ? -9.350 2.332 34.854 1.00 92.62 331 ASP A CA 1
ATOM 2504 C C . ASP A 1 331 ? -10.002 3.608 34.300 1.00 92.62 331 ASP A C 1
ATOM 2506 O O . ASP A 1 331 ? -9.610 4.721 34.640 1.00 92.62 331 ASP A O 1
ATOM 2510 N N . THR A 1 332 ? -10.980 3.469 33.400 1.00 94.25 332 THR A N 1
ATOM 2511 C CA . THR A 1 332 ? -11.614 4.587 32.686 1.00 94.25 332 THR A CA 1
ATOM 2512 C C . THR A 1 332 ? -13.136 4.548 32.849 1.00 94.25 332 THR A C 1
ATOM 2514 O O . THR A 1 332 ? -13.832 3.884 32.067 1.00 94.25 332 THR A O 1
ATOM 2517 N N . PRO A 1 333 ? -13.684 5.284 33.836 1.00 91.19 333 PRO A N 1
ATOM 2518 C CA . PRO A 1 333 ? -15.124 5.423 34.008 1.00 91.19 333 PRO A CA 1
ATOM 2519 C C . PRO A 1 333 ? -15.799 5.916 32.719 1.00 91.19 333 PRO A C 1
ATOM 2521 O O . PRO A 1 333 ? -15.314 6.826 32.046 1.00 91.19 333 PRO A O 1
ATOM 2524 N N . GLY A 1 334 ? -16.919 5.292 32.353 1.00 94.44 334 GLY A N 1
ATOM 2525 C CA . GLY A 1 334 ? -17.688 5.638 31.152 1.00 94.44 334 GLY A CA 1
ATOM 2526 C C . GLY A 1 334 ? -17.235 4.959 29.853 1.00 94.44 334 GLY A C 1
ATOM 2527 O O . GLY A 1 334 ? -18.003 4.965 28.896 1.00 94.44 334 GLY A O 1
ATOM 2528 N N . LEU A 1 335 ? -16.070 4.293 29.806 1.00 95.81 335 LEU A N 1
ATOM 2529 C CA . LEU A 1 335 ? -15.619 3.586 28.593 1.00 95.81 335 LEU A CA 1
ATOM 2530 C C . LEU A 1 335 ? -16.640 2.536 28.119 1.00 95.81 335 LEU A C 1
ATOM 2532 O O . LEU A 1 335 ? -16.927 2.427 26.931 1.00 95.81 335 LEU A O 1
ATOM 2536 N N . ARG A 1 336 ? -17.239 1.802 29.063 1.00 96.31 336 ARG A N 1
ATOM 2537 C CA . ARG A 1 336 ? -18.316 0.843 28.780 1.00 96.31 336 ARG A CA 1
ATOM 2538 C C . ARG A 1 336 ? -19.505 1.502 28.080 1.00 96.31 336 ARG A C 1
ATOM 2540 O O . ARG A 1 336 ? -19.935 1.012 27.046 1.00 96.31 336 ARG A O 1
ATOM 2547 N N . GLN A 1 337 ? -19.995 2.615 28.623 1.00 96.88 337 GLN A N 1
ATOM 2548 C CA . GLN A 1 337 ? -21.140 3.342 28.065 1.00 96.88 337 GLN A CA 1
ATOM 2549 C C . GLN A 1 337 ? -20.833 3.871 26.661 1.00 96.88 337 GLN A C 1
ATOM 2551 O O . GLN A 1 337 ? -21.685 3.808 25.788 1.00 96.88 337 GLN A O 1
ATOM 2556 N N . GLN A 1 338 ? -19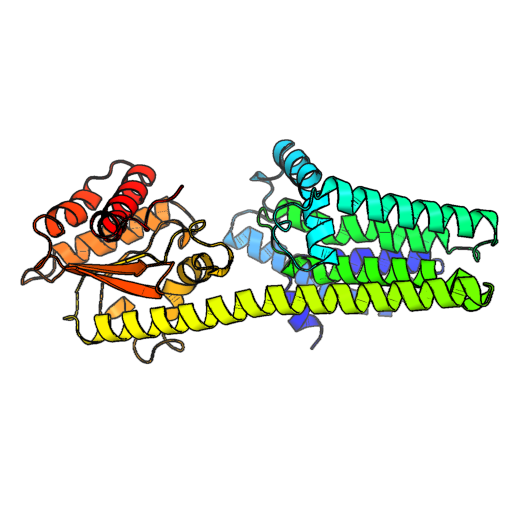.605 4.338 26.423 1.00 96.62 338 GLN A N 1
ATOM 2557 C CA . GLN A 1 338 ? -19.174 4.810 25.105 1.00 96.62 338 GLN A CA 1
ATOM 2558 C C . GLN A 1 338 ? -19.162 3.694 24.063 1.00 96.62 338 GLN A C 1
ATOM 2560 O O . GLN A 1 338 ? -19.622 3.895 22.944 1.00 96.62 338 GLN A O 1
ATOM 2565 N N . VAL A 1 339 ? -18.666 2.511 24.431 1.00 97.25 339 VAL A N 1
ATOM 2566 C CA . VAL A 1 339 ? -18.671 1.356 23.528 1.00 97.25 339 VAL A CA 1
ATOM 2567 C C . VAL A 1 339 ? -20.086 0.829 23.301 1.00 97.25 339 VAL A C 1
ATOM 2569 O O . VAL A 1 339 ? -20.425 0.475 22.177 1.00 97.25 339 VAL A O 1
ATOM 2572 N N . GLU A 1 340 ? -20.941 0.826 24.323 1.00 97.25 340 GLU A N 1
ATOM 2573 C CA . GLU A 1 340 ? -22.358 0.474 24.169 1.00 97.25 340 GLU A CA 1
ATOM 2574 C C . GLU A 1 340 ? -23.099 1.468 23.257 1.00 97.25 340 GLU A C 1
ATOM 2576 O O . GLU A 1 340 ? -23.884 1.032 22.417 1.00 97.25 340 GLU A O 1
ATOM 2581 N N . ALA A 1 341 ? -22.782 2.766 23.343 1.00 97.50 341 ALA A N 1
ATOM 2582 C CA . ALA A 1 341 ? -23.358 3.820 22.502 1.00 97.50 341 ALA A CA 1
ATOM 2583 C C . ALA A 1 341 ? -23.003 3.685 21.010 1.00 97.50 341 ALA A C 1
ATOM 2585 O O . ALA A 1 341 ? -23.671 4.279 20.165 1.00 97.50 341 ALA A O 1
ATOM 2586 N N . LEU A 1 342 ? -22.005 2.867 20.648 1.00 97.31 342 LEU A N 1
ATOM 2587 C CA . LEU A 1 342 ? -21.750 2.531 19.243 1.00 97.31 342 LEU A CA 1
ATOM 2588 C C . LEU A 1 342 ? -22.973 1.857 18.600 1.00 97.31 342 LEU A C 1
ATOM 2590 O O . LEU A 1 342 ? -23.223 2.039 17.413 1.00 97.31 342 LEU A O 1
ATOM 2594 N N . LEU A 1 343 ? -23.783 1.118 19.364 1.00 97.62 343 LEU A N 1
ATOM 2595 C CA . LEU A 1 343 ? -25.005 0.504 18.834 1.00 97.62 343 LEU A CA 1
ATOM 2596 C C . LEU A 1 343 ? -26.046 1.537 18.379 1.00 97.62 343 LEU A C 1
ATOM 2598 O O . LEU A 1 343 ? -26.842 1.226 17.493 1.00 97.62 343 LEU A O 1
ATOM 2602 N N . ASP A 1 344 ? -26.002 2.751 18.931 1.00 97.12 344 ASP A N 1
ATOM 2603 C CA . ASP A 1 344 ? -26.961 3.823 18.656 1.00 97.12 344 ASP A CA 1
ATOM 2604 C C . ASP A 1 344 ? -26.568 4.675 17.433 1.00 97.12 344 ASP A C 1
ATOM 2606 O O . ASP A 1 344 ? -27.309 5.570 17.023 1.00 97.12 344 ASP A O 1
ATOM 2610 N N . ALA A 1 345 ? -25.412 4.402 16.815 1.00 96.44 345 ALA A N 1
ATOM 2611 C CA . ALA A 1 345 ? -24.956 5.116 15.629 1.00 96.44 345 ALA A CA 1
ATOM 2612 C C . ALA A 1 345 ? -25.906 4.892 14.437 1.00 96.44 345 ALA A C 1
ATOM 2614 O O . ALA A 1 345 ? -26.088 3.761 13.962 1.00 96.44 345 ALA A O 1
ATOM 2615 N N . ALA A 1 346 ? -26.477 5.988 13.925 1.00 95.00 346 ALA A N 1
ATOM 2616 C CA . ALA A 1 346 ? -27.474 5.970 12.855 1.00 95.00 346 ALA A CA 1
ATOM 2617 C C . ALA A 1 346 ? -26.879 5.517 11.515 1.00 95.00 346 ALA A C 1
ATOM 2619 O O . ALA A 1 346 ? -27.493 4.738 10.783 1.00 95.00 346 ALA A O 1
ATOM 2620 N N . THR A 1 347 ? -25.665 5.970 11.202 1.00 94.50 347 THR A N 1
ATOM 2621 C CA . THR A 1 347 ? -24.980 5.645 9.949 1.00 94.50 347 THR A CA 1
ATOM 2622 C C . THR A 1 347 ? -23.670 4.893 10.185 1.00 94.50 347 THR A C 1
ATOM 2624 O O . THR A 1 347 ? -23.099 4.904 11.275 1.00 94.50 347 THR A O 1
ATOM 2627 N N . ALA A 1 348 ? -23.156 4.235 9.141 1.00 91.62 348 ALA A N 1
ATOM 2628 C CA . ALA A 1 348 ? -21.837 3.598 9.188 1.00 91.62 348 ALA A CA 1
ATOM 2629 C C . ALA A 1 348 ? -20.693 4.614 9.390 1.00 91.62 348 ALA A C 1
ATOM 2631 O O . ALA A 1 348 ? -19.657 4.273 9.964 1.00 91.62 348 ALA A O 1
ATOM 2632 N N . GLY A 1 349 ? -20.892 5.858 8.939 1.00 90.25 349 GLY A N 1
ATOM 2633 C CA . GLY A 1 349 ? -19.966 6.964 9.175 1.00 90.25 349 GLY A CA 1
ATOM 2634 C C . GLY A 1 349 ? -19.927 7.363 10.650 1.00 90.25 349 GLY A C 1
ATOM 2635 O O . GLY A 1 349 ? -18.846 7.399 11.230 1.00 90.25 349 GLY A O 1
ATOM 2636 N N . ASP A 1 350 ? -21.095 7.556 11.273 1.00 93.62 350 ASP A N 1
ATOM 2637 C CA . ASP A 1 350 ? -21.197 7.884 12.706 1.00 93.62 350 ASP A CA 1
ATOM 2638 C C . ASP A 1 350 ? -20.567 6.793 13.573 1.00 93.62 350 ASP A C 1
ATOM 2640 O O . ASP A 1 350 ? -19.863 7.076 14.539 1.00 93.62 350 ASP A O 1
ATOM 2644 N N . LEU A 1 351 ? -20.778 5.532 13.193 1.00 95.19 351 LEU A N 1
ATOM 2645 C CA . LEU A 1 351 ? -20.208 4.394 13.897 1.00 95.19 351 LEU A CA 1
ATOM 2646 C C . LEU A 1 351 ? -18.680 4.363 13.797 1.00 95.19 351 LEU A C 1
ATOM 2648 O O . LEU A 1 351 ? -18.007 4.152 14.803 1.00 95.19 351 LEU A O 1
ATOM 2652 N N . SER A 1 352 ? -18.136 4.589 12.598 1.00 90.69 352 SER A N 1
ATOM 2653 C CA . SER A 1 352 ? -16.684 4.653 12.391 1.00 90.69 352 SER A CA 1
ATOM 2654 C C . SER A 1 352 ? -16.079 5.806 13.196 1.00 90.69 352 SER A C 1
ATOM 2656 O O . SER A 1 352 ? -15.109 5.598 13.920 1.00 90.69 352 SER A O 1
ATOM 2658 N N . GLY A 1 353 ? -16.721 6.981 13.173 1.00 90.81 353 GLY A N 1
ATOM 2659 C CA . GLY A 1 353 ? -16.335 8.124 14.002 1.00 90.81 353 GLY A CA 1
ATOM 2660 C C . GLY A 1 353 ? -16.417 7.833 15.505 1.00 90.81 353 GLY A C 1
ATOM 2661 O O . GLY A 1 353 ? -15.559 8.278 16.263 1.00 90.81 353 GLY A O 1
ATOM 2662 N N . GLY A 1 354 ? -17.394 7.035 15.945 1.00 94.88 354 GLY A N 1
ATOM 2663 C CA . GLY A 1 354 ? -17.502 6.562 17.325 1.00 94.88 354 GLY A CA 1
ATOM 2664 C C . GLY A 1 354 ? -16.359 5.627 17.732 1.00 94.88 354 GLY A C 1
ATOM 2665 O O . GLY A 1 354 ? -15.797 5.783 18.817 1.00 94.88 354 GLY A O 1
ATOM 2666 N N . VAL A 1 355 ? -15.969 4.686 16.863 1.00 93.81 355 VAL A N 1
ATOM 2667 C CA . VAL A 1 355 ? -14.801 3.813 17.091 1.00 93.81 355 VAL A CA 1
ATOM 2668 C C . VAL A 1 355 ? -13.522 4.645 17.183 1.00 93.81 355 VAL A C 1
ATOM 2670 O O . VAL A 1 355 ? -12.730 4.452 18.108 1.00 93.81 355 VAL A O 1
ATOM 2673 N N . ASP A 1 356 ? -13.342 5.608 16.278 1.00 90.62 356 ASP A N 1
ATOM 2674 C CA . ASP A 1 356 ? -12.201 6.519 16.319 1.00 90.62 356 ASP A CA 1
ATOM 2675 C C . ASP A 1 356 ? -12.199 7.354 17.600 1.00 90.62 356 ASP A C 1
ATOM 2677 O O . ASP A 1 356 ? -11.160 7.463 18.245 1.00 90.62 356 ASP A O 1
ATOM 2681 N N . ALA A 1 357 ? -13.350 7.866 18.044 1.00 92.00 357 ALA A N 1
ATOM 2682 C CA . ALA A 1 357 ? -13.457 8.604 19.301 1.00 92.00 357 ALA A CA 1
ATOM 2683 C C . ALA A 1 357 ? -13.036 7.755 20.514 1.00 92.00 357 ALA A C 1
ATOM 2685 O O . ALA A 1 357 ? -12.307 8.246 21.375 1.00 92.00 357 ALA A O 1
ATOM 2686 N N . VAL A 1 358 ? -13.422 6.473 20.566 1.00 94.00 358 VAL A N 1
ATOM 2687 C CA . VAL A 1 358 ? -12.974 5.539 21.617 1.00 94.00 358 VAL A CA 1
ATOM 2688 C C . VAL A 1 358 ? -11.453 5.353 21.577 1.00 94.00 358 VAL A C 1
ATOM 2690 O O . VAL A 1 358 ? -10.802 5.394 22.622 1.00 94.00 358 VAL A O 1
ATOM 2693 N N . LEU A 1 359 ? -10.870 5.192 20.386 1.00 90.56 359 LEU A N 1
ATOM 2694 C CA . LEU A 1 359 ? -9.422 5.037 20.213 1.00 90.56 359 LEU A CA 1
ATOM 2695 C C . LEU A 1 359 ? -8.644 6.317 20.545 1.00 90.56 359 LEU A C 1
ATOM 2697 O O . LEU A 1 359 ? -7.571 6.244 21.139 1.00 90.56 359 LEU A O 1
ATOM 2701 N N . MET A 1 360 ? -9.183 7.492 20.220 1.00 85.38 360 MET A N 1
ATOM 2702 C CA . MET A 1 360 ? -8.546 8.787 20.479 1.00 85.38 360 MET A CA 1
ATOM 2703 C C . MET A 1 360 ? -8.366 9.077 21.974 1.00 85.38 360 MET A C 1
ATOM 2705 O O . MET A 1 360 ? -7.446 9.810 22.343 1.00 85.38 360 MET A O 1
ATOM 2709 N N . ARG A 1 361 ? -9.146 8.440 22.859 1.00 86.31 361 ARG A N 1
ATOM 2710 C CA . ARG A 1 361 ? -8.960 8.553 24.319 1.00 86.31 361 ARG A CA 1
ATOM 2711 C C . ARG A 1 361 ? -7.627 7.998 24.809 1.00 86.31 361 ARG A C 1
ATOM 2713 O O . ARG A 1 361 ? -7.146 8.423 25.857 1.00 86.31 361 ARG A O 1
ATOM 2720 N N . LEU A 1 362 ? -6.990 7.104 24.047 1.00 82.56 362 LEU A N 1
ATOM 2721 C CA . LEU A 1 362 ? -5.614 6.679 24.323 1.00 82.56 362 LEU A CA 1
ATOM 2722 C C . LEU A 1 362 ? -4.646 7.876 24.285 1.00 82.56 362 LEU A C 1
ATOM 2724 O O . LEU A 1 362 ? -3.686 7.913 25.051 1.00 82.56 362 LEU A O 1
ATOM 2728 N N . GLY A 1 363 ? -4.931 8.865 23.429 1.00 69.19 363 GLY A N 1
ATOM 2729 C CA . GLY A 1 363 ? -4.151 10.090 23.252 1.00 69.19 363 GLY A CA 1
ATOM 2730 C C . GLY A 1 363 ? -4.586 11.285 24.091 1.00 69.19 363 GLY A C 1
ATOM 2731 O O . GLY A 1 363 ? -3.785 12.182 24.325 1.00 69.19 363 GLY A O 1
ATOM 2732 N N . GLU A 1 364 ? -5.816 11.339 24.598 1.00 62.41 364 GLU A N 1
ATOM 2733 C CA . GLU A 1 364 ? -6.211 12.426 25.516 1.00 62.41 364 GLU A CA 1
ATOM 2734 C C . GLU A 1 364 ? -5.369 12.419 26.805 1.00 62.41 364 GLU A C 1
ATOM 2736 O O . GLU A 1 364 ? -5.129 13.467 27.400 1.00 62.41 364 GLU A O 1
ATOM 2741 N N . ASN A 1 365 ? -4.818 11.255 27.165 1.00 51.66 365 ASN A N 1
ATOM 2742 C CA . ASN A 1 365 ? -3.867 11.098 28.263 1.00 51.66 365 ASN A CA 1
ATOM 2743 C C . ASN A 1 365 ? -2.391 11.289 27.856 1.00 51.66 365 ASN A C 1
ATOM 2745 O O . ASN A 1 365 ? -1.529 11.330 28.734 1.00 51.66 365 ASN A O 1
ATOM 2749 N N . GLN A 1 366 ? -2.074 11.409 26.558 1.00 48.28 366 GLN A N 1
ATOM 2750 C CA . GLN A 1 366 ? -0.715 11.611 26.035 1.00 48.28 366 GLN A CA 1
ATOM 2751 C C . GLN A 1 366 ? -0.741 12.383 24.704 1.00 48.28 366 GLN A C 1
ATOM 2753 O O . GLN A 1 366 ? -1.206 11.869 23.693 1.00 48.28 366 GLN A O 1
ATOM 2758 N N . ALA A 1 367 ? -0.179 13.597 24.688 1.00 43.59 367 ALA A N 1
ATOM 2759 C CA . ALA A 1 367 ? -0.290 14.638 23.651 1.00 43.59 367 ALA A CA 1
ATOM 2760 C C . ALA A 1 367 ? 0.098 14.293 22.180 1.00 43.59 367 ALA A C 1
ATOM 2762 O O . ALA A 1 367 ? 0.277 15.210 21.385 1.00 43.59 367 ALA A O 1
ATOM 2763 N N . ARG A 1 368 ? 0.254 13.022 21.785 1.00 49.59 368 ARG A N 1
ATOM 2764 C CA . ARG A 1 368 ? 0.829 12.587 20.496 1.00 49.59 368 ARG A CA 1
ATOM 2765 C C . ARG A 1 368 ? -0.040 11.661 19.637 1.00 49.59 368 ARG A C 1
ATOM 2767 O O . ARG A 1 368 ? 0.410 11.243 18.579 1.00 49.59 368 ARG A O 1
ATOM 2774 N N . PHE A 1 369 ? -1.284 11.375 20.025 1.00 43.19 369 PHE A N 1
ATOM 2775 C CA . PHE A 1 369 ? -2.205 10.568 19.199 1.00 43.19 369 PHE A CA 1
ATOM 2776 C C . PHE A 1 369 ? -3.106 11.403 18.270 1.00 43.19 369 PHE A C 1
ATOM 2778 O O . PHE A 1 369 ? -4.085 10.888 17.732 1.00 43.19 369 PHE A O 1
ATOM 2785 N N . ARG A 1 370 ? -2.823 12.702 18.099 1.00 40.97 370 ARG A N 1
ATOM 2786 C CA . ARG A 1 370 ? -3.611 13.559 17.207 1.00 40.97 370 ARG A CA 1
ATOM 2787 C C . ARG A 1 370 ? -3.263 13.280 15.747 1.00 40.97 370 ARG A C 1
ATOM 2789 O O . ARG A 1 370 ? -2.099 13.266 15.365 1.00 40.97 370 ARG A O 1
ATOM 2796 N N . LEU A 1 371 ? -4.310 13.027 14.969 1.00 39.78 371 LEU A N 1
ATOM 2797 C CA . LEU A 1 371 ? -4.312 13.182 13.523 1.00 39.78 371 LEU A CA 1
ATOM 2798 C C . LEU A 1 371 ? -4.176 14.682 13.240 1.00 39.78 371 LEU A C 1
ATOM 2800 O O . LEU A 1 371 ? -5.106 15.424 13.559 1.00 39.78 371 LEU A O 1
ATOM 2804 N N . ASP A 1 372 ? -3.025 15.109 12.725 1.00 37.28 372 ASP A N 1
ATOM 2805 C CA . ASP A 1 372 ? -2.875 16.437 12.117 1.00 37.28 372 ASP A CA 1
ATOM 2806 C C . ASP A 1 372 ? -3.465 16.452 10.700 1.00 37.28 372 ASP A C 1
ATOM 2808 O O . ASP A 1 372 ? -3.244 15.464 9.951 1.00 37.28 372 ASP A O 1
#

=== Feature glossary ===
Key to the feature types in this record:

Secondary structure (8-state, DSSP). Secondary structure is the local, repeating backbone conformation. DSSP classifies it into eight states by reading the hydrogen-bond network: three helix types (H, G, I), two β types (E, B), two non-regular types (T, S), and unstructured coil (-).

Backbone torsions (φ/ψ). Backbone dihedral angles. Every residue except chain termini has a φ (preceding-C → N → Cα → C) and a ψ (N → Cα → C → next-N). They are reported in degrees following the IUPAC sign convention. Secondary structure is essentially a statement about which (φ, ψ) basin each residue occupies.

Predicted aligned error. Predicted Aligned Error (PAE) is an AlphaFold confidence matrix: entry (i, j) is the expected error in the position of residue j, in ångströms, when the prediction is superimposed on the true structure at residue i. Low PAE within a block of residues means that block is internally rigid and well-predicted; high PAE between two blocks means their relative placement is uncertain even if each block individually is confident.

B-factor. B-factor (Debye–Waller factor) reflects atomic displacement in the crystal lattice. It is an experimental observable (units Å²), not a prediction; low values mean the atom is pinned down, high values mean it moves or is heterogeneous across the crystal.

Secondary structure (3-state, P-SEA). Three-state secondary structure (P-SEA) collapses the eight DSSP classes into helix (a), strand (b), and coil (c). P-SEA assigns these from Cα geometry alone — distances and angles — without requiring backbone oxygens, so it works on any Cα trace.

Sequence. Primary structure: the covalent order of the twenty standard amino acids along the backbone. Two proteins with the same sequence will (almost always) fold to the same structure; two with 30% identity often share a fold but not the details.

pLDDT. pLDDT is the predicted lDDT-Cα score: AlphaFold's confidence that the local environment of each residue (all inter-atomic distances within 15 Å) is correctly placed. It is a per-residue number between 0 and 100, with higher meaning more reliable.

InterPro / GO / CATH / organism. Functional annotations link the protein to curated databases. InterPro entries identify conserved domains and families by matching the sequence against member-database signatures (Pfam, PROSITE, CDD, …). Gene Ontology (GO) terms describe molecular function, biological process, and cellular component in a controlled vocabulary. CATH places the structure in a hierarchical fold classification (Class/Architecture/Topology/Homologous-superfamily). The organism is the source species.

Contact-map, Ramachandran, and PAE plots. Three diagnostic plots accompany the record. The Cα contact map visualizes the tertiary structure as a 2D adjacency matrix (8 Å cutoff, sequence-local contacts suppressed). The Ramachandran plot shows the distribution of backbone (φ, ψ) torsions, with points in the α and β basins reflecting secondary structure content. The PAE plot shows AlphaFold's inter-residue confidence as a color matrix.

mmCIF coordinates. The mmCIF table is the protein's shape written out atom by atom. For each backbone N, Cα, C, and carbonyl O, it records an (x, y, z) coordinate triple in Å plus the residue type, chain letter, and residue number.

Radius of gyration, Cα contacts, bounding box. Three whole-structure scalars: the radius of gyration (RMS distance of Cα from centroid, in Å), the count of Cα–Cα contacts (pairs closer than 8 Å and separated by more than four residues in sequence — i.e. tertiary, not local, contacts), and the bounding-box dimensions. Together they distinguish compact globular folds from extended fibres or disordered chains.

Foldseek 3Di. The Foldseek 3Di string encodes local tertiary geometry as a 20-letter alphabet — one character per residue — derived from the relative positions of nearby Cα atoms. Unlike the amino-acid sequence, 3Di is a direct function of the 3D structure, so two proteins with the same fold have similar 3Di strings even at low sequence identity.

Rendered structure images. Six rendered views show the 3D structure from the faces of a cube — i.e. along ±x, ±y, ±z. Rendering representation is drawn randomly per protein from cartoon (secondary-structure ribbons), sticks (backbone bonds), or molecular surface; coloring is either N→C rainbow (blue at the N-terminus through red at the C-terminus) or one color per chain.

Nearest PDB structures. The Foldseek neighbor list gives the closest experimentally determined structures in the PDB, ranked by structural alignment. TM-score near 1 means near-identical fold; near 0.3 means only rough topology match. This is how one finds what a novel AlphaFold prediction most resembles in the solved-structure universe.

Solvent-accessible surface area. SASA measures how much of the protein is reachable by solvent. It is computed by rolling a water-sized probe over the atomic surface and summing the exposed area (Å²). Per-residue SASA distinguishes core (buried, low SASA) from surface (exposed, high SASA) residues; total SASA is a whole-molecule size measure.